Protein 6KV2 (pdb70)

Structure (mmCIF, N/CA/C/O backbone):
data_6KV2
#
_entry.id   6KV2
#
_cell.length_a   64.586
_cell.length_b   84.753
_cell.length_c   126.644
_cell.angle_alpha   90.000
_cell.angle_beta   90.000
_cell.angle_gamma   90.000
#
_symmetry.space_group_name_H-M   'P 21 21 21'
#
loop_
_entity.id
_entity.type
_entity.pdbx_description
1 polymer 'Trypsin inhibitor 1'
2 water water
#
loop_
_atom_site.group_PDB
_atom_site.id
_atom_site.type_symbol
_atom_site.label_atom_id
_atom_site.label_alt_id
_atom_site.label_comp_id
_atom_site.label_asym_id
_atom_site.label_entity_id
_atom_site.label_seq_id
_atom_site.pdbx_PDB_ins_code
_atom_site.Cartn_x
_atom_site.Cartn_y
_atom_site.Cartn_z
_atom_site.occupancy
_atom_site.B_iso_or_equiv
_atom_site.auth_seq_id
_atom_site.auth_comp_id
_atom_site.auth_asym_id
_atom_site.auth_atom_id
_atom_site.pdbx_PDB_model_num
ATOM 1 N N . GLY A 1 4 ? 65.951 49.353 43.574 1.00 65.00 22 GLY A N 1
ATOM 2 C CA . GLY A 1 4 ? 65.838 48.070 42.901 1.00 76.86 22 GLY A CA 1
ATOM 3 C C . GLY A 1 4 ? 65.696 46.916 43.874 1.00 66.88 22 GLY A C 1
ATOM 4 O O . GLY A 1 4 ? 66.611 46.631 44.647 1.00 67.44 22 GLY A O 1
ATOM 5 N N . SER A 1 5 ? 64.546 46.248 43.830 1.00 57.89 23 SER A N 1
ATOM 6 C CA . SER A 1 5 ? 64.248 45.150 44.747 1.00 51.85 23 SER A CA 1
ATOM 7 C C . SER A 1 5 ? 65.181 43.954 44.559 1.00 48.99 23 SER A C 1
ATOM 8 O O . SER A 1 5 ? 65.140 43.275 43.531 1.00 45.41 23 SER A O 1
ATOM 22 N N . ILE A 1 7 ? 67.153 40.685 47.193 1.00 28.46 25 ILE A N 1
ATOM 23 C CA . ILE A 1 7 ? 67.159 40.056 48.503 1.00 31.05 25 ILE A CA 1
ATOM 24 C C . ILE A 1 7 ? 68.446 40.398 49.240 1.00 30.90 25 ILE A C 1
ATOM 25 O O . ILE A 1 7 ? 69.526 40.470 48.646 1.00 31.01 25 ILE A O 1
ATOM 41 N N . VAL A 1 8 ? 68.311 40.625 50.540 1.00 25.77 26 VAL A N 1
ATOM 42 C CA . VAL A 1 8 ? 69.443 40.959 51.388 1.00 25.89 26 VAL A CA 1
ATOM 43 C C . VAL A 1 8 ? 70.188 39.686 51.783 1.00 28.84 26 VAL A C 1
ATOM 44 O O . VAL A 1 8 ? 69.570 38.651 52.048 1.00 28.65 26 VAL A O 1
ATOM 57 N N . PHE A 1 9 ? 71.516 39.770 51.809 1.00 23.78 27 PHE A N 1
ATOM 58 C CA . PHE A 1 9 ? 72.356 38.659 52.246 1.00 28.75 27 PHE A CA 1
ATOM 59 C C . PHE A 1 9 ? 72.937 38.931 53.622 1.00 28.14 27 PHE A C 1
ATOM 60 O O . PHE A 1 9 ? 73.253 40.074 53.951 1.00 32.57 27 PHE A O 1
ATOM 77 N N . ASP A 1 10 ? 73.080 37.880 54.423 1.00 28.11 28 ASP A N 1
ATOM 78 C CA . ASP A 1 10 ? 73.843 37.977 55.658 1.00 28.01 28 ASP A CA 1
ATOM 79 C C . ASP A 1 10 ? 75.320 37.841 55.291 1.00 31.16 28 ASP A C 1
ATOM 80 O O . ASP A 1 10 ? 75.655 37.674 54.113 1.00 28.98 28 ASP A O 1
ATOM 89 N N . SER A 1 11 ? 76.201 37.917 56.282 1.00 29.90 29 SER A N 1
ATOM 90 C CA . SER A 1 11 ? 77.639 37.915 56.021 1.00 31.82 29 SER A CA 1
ATOM 91 C C . SER A 1 11 ? 78.137 36.601 55.412 1.00 33.00 29 SER A C 1
ATOM 92 O O . SER A 1 11 ? 79.217 36.557 54.825 1.00 36.20 29 SER A O 1
ATOM 100 N N . ASP A 1 12 ? 77.354 35.535 55.548 1.00 34.86 30 ASP A N 1
ATOM 101 C CA . ASP A 1 12 ? 77.741 34.227 55.022 1.00 32.14 30 ASP A CA 1
ATOM 102 C C . ASP A 1 12 ? 77.306 34.033 53.568 1.00 37.09 30 ASP A C 1
ATOM 103 O O . ASP A 1 12 ? 77.678 33.050 52.928 1.00 35.21 30 ASP A O 1
ATOM 112 N N . GLY A 1 13 ? 76.512 34.966 53.055 1.00 33.76 31 GLY A N 1
ATOM 113 C CA . GLY A 1 13 ? 75.992 34.865 51.703 1.00 33.34 31 GLY A CA 1
ATOM 114 C C . GLY A 1 13 ? 74.668 34.126 51.629 1.00 33.64 31 GLY A C 1
ATOM 115 O O . GLY A 1 13 ? 74.236 33.733 50.548 1.00 37.32 31 GLY A O 1
ATOM 119 N N . ASP A 1 14 ? 74.029 33.930 52.779 1.00 30.33 32 ASP A N 1
ATOM 120 C CA . ASP A 1 14 ? 72.688 33.351 52.830 1.00 30.86 32 ASP A CA 1
ATOM 121 C C . ASP A 1 14 ? 71.634 34.457 52.808 1.00 31.59 32 ASP A C 1
ATOM 122 O O . ASP A 1 14 ? 71.874 35.554 53.310 1.00 30.06 32 ASP A O 1
ATOM 131 N N . PHE A 1 15 ? 70.475 34.165 52.228 1.00 30.87 33 PHE A N 1
ATOM 132 C CA . PHE A 1 15 ? 69.355 35.103 52.233 1.00 29.01 33 PHE A CA 1
ATOM 133 C C . PHE A 1 15 ? 69.006 35.534 53.656 1.00 27.28 33 PHE A C 1
ATOM 134 O O . PHE A 1 15 ? 68.936 34.706 54.561 1.00 29.45 33 PHE A O 1
ATOM 151 N N . LEU A 1 16 ? 68.787 36.831 53.849 1.00 26.35 34 LEU A N 1
ATOM 152 C CA . LEU A 1 16 ? 68.358 37.344 55.148 1.00 27.79 34 LEU A CA 1
ATOM 153 C C . LEU A 1 16 ? 66.928 36.891 55.419 1.00 29.54 34 LEU A C 1
ATOM 154 O O . LEU A 1 16 ? 66.051 37.041 54.571 1.00 27.49 34 LEU A O 1
ATOM 170 N N . ARG A 1 17 ? 66.705 36.333 56.605 1.00 28.41 35 ARG A N 1
ATOM 171 C CA . ARG A 1 17 ? 65.415 35.744 56.946 1.00 29.92 35 ARG A CA 1
ATOM 172 C C . ARG A 1 17 ? 64.476 36.731 57.631 1.00 29.97 35 ARG A C 1
ATOM 173 O O . ARG A 1 17 ? 64.865 37.455 58.548 1.00 27.25 35 ARG A O 1
ATOM 194 N N . ASN A 1 18 ? 63.230 36.737 57.170 1.00 31.97 36 ASN A N 1
ATOM 195 C CA . ASN A 1 18 ? 62.172 37.533 57.772 1.00 29.47 36 ASN A CA 1
ATOM 196 C C . ASN A 1 18 ? 61.882 37.060 59.190 1.00 30.39 36 ASN A C 1
ATOM 197 O O . ASN A 1 18 ? 61.613 35.879 59.411 1.00 27.63 36 ASN A O 1
ATOM 208 N N . GLY A 1 19 ? 61.942 37.981 60.148 1.00 30.76 37 GLY A N 1
ATOM 209 C CA . GLY A 1 19 ? 61.733 37.645 61.546 1.00 28.03 37 GLY A CA 1
ATOM 210 C C . GLY A 1 19 ? 62.990 37.089 62.194 1.00 30.89 37 GLY A C 1
ATOM 211 O O . GLY A 1 19 ? 62.977 36.682 63.356 1.00 32.55 37 GLY A O 1
ATOM 215 N N . GLY A 1 20 ? 64.083 37.078 61.439 1.00 27.83 38 GLY A N 1
ATOM 216 C CA . GLY A 1 20 ? 65.346 36.565 61.933 1.00 28.84 38 GLY A CA 1
ATOM 217 C C . GLY A 1 20 ? 66.042 37.572 62.824 1.00 29.23 38 GLY A C 1
ATOM 218 O O . GLY A 1 20 ? 65.686 38.753 62.837 1.00 29.47 38 GLY A O 1
ATOM 222 N N . THR A 1 21 ? 67.035 37.101 63.569 1.00 27.07 39 THR A N 1
ATOM 223 C CA . THR A 1 21 ? 67.803 37.956 64.463 1.00 26.47 39 THR A CA 1
ATOM 224 C C . THR A 1 21 ? 69.267 37.939 64.049 1.00 26.22 39 THR A C 1
ATOM 225 O O . THR A 1 21 ? 69.855 36.871 63.870 1.00 29.26 39 THR A O 1
ATOM 236 N N . TYR A 1 22 ? 69.842 39.131 63.903 1.00 27.20 40 TYR A N 1
ATOM 237 C CA . TYR A 1 22 ? 71.206 39.290 63.408 1.00 27.32 40 TYR A CA 1
ATOM 238 C C . TYR A 1 22 ? 72.001 40.311 64.202 1.00 25.67 40 TYR A C 1
ATOM 239 O O . TYR A 1 22 ? 71.464 41.320 64.661 1.00 23.69 40 TYR A O 1
ATOM 274 N N . LEU A 1 24 ? 74.401 43.295 64.090 1.00 27.40 42 LEU A N 1
ATOM 275 C CA . LEU A 1 24 ? 74.831 44.326 63.155 1.00 29.91 42 LEU A CA 1
ATOM 276 C C . LEU A 1 24 ? 76.341 44.467 63.251 1.00 28.62 42 LEU A C 1
ATOM 277 O O . LEU A 1 24 ? 76.882 44.718 64.329 1.00 29.70 42 LEU A O 1
ATOM 293 N N . SER A 1 25 ? 77.013 44.290 62.120 1.00 29.79 43 SER A N 1
ATOM 294 C CA . SER A 1 25 ? 78.471 44.227 62.085 1.00 31.98 43 SER A CA 1
ATOM 295 C C . SER A 1 25 ? 79.039 45.234 61.088 1.00 29.57 43 SER A C 1
ATOM 296 O O . SER A 1 25 ? 79.182 44.929 59.904 1.00 30.60 43 SER A O 1
ATOM 304 N N . PRO A 1 26 ? 79.353 46.449 61.564 1.00 29.30 44 PRO A N 1
ATOM 305 C CA . PRO A 1 26 ? 79.928 47.486 60.700 1.00 29.45 44 PRO A CA 1
ATOM 306 C C . PRO A 1 26 ? 81.289 47.076 60.121 1.00 32.68 44 PRO A C 1
ATOM 307 O O . PRO A 1 26 ? 82.231 46.882 60.889 1.00 31.34 44 PRO A O 1
ATOM 318 N N . PRO A 1 27 ? 81.393 46.942 58.784 1.00 31.47 45 PRO A N 1
ATOM 319 C CA . PRO A 1 27 ? 82.667 46.504 58.202 1.00 32.49 45 PRO A CA 1
ATOM 320 C C . PRO A 1 27 ? 83.798 47.511 58.390 1.00 34.58 45 PRO A C 1
ATOM 321 O O . PRO A 1 27 ? 84.963 47.133 58.305 1.00 36.59 45 PRO A O 1
ATOM 332 N N . ASN A 1 28 ? 83.456 48.771 58.639 1.00 30.81 46 ASN A N 1
ATOM 333 C CA . ASN A 1 28 ? 84.452 49.834 58.687 1.00 32.47 46 ASN A CA 1
ATOM 334 C C . ASN A 1 28 ? 84.730 50.317 60.104 1.00 32.88 46 ASN A C 1
ATOM 335 O O . ASN A 1 28 ? 85.087 51.476 60.313 1.00 35.65 46 ASN A O 1
ATOM 346 N N . GLY A 1 29 ? 84.562 49.420 61.072 1.00 33.08 47 GLY A N 1
ATOM 347 C CA . GLY A 1 29 ? 84.948 49.684 62.446 1.00 33.58 47 GLY A CA 1
ATOM 348 C C . GLY A 1 29 ? 83.974 50.554 63.214 1.00 34.07 47 GLY A C 1
ATOM 349 O O . GLY A 1 29 ? 82.925 50.947 62.695 1.00 35.49 47 GLY A O 1
ATOM 353 N N . GLY A 1 30 ? 84.329 50.850 64.462 1.00 32.71 48 GLY A N 1
ATOM 354 C CA . GLY A 1 30 ? 83.532 51.717 65.312 1.00 36.75 48 GLY A CA 1
ATOM 355 C C . GLY A 1 30 ? 82.902 50.978 66.478 1.00 36.54 48 GLY A C 1
ATOM 356 O O . GLY A 1 30 ? 82.503 51.593 67.465 1.00 35.23 48 GLY A O 1
ATOM 360 N N . GLY A 1 31 ? 82.810 49.657 66.362 1.00 29.53 49 GLY A N 1
ATOM 361 C CA . GLY A 1 31 ? 82.257 48.831 67.418 1.00 31.68 49 GLY A CA 1
ATOM 362 C C . GLY A 1 31 ? 80.822 48.413 67.158 1.00 31.72 49 GLY A C 1
ATOM 363 O O . GLY A 1 31 ? 80.255 48.727 66.110 1.00 26.95 49 GLY A O 1
ATOM 367 N N . GLY A 1 32 ? 80.234 47.712 68.125 1.00 31.22 50 GLY A N 1
ATOM 368 C CA . GLY A 1 32 ? 78.905 47.147 67.972 1.00 32.91 50 GLY A CA 1
ATOM 369 C C . GLY A 1 32 ? 77.782 48.126 68.263 1.00 31.66 50 GLY A C 1
ATOM 370 O O . GLY A 1 32 ? 78.020 49.273 68.641 1.00 31.55 50 GLY A O 1
ATOM 374 N N . ILE A 1 33 ? 76.551 47.655 68.091 1.00 30.07 51 ILE A N 1
ATOM 375 C CA . ILE A 1 33 ? 75.364 48.484 68.259 1.00 29.56 51 ILE A CA 1
ATOM 376 C C . ILE A 1 33 ? 74.584 48.067 69.501 1.00 25.92 51 ILE A C 1
ATOM 377 O O . ILE A 1 33 ? 74.262 46.892 69.677 1.00 28.70 51 ILE A O 1
ATOM 393 N N . LEU A 1 34 ? 74.277 49.039 70.352 1.00 27.39 52 LEU A N 1
ATOM 394 C CA . LEU A 1 34 ? 73.503 48.789 71.562 1.00 30.08 52 LEU A CA 1
ATOM 395 C C . LEU A 1 34 ? 72.839 50.091 72.007 1.00 28.56 52 LEU A C 1
ATOM 396 O O . LEU A 1 34 ? 72.513 50.928 71.164 1.00 29.32 52 LEU A O 1
ATOM 412 N N . ALA A 1 35 ? 72.629 50.269 73.309 1.00 27.25 53 ALA A N 1
ATOM 413 C CA . ALA A 1 35 ? 71.927 51.456 73.794 1.00 30.79 53 ALA A CA 1
ATOM 414 C C . ALA A 1 35 ? 72.531 52.035 75.071 1.00 33.31 53 ALA A C 1
ATOM 415 O O . ALA A 1 35 ? 73.271 51.365 75.799 1.00 32.10 53 ALA A O 1
ATOM 422 N N . ALA A 1 36 ? 72.208 53.302 75.313 1.00 27.96 54 ALA A N 1
ATOM 423 C CA . ALA A 1 36 ? 72.594 54.004 76.529 1.00 33.82 54 ALA A CA 1
ATOM 424 C C . ALA A 1 36 ? 71.422 54.853 77.004 1.00 34.46 54 ALA A C 1
ATOM 425 O O . ALA A 1 36 ? 70.592 55.277 76.200 1.00 33.38 54 ALA A O 1
ATOM 432 N N . ALA A 1 37 ? 71.353 55.100 78.307 1.00 34.24 55 ALA A N 1
ATOM 433 C CA . ALA A 1 37 ? 70.262 55.879 78.876 1.00 36.10 55 ALA A CA 1
ATOM 434 C C . ALA A 1 37 ? 70.400 57.365 78.545 1.00 44.29 55 ALA A C 1
ATOM 435 O O . ALA A 1 37 ? 71.468 57.948 78.723 1.00 41.99 55 ALA A O 1
ATOM 442 N N . ILE A 1 38 ? 69.315 57.955 78.048 1.00 39.62 56 ILE A N 1
ATOM 443 C CA . ILE A 1 38 ? 69.211 59.402 77.842 1.00 43.53 56 ILE A CA 1
ATOM 444 C C . ILE A 1 38 ? 68.183 59.948 78.831 1.00 45.56 56 ILE A C 1
ATOM 445 O O . ILE A 1 38 ? 66.984 59.709 78.691 1.00 45.00 56 ILE A O 1
ATOM 461 N N . LYS A 1 39 ? 68.663 60.681 79.830 1.00 52.71 57 LYS A N 1
ATOM 462 C CA . LYS A 1 39 ? 67.819 61.145 80.927 1.00 55.01 57 LYS A CA 1
ATOM 463 C C . LYS A 1 39 ? 66.952 62.336 80.527 1.00 49.95 57 LYS A C 1
ATOM 464 O O . LYS A 1 39 ? 67.310 63.109 79.641 1.00 51.94 57 LYS A O 1
ATOM 483 N N . ASP A 1 45 ? 61.163 60.513 82.726 1.00 66.01 63 ASP A N 1
ATOM 484 C CA . ASP A 1 45 ? 62.217 59.896 83.523 1.00 67.75 63 ASP A CA 1
ATOM 485 C C . ASP A 1 45 ? 63.482 59.698 82.686 1.00 67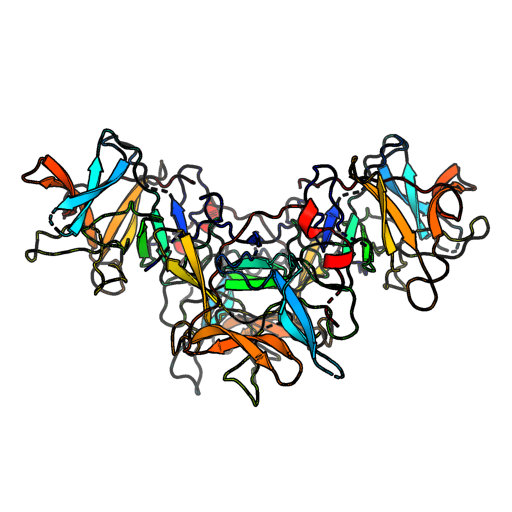.36 63 ASP A C 1
ATOM 486 O O . ASP A 1 45 ? 64.393 60.527 82.732 1.00 66.98 63 ASP A O 1
ATOM 494 N N . CYS A 1 46 ? 63.540 58.605 81.926 1.00 49.24 64 CYS A N 1
ATOM 495 C CA . CYS A 1 46 ? 64.651 58.379 81.005 1.00 45.76 64 CYS A CA 1
ATOM 496 C C . CYS A 1 46 ? 64.223 57.527 79.814 1.00 36.75 64 CYS A C 1
ATOM 497 O O . CYS A 1 46 ? 63.237 56.792 79.877 1.00 36.15 64 CYS A O 1
ATOM 504 N N . SER A 1 47 ? 64.971 57.646 78.724 1.00 38.18 65 SER A N 1
ATOM 505 C CA . SER A 1 47 ? 64.727 56.857 77.523 1.00 36.22 65 SER A CA 1
ATOM 506 C C . SER A 1 47 ? 66.049 56.331 76.984 1.00 33.84 65 SER A C 1
ATOM 507 O O . SER A 1 47 ? 67.106 56.881 77.281 1.00 35.34 65 SER A O 1
ATOM 515 N N . LEU A 1 48 ? 65.985 55.261 76.198 1.00 28.89 66 LEU A N 1
ATOM 516 C CA . LEU A 1 48 ? 67.183 54.623 75.672 1.00 28.23 66 LEU A CA 1
ATOM 517 C C . LEU A 1 48 ? 67.429 55.038 74.227 1.00 30.17 66 LEU A C 1
ATOM 518 O O . LEU A 1 48 ? 66.535 54.952 73.384 1.00 28.91 66 LEU A O 1
ATOM 534 N N . GLY A 1 49 ? 68.646 55.506 73.959 1.00 26.72 67 GLY A N 1
ATOM 535 C CA . GLY A 1 49 ? 69.055 55.883 72.621 1.00 28.47 67 GLY A CA 1
ATOM 536 C C . GLY A 1 49 ? 70.003 54.846 72.058 1.00 28.03 67 GLY A C 1
ATOM 537 O O . GLY A 1 49 ? 70.854 54.317 72.773 1.00 29.85 67 GLY A O 1
ATOM 541 N N . VAL A 1 50 ? 69.850 54.547 70.774 1.00 25.67 68 VAL A N 1
ATOM 542 C CA . VAL A 1 50 ? 70.688 53.555 70.115 1.00 26.32 68 VAL A CA 1
ATOM 543 C C . VAL A 1 50 ? 72.031 54.176 69.755 1.00 26.61 68 VAL A C 1
ATOM 544 O O . VAL A 1 50 ? 72.089 55.268 69.189 1.00 23.67 68 VAL A O 1
ATOM 557 N N . ILE A 1 51 ? 73.106 53.476 70.103 1.00 27.64 69 ILE A N 1
ATOM 558 C CA . ILE A 1 51 ? 74.456 53.990 69.908 1.00 27.32 69 ILE A CA 1
ATOM 559 C C . ILE A 1 51 ? 75.383 52.934 69.319 1.00 28.11 69 ILE A C 1
ATOM 560 O O . ILE A 1 51 ? 75.090 51.737 69.369 1.00 27.70 69 ILE A O 1
ATOM 576 N N . GLN A 1 52 ? 76.493 53.400 68.753 1.00 27.56 70 GLN A N 1
ATOM 577 C CA . GLN A 1 52 ? 77.622 52.542 68.417 1.00 26.67 70 GLN A CA 1
ATOM 578 C C . GLN A 1 52 ? 78.713 52.771 69.458 1.00 29.70 70 GLN A C 1
ATOM 579 O O . GLN A 1 52 ? 78.881 53.888 69.940 1.00 28.19 70 GLN A O 1
ATOM 593 N N . HIS A 1 53 ? 79.453 51.724 69.807 1.00 32.31 71 HIS A N 1
ATOM 594 C CA . HIS A 1 53 ? 80.489 51.852 70.825 1.00 34.03 71 HIS A CA 1
ATOM 595 C C . HIS A 1 53 ? 81.599 50.819 70.658 1.00 35.22 71 HIS A C 1
ATOM 596 O O . HIS A 1 53 ? 81.335 49.621 70.539 1.00 31.27 71 HIS A O 1
ATOM 609 N N . GLU A 1 54 ? 82.840 51.297 70.659 1.00 37.93 72 GLU A N 1
ATOM 610 C CA . GLU A 1 54 ? 84.014 50.428 70.599 1.00 40.53 72 GLU A CA 1
ATOM 611 C C . GLU A 1 54 ? 84.035 49.451 71.766 1.00 36.18 72 GLU A C 1
ATOM 612 O O . GLU A 1 54 ? 83.468 49.725 72.821 1.00 41.20 72 GLU A O 1
ATOM 624 N N . SER A 1 55 ? 84.699 48.316 71.569 1.00 45.36 73 SER A N 1
ATOM 625 C CA . SER A 1 55 ? 84.877 47.308 72.617 1.00 50.97 73 SER A CA 1
ATOM 626 C C . SER A 1 55 ? 83.547 46.732 73.103 1.00 44.94 73 SER A C 1
ATOM 627 O O . SER A 1 55 ? 83.459 46.202 74.209 1.00 47.87 73 SER A O 1
ATOM 635 N N . TYR A 1 56 ? 82.517 46.848 72.270 1.00 39.37 74 TYR A N 1
ATOM 636 C CA . TYR A 1 56 ? 81.244 46.174 72.505 1.00 37.27 74 TYR A CA 1
ATOM 637 C C . TYR A 1 56 ? 80.864 45.383 71.268 1.00 32.97 74 TYR A C 1
ATOM 638 O O . TYR A 1 56 ? 80.871 45.917 70.162 1.00 36.98 74 TYR A O 1
ATOM 656 N N . THR A 1 57 ? 80.546 44.108 71.453 1.00 35.90 75 THR A N 1
ATOM 657 C CA . THR A 1 57 ? 80.034 43.291 70.365 1.00 37.51 75 THR A CA 1
ATOM 658 C C . THR A 1 57 ? 78.672 43.824 69.925 1.00 37.23 75 THR A C 1
ATOM 659 O O . THR A 1 57 ? 78.352 43.839 68.736 1.00 33.96 75 THR A O 1
ATOM 670 N N . GLY A 1 58 ? 77.876 44.258 70.897 1.00 34.64 76 GLY A N 1
ATOM 671 C CA . GLY A 1 58 ? 76.561 44.811 70.622 1.00 35.06 76 GLY A CA 1
ATOM 672 C C . GLY A 1 58 ? 75.456 43.798 70.857 1.00 33.15 76 GLY A C 1
ATOM 673 O O . GLY A 1 58 ? 75.723 42.641 71.187 1.00 30.80 76 GLY A O 1
ATOM 677 N N . TRP A 1 59 ? 74.213 44.242 70.690 1.00 28.17 77 TRP A N 1
ATOM 678 C CA . TRP A 1 59 ? 73.046 43.393 70.911 1.00 29.71 77 TRP A CA 1
ATOM 679 C C . TRP A 1 59 ? 72.381 43.061 69.574 1.00 29.31 77 TRP A C 1
ATOM 680 O O . TRP A 1 59 ? 72.190 43.956 68.750 1.00 29.22 77 TRP A O 1
ATOM 701 N N . PRO A 1 60 ? 72.021 41.778 69.356 1.00 27.06 78 PRO A N 1
ATOM 702 C CA . PRO A 1 60 ? 71.393 41.385 68.087 1.00 29.93 78 PRO A CA 1
ATOM 703 C C . PRO A 1 60 ? 70.082 42.119 67.820 1.00 28.82 78 PRO A C 1
ATOM 704 O O . PRO A 1 60 ? 69.427 42.561 68.764 1.00 25.97 78 PRO A O 1
ATOM 715 N N . VAL A 1 61 ? 69.715 42.235 66.546 1.00 26.31 79 VAL A N 1
ATOM 716 C CA . VAL A 1 61 ? 68.495 42.928 66.139 1.00 26.66 79 VAL A CA 1
ATOM 717 C C . VAL A 1 61 ? 67.556 41.985 65.392 1.00 26.60 79 VAL A C 1
ATOM 718 O O . VAL A 1 61 ? 67.963 41.316 64.444 1.00 27.32 79 VAL A O 1
ATOM 731 N N . THR A 1 62 ? 66.298 41.953 65.819 1.00 28.00 80 THR A N 1
ATOM 732 C CA . THR A 1 62 ? 65.265 41.172 65.149 1.00 25.58 80 THR A CA 1
ATOM 733 C C . THR A 1 62 ? 64.613 42.025 64.059 1.00 26.97 80 THR A C 1
ATOM 734 O O . THR A 1 62 ? 64.203 43.157 64.304 1.00 26.38 80 THR A O 1
ATOM 745 N N . ILE A 1 63 ? 64.526 41.466 62.857 1.00 28.65 81 ILE A N 1
ATOM 746 C CA . ILE A 1 63 ? 64.124 42.209 61.670 1.00 27.47 81 ILE A CA 1
ATOM 747 C C . ILE A 1 63 ? 62.883 41.579 61.055 1.00 27.52 81 ILE A C 1
ATOM 748 O O . ILE A 1 63 ? 62.905 40.405 60.680 1.00 30.36 81 ILE A O 1
ATOM 764 N N . SER A 1 64 ? 61.807 42.358 60.949 1.00 26.57 82 SER A N 1
ATOM 765 C CA . SER A 1 64 ? 60.525 41.841 60.463 1.00 27.46 82 SER A CA 1
ATOM 766 C C . SER A 1 64 ? 59.862 42.749 59.434 1.00 28.15 82 SER A C 1
ATOM 767 O O . SER A 1 64 ? 59.746 43.962 59.630 1.00 28.74 82 SER A O 1
ATOM 775 N N . ALA A 1 65 ? 59.408 42.141 58.344 1.00 26.20 83 ALA A N 1
ATOM 776 C CA . ALA A 1 65 ? 58.703 42.864 57.294 1.00 26.15 83 ALA A CA 1
ATOM 777 C C . ALA A 1 65 ? 57.215 42.921 57.615 1.00 28.68 83 ALA A C 1
ATOM 778 O O . ALA A 1 65 ? 56.744 42.232 58.519 1.00 28.11 83 ALA A O 1
ATOM 785 N N . LEU A 1 66 ? 56.478 43.745 56.878 1.00 27.66 84 LEU A N 1
ATOM 786 C CA . LEU A 1 66 ? 55.038 43.863 57.081 1.00 31.09 84 LEU A CA 1
ATOM 787 C C . LEU A 1 66 ? 54.288 42.781 56.305 1.00 30.67 84 LEU A C 1
ATOM 788 O O . LEU A 1 66 ? 53.097 42.573 56.520 1.00 32.20 84 LEU A O 1
ATOM 804 N N . VAL A 1 67 ? 54.992 42.108 55.398 1.00 31.48 85 VAL A N 1
ATOM 805 C CA . VAL A 1 67 ? 54.475 40.910 54.738 1.00 28.87 85 VAL A CA 1
ATOM 806 C C . VAL A 1 67 ? 55.225 39.701 55.291 1.00 30.14 85 VAL A C 1
ATOM 807 O O . VAL A 1 67 ? 56.179 39.863 56.055 1.00 29.93 85 VAL A O 1
ATOM 820 N N . ARG A 1 68 ? 54.803 38.499 54.905 1.00 29.50 86 ARG A N 1
ATOM 821 C CA . ARG A 1 68 ? 55.304 37.276 55.535 1.00 31.26 86 ARG A CA 1
ATOM 822 C C . ARG A 1 68 ? 56.074 36.325 54.611 1.00 31.95 86 ARG A C 1
ATOM 823 O O . ARG A 1 68 ? 55.958 35.107 54.750 1.00 34.09 86 ARG A O 1
ATOM 844 N N . PRO A 1 69 ? 56.881 36.863 53.681 1.00 29.58 87 PRO A N 1
ATOM 845 C CA . PRO A 1 69 ? 57.736 35.931 52.943 1.00 32.98 87 PRO A CA 1
ATOM 846 C C . PRO A 1 69 ? 58.875 35.455 53.830 1.00 30.87 87 PRO A C 1
ATOM 847 O O . PRO A 1 69 ? 59.107 36.044 54.885 1.00 30.89 87 PRO A O 1
ATOM 858 N N . THR A 1 70 ? 59.575 34.409 53.415 1.00 30.99 88 THR A N 1
ATOM 859 C CA . THR A 1 70 ? 60.648 33.853 54.223 1.00 32.62 88 THR A CA 1
ATOM 860 C C . THR A 1 70 ? 61.873 34.769 54.256 1.00 28.74 88 THR A C 1
ATOM 861 O O . THR A 1 70 ? 62.604 34.784 55.245 1.00 28.73 88 THR A O 1
ATOM 872 N N . PHE A 1 71 ? 62.082 35.538 53.188 1.00 26.57 89 PHE A N 1
ATOM 873 C CA . PHE A 1 71 ? 63.315 36.310 53.025 1.00 29.93 89 PHE A CA 1
ATOM 874 C C . PHE A 1 71 ? 63.073 37.804 52.811 1.00 30.76 89 PHE A C 1
ATOM 875 O O . PHE A 1 71 ? 62.056 38.210 52.242 1.00 33.34 89 PHE A O 1
ATOM 892 N N . ILE A 1 72 ? 64.027 38.614 53.269 1.00 28.62 90 ILE A N 1
ATOM 893 C CA . ILE A 1 72 ? 63.899 40.071 53.241 1.00 29.90 90 ILE A CA 1
ATOM 894 C C . ILE A 1 72 ? 64.450 40.685 51.959 1.00 29.49 90 ILE A C 1
ATOM 895 O O . ILE A 1 72 ? 65.557 40.371 51.515 1.00 26.72 90 ILE A O 1
ATOM 911 N N . SER A 1 73 ? 63.655 41.581 51.389 1.00 26.65 91 SER A N 1
ATOM 912 C CA . SER A 1 73 ? 64.033 42.344 50.210 1.00 28.94 91 SER A CA 1
ATOM 913 C C . SER A 1 73 ? 64.348 43.791 50.589 1.00 27.78 91 SER A C 1
ATOM 914 O O . SER A 1 73 ? 63.812 44.317 51.562 1.00 31.07 91 SER A O 1
ATOM 922 N N . THR A 1 74 ? 65.214 44.433 49.813 1.00 30.99 92 THR A N 1
ATOM 923 C CA . THR A 1 74 ? 65.563 45.826 50.055 1.00 27.38 92 THR A CA 1
ATOM 924 C C . THR A 1 74 ? 64.365 46.754 49.855 1.00 31.33 92 THR A C 1
ATOM 925 O O . THR A 1 74 ? 64.383 47.898 50.303 1.00 29.32 92 THR A O 1
ATOM 936 N N . SER A 1 75 ? 63.326 46.259 49.187 1.00 29.56 93 SER A N 1
ATOM 937 C CA . SER A 1 75 ? 62.136 47.062 48.921 1.00 30.39 93 SER A CA 1
ATOM 938 C C . SER A 1 75 ? 61.106 46.997 50.050 1.00 29.98 93 SER A C 1
ATOM 939 O O . SER A 1 75 ? 60.098 47.697 50.006 1.00 32.24 93 SER A O 1
ATOM 947 N N . PHE A 1 76 ? 61.359 46.164 51.057 1.00 28.97 94 PHE A N 1
ATOM 948 C CA . PHE A 1 76 ? 60.402 45.962 52.145 1.00 29.47 94 PHE A CA 1
ATOM 949 C C . PHE A 1 76 ? 60.578 46.963 53.286 1.00 27.80 94 PHE A C 1
ATOM 950 O O . PHE A 1 76 ? 61.691 47.204 53.754 1.00 29.72 94 PHE A O 1
ATOM 967 N N . GLN A 1 77 ? 59.467 47.536 53.733 1.00 27.37 95 GLN A N 1
ATOM 968 C CA . GLN A 1 77 ? 59.436 48.293 54.977 1.00 24.47 95 GLN A CA 1
ATOM 969 C C . GLN A 1 77 ? 59.614 47.325 56.140 1.00 29.05 95 GLN A C 1
ATOM 970 O O . GLN A 1 77 ? 59.011 46.249 56.143 1.00 28.60 95 GLN A O 1
ATOM 984 N N . LEU A 1 78 ? 60.429 47.705 57.124 1.00 24.28 96 LEU A N 1
ATOM 985 C CA . LEU A 1 78 ? 60.818 46.795 58.203 1.00 23.51 96 LEU A CA 1
ATOM 986 C C . LEU A 1 78 ? 60.665 47.397 59.596 1.00 25.89 96 LEU A C 1
ATOM 987 O O . LEU A 1 78 ? 60.880 48.594 59.799 1.00 24.29 96 LEU A O 1
ATOM 1003 N N . LEU A 1 79 ? 60.306 46.543 60.549 1.00 27.38 97 LEU A N 1
ATOM 1004 C CA . LEU A 1 79 ? 60.331 46.883 61.968 1.00 22.76 97 LEU A CA 1
ATOM 1005 C C . LEU A 1 79 ? 61.572 46.265 62.602 1.00 26.68 97 LEU A C 1
ATOM 1006 O O . LEU A 1 79 ? 61.853 45.086 62.392 1.00 28.04 97 LEU A O 1
ATOM 1022 N N . LEU A 1 80 ? 62.314 47.065 63.361 1.00 25.54 98 LEU A N 1
ATOM 1023 C CA . LEU A 1 80 ? 63.542 46.606 63.999 1.00 24.66 98 LEU A CA 1
ATOM 1024 C C . LEU A 1 80 ? 63.417 46.679 65.512 1.00 24.93 98 LEU A C 1
ATOM 1025 O O . LEU A 1 80 ? 62.893 47.655 66.053 1.00 24.22 98 LEU A O 1
ATOM 1041 N N . SER A 1 81 ? 63.909 45.642 66.185 1.00 26.47 99 SER A N 1
ATOM 1042 C CA . SER A 1 81 ? 63.905 45.575 67.645 1.00 25.95 99 SER A CA 1
ATOM 1043 C C . SER A 1 81 ? 65.150 44.857 68.142 1.00 23.83 99 SER A C 1
ATOM 1044 O O . SER A 1 81 ? 65.602 43.893 67.523 1.00 26.76 99 SER A O 1
ATOM 1052 N N . PHE A 1 82 ? 65.702 45.316 69.260 1.00 25.35 100 PHE A N 1
ATOM 1053 C CA . PHE A 1 82 ? 66.800 44.600 69.899 1.00 23.62 100 PHE A CA 1
ATOM 1054 C C . PHE A 1 82 ? 66.293 43.253 70.406 1.00 28.71 100 PHE A C 1
ATOM 1055 O O . PHE A 1 82 ? 65.224 43.168 71.016 1.00 28.26 100 PHE A O 1
ATOM 1072 N N . ALA A 1 83 ? 67.058 42.200 70.133 1.00 27.41 101 ALA A N 1
ATOM 1073 C CA . ALA A 1 83 ? 66.733 40.864 70.617 1.00 25.36 101 ALA A CA 1
ATOM 1074 C C . ALA A 1 83 ? 67.064 40.745 72.098 1.00 27.19 101 ALA A C 1
ATOM 1075 O O . ALA A 1 83 ? 66.657 39.791 72.760 1.00 28.66 101 ALA A O 1
ATOM 1082 N N . TYR A 1 84 ? 67.813 41.720 72.603 1.00 27.24 102 TYR A N 1
ATOM 1083 C CA . TYR A 1 84 ? 68.133 41.804 74.017 1.00 30.08 102 TYR A CA 1
ATOM 1084 C C . TYR A 1 84 ? 68.293 43.254 74.454 1.00 28.27 102 TYR A C 1
ATOM 1085 O O . TYR A 1 84 ? 68.927 44.049 73.761 1.00 27.49 102 TYR A O 1
ATOM 1103 N N . ILE A 1 85 ? 67.716 43.583 75.605 1.00 28.27 103 ILE A N 1
ATOM 1104 C CA . ILE A 1 85 ? 68.058 44.803 76.331 1.00 28.71 103 ILE A CA 1
ATOM 1105 C C . ILE A 1 85 ? 68.209 44.427 77.800 1.00 27.38 103 ILE A C 1
ATOM 1106 O O . ILE A 1 85 ? 67.593 43.468 78.256 1.00 28.25 103 ILE A O 1
ATOM 1122 N N . PRO A 1 86 ? 69.034 45.170 78.548 1.00 30.00 104 PRO A N 1
ATOM 1123 C CA . PRO A 1 86 ? 69.174 44.838 79.969 1.00 28.72 104 PRO A CA 1
ATOM 1124 C C . PRO A 1 86 ? 67.990 45.337 80.780 1.00 29.25 104 PRO A C 1
ATOM 1125 O O . PRO A 1 86 ? 67.278 46.233 80.323 1.00 30.80 104 PRO A O 1
ATOM 1136 N N . PRO A 1 87 ? 67.767 44.756 81.969 1.00 35.63 105 PRO A N 1
ATOM 1137 C CA . PRO A 1 87 ? 66.761 45.353 82.852 1.00 32.11 105 PRO A CA 1
ATOM 1138 C C . PRO A 1 87 ? 67.119 46.809 83.121 1.00 32.53 105 PRO A C 1
ATOM 1139 O O . PRO A 1 87 ? 68.291 47.117 83.351 1.00 32.22 105 PRO A O 1
ATOM 1150 N N . ASN A 1 88 ? 66.134 47.696 83.067 1.00 33.89 106 ASN A N 1
ATOM 1151 C CA . ASN A 1 88 ? 66.396 49.119 83.234 1.00 33.54 106 ASN A CA 1
ATOM 1152 C C . ASN A 1 88 ? 65.139 49.858 83.663 1.00 32.64 106 ASN A C 1
ATOM 1153 O O . ASN A 1 88 ? 64.042 49.316 83.577 1.00 33.70 106 ASN A O 1
ATOM 1164 N N . VAL A 1 89 ? 65.304 51.094 84.123 1.00 33.37 107 VAL A N 1
ATOM 1165 C CA . VAL A 1 89 ? 64.174 51.886 84.606 1.00 40.40 107 VAL A CA 1
ATOM 1166 C C . VAL A 1 89 ? 63.617 52.822 83.534 1.00 43.13 107 VAL A C 1
ATOM 1167 O O . VAL A 1 89 ? 62.708 53.602 83.810 1.00 46.98 107 VAL A O 1
ATOM 1180 N N . CYS A 1 90 ? 64.152 52.743 82.317 1.00 39.86 108 CYS A N 1
ATOM 1181 C CA . CYS A 1 90 ? 63.717 53.627 81.237 1.00 37.17 108 CYS A CA 1
ATOM 1182 C C . CYS A 1 90 ? 62.543 53.049 80.446 1.00 37.51 108 CYS A C 1
ATOM 1183 O O . CYS A 1 90 ? 61.546 53.735 80.226 1.00 34.54 108 CYS A O 1
ATOM 1190 N N . THR A 1 91 ? 62.659 51.798 80.008 1.00 34.55 109 THR A N 1
ATOM 1191 C CA . THR A 1 91 ? 61.618 51.206 79.176 1.00 35.13 109 THR A CA 1
ATOM 1192 C C . THR A 1 91 ? 61.648 49.683 79.185 1.00 29.88 109 THR A C 1
ATOM 1193 O O . THR A 1 91 ? 62.681 49.067 79.439 1.00 29.86 109 THR A O 1
ATOM 1204 N N . LYS A 1 92 ? 60.492 49.095 78.901 1.00 26.44 110 LYS A N 1
ATOM 1205 C CA . LYS A 1 92 ? 60.344 47.651 78.794 1.00 32.93 110 LYS A CA 1
ATOM 1206 C C . LYS A 1 92 ? 60.529 47.197 77.349 1.00 29.15 110 LYS A C 1
ATOM 1207 O O . LYS A 1 92 ? 60.792 46.028 77.087 1.00 31.95 110 LYS A O 1
ATOM 1226 N N . ASN A 1 93 ? 60.378 48.137 76.419 1.00 30.15 111 ASN A N 1
ATOM 1227 C CA . ASN A 1 93 ? 60.350 47.832 74.995 1.00 29.40 111 ASN A CA 1
ATOM 1228 C C . ASN A 1 93 ? 61.709 48.006 74.325 1.00 30.31 111 ASN A C 1
ATOM 1229 O O . ASN A 1 93 ? 62.575 48.716 74.833 1.00 28.86 111 ASN A O 1
ATOM 1240 N N . SER A 1 94 ? 61.879 47.356 73.177 1.00 25.86 112 SER A N 1
ATOM 1241 C CA . SER A 1 94 ? 63.158 47.338 72.479 1.00 26.73 112 SER A CA 1
ATOM 1242 C C . SER A 1 94 ? 63.021 47.708 71.005 1.00 27.97 112 SER A C 1
ATOM 1243 O O . SER A 1 94 ? 63.969 47.554 70.235 1.00 23.91 112 SER A O 1
ATOM 1251 N N . ASP A 1 95 ? 61.847 48.202 70.621 1.00 24.21 113 ASP A N 1
ATOM 1252 C CA . ASP A 1 95 ? 61.590 48.585 69.238 1.00 26.08 113 ASP A CA 1
ATOM 1253 C C . ASP A 1 95 ? 62.326 49.866 68.875 1.00 25.45 113 ASP A C 1
ATOM 1254 O O . ASP A 1 95 ? 62.312 50.835 69.631 1.00 23.76 113 ASP A O 1
ATOM 1263 N N . TRP A 1 96 ? 62.975 49.865 67.715 1.00 25.75 114 TRP A N 1
ATOM 1264 C CA . TRP A 1 96 ? 63.654 51.058 67.227 1.00 25.75 114 TRP A CA 1
ATOM 1265 C C . TRP A 1 96 ? 62.639 52.060 66.711 1.00 24.45 114 TRP A C 1
ATOM 1266 O O . TRP A 1 96 ? 61.764 51.717 65.913 1.00 25.61 114 TRP A O 1
ATOM 1287 N N . ILE A 1 97 ? 62.765 53.299 67.171 1.00 24.72 115 ILE A N 1
ATOM 1288 C CA . ILE A 1 97 ? 61.863 54.366 66.766 1.00 27.08 115 ILE A CA 1
ATOM 1289 C C . ILE A 1 97 ? 62.657 55.655 66.567 1.00 29.19 115 ILE A C 1
ATOM 1290 O O . ILE A 1 97 ? 63.677 55.879 67.224 1.00 29.97 115 ILE A O 1
ATOM 1306 N N . ILE A 1 98 ? 62.182 56.488 65.645 1.00 25.64 116 ILE A N 1
ATOM 1307 C CA . ILE A 1 98 ? 62.812 57.765 65.338 1.00 25.66 116 ILE A CA 1
ATOM 1308 C C . ILE A 1 98 ? 62.145 58.866 66.152 1.00 30.78 116 ILE A C 1
ATOM 1309 O O . ILE A 1 98 ? 60.917 58.938 66.217 1.00 31.15 116 ILE A O 1
ATOM 1325 N N . LYS A 1 99 ? 62.955 59.714 66.774 1.00 28.83 117 LYS A N 1
ATOM 1326 C CA . LYS A 1 99 ? 62.445 60.867 67.505 1.00 30.05 117 LYS A CA 1
ATOM 1327 C C . LYS A 1 99 ? 63.252 62.108 67.152 1.00 32.36 117 LYS A C 1
ATOM 1328 O O . LYS A 1 99 ? 64.416 62.011 66.750 1.00 28.43 117 LYS A O 1
ATOM 1347 N N . SER A 1 100 ? 62.625 63.271 67.301 1.00 31.91 118 SER A N 1
ATOM 1348 C CA . SER A 1 100 ? 63.248 64.544 66.960 1.00 37.95 118 SER A CA 1
ATOM 1349 C C . SER A 1 100 ? 64.386 64.890 67.913 1.00 36.30 118 SER A C 1
ATOM 1350 O O . SER A 1 100 ? 64.510 64.300 68.988 1.00 32.11 118 SER A O 1
ATOM 1358 N N . SER A 1 101 ? 65.204 65.858 67.510 1.00 33.77 119 SER A N 1
ATOM 1359 C CA . SER A 1 101 ? 66.354 66.287 68.297 1.00 36.75 119 SER A CA 1
ATOM 1360 C C . SER A 1 101 ? 66.691 67.748 68.023 1.00 41.48 119 SER A C 1
ATOM 1361 O O . SER A 1 101 ? 66.438 68.260 66.930 1.00 36.00 119 SER A O 1
ATOM 1369 N N . ASN A 1 102 ? 67.266 68.416 69.017 1.00 38.84 120 ASN A N 1
ATOM 1370 C CA . ASN A 1 102 ? 67.714 69.792 68.845 1.00 42.97 120 ASN A CA 1
ATOM 1371 C C . ASN A 1 102 ? 69.092 69.848 68.190 1.00 44.03 120 ASN A C 1
ATOM 1372 O O . ASN A 1 102 ? 69.617 70.932 67.935 1.00 45.79 120 ASN A O 1
ATOM 1383 N N . ASP A 1 103 ? 69.664 68.676 67.912 1.00 41.40 121 ASP A N 1
ATOM 1384 C CA . ASP A 1 103 ? 71.029 68.578 67.398 1.00 43.55 121 ASP A CA 1
ATOM 1385 C C . ASP A 1 103 ? 71.084 67.889 66.032 1.00 43.66 121 ASP A C 1
ATOM 1386 O O . ASP A 1 103 ? 72.025 68.091 65.266 1.00 39.55 121 ASP A O 1
ATOM 1395 N N . PHE A 1 104 ? 70.076 67.073 65.734 1.00 41.34 122 PHE A N 1
ATOM 1396 C CA . PHE A 1 104 ? 70.018 66.347 64.465 1.00 40.04 122 PHE A CA 1
ATOM 1397 C C . PHE A 1 104 ? 68.602 66.368 63.904 1.00 36.83 122 PHE A C 1
ATOM 1398 O O . PHE A 1 104 ? 67.663 66.785 64.582 1.00 32.55 122 PHE A O 1
ATOM 1415 N N . GLU A 1 105 ? 68.450 65.912 62.666 1.00 32.98 123 GLU A N 1
ATOM 1416 C CA . GLU A 1 105 ? 67.127 65.749 62.083 1.00 36.99 123 GLU A CA 1
ATOM 1417 C C . GLU A 1 105 ? 66.328 64.739 62.907 1.00 34.51 123 GLU A C 1
ATOM 1418 O O . GLU A 1 105 ? 65.111 64.849 63.035 1.00 35.73 123 GLU A O 1
ATOM 1430 N N . GLY A 1 106 ? 67.033 63.765 63.475 1.00 30.44 124 GLY A N 1
ATOM 1431 C CA . GLY A 1 106 ? 66.418 62.752 64.315 1.00 32.54 124 GLY A CA 1
ATOM 1432 C C . GLY A 1 106 ? 67.459 61.781 64.837 1.00 28.86 124 GLY A C 1
ATOM 1433 O O . GLY A 1 106 ? 68.587 61.760 64.351 1.00 30.06 124 GLY A O 1
ATOM 1437 N N . THR A 1 107 ? 67.090 60.990 65.840 1.00 28.04 125 THR A N 1
ATOM 1438 C CA . THR A 1 107 ? 67.963 59.932 66.343 1.00 28.43 125 THR A CA 1
ATOM 1439 C C . THR A 1 107 ? 67.161 58.657 66.548 1.00 28.61 125 THR A C 1
ATOM 1440 O O . THR A 1 107 ? 65.939 58.701 66.691 1.00 28.93 125 THR A O 1
ATOM 1451 N N . VAL A 1 108 ? 67.854 57.522 66.560 1.00 28.65 126 VAL A N 1
ATOM 1452 C CA . VAL A 1 108 ? 67.209 56.244 66.794 1.00 28.76 126 VAL A CA 1
ATOM 1453 C C . VAL A 1 108 ? 67.125 56.000 68.294 1.00 33.16 126 VAL A C 1
ATOM 1454 O O . VAL A 1 108 ? 68.148 55.932 68.988 1.00 27.07 126 VAL A O 1
ATOM 1484 N N . LEU A 1 110 ? 64.695 53.851 71.544 1.00 23.54 128 LEU A N 1
ATOM 1485 C CA . LEU A 1 110 ? 63.837 52.709 71.810 1.00 26.89 128 LEU A CA 1
ATOM 1486 C C . LEU A 1 110 ? 62.492 53.224 72.309 1.00 26.34 128 LEU A C 1
ATOM 1487 O O . LEU A 1 110 ? 62.432 54.221 73.028 1.00 27.59 128 LEU A O 1
ATOM 1503 N N . GLY A 1 111 ? 61.415 52.557 71.910 1.00 28.37 129 GLY A N 1
ATOM 1504 C CA . GLY A 1 111 ? 60.082 52.976 72.303 1.00 33.64 129 GLY A CA 1
ATOM 1505 C C . GLY A 1 111 ? 59.904 52.939 73.810 1.00 33.72 129 GLY A C 1
ATOM 1506 O O . GLY A 1 111 ? 60.453 52.066 74.485 1.00 31.34 129 GLY A O 1
ATOM 1510 N N . ASP A 1 112 ? 59.146 53.894 74.342 1.00 39.19 130 ASP A N 1
ATOM 1511 C CA . ASP A 1 112 ? 58.846 53.915 75.769 1.00 38.77 130 ASP A CA 1
ATOM 1512 C C . ASP A 1 112 ? 57.759 52.886 76.066 1.00 38.26 130 ASP A C 1
ATOM 1513 O O . ASP A 1 112 ? 57.340 52.146 75.171 1.00 35.74 130 ASP A O 1
ATOM 1522 N N . ASP A 1 113 ? 57.298 52.850 77.313 1.00 42.10 131 ASP A N 1
ATOM 1523 C CA . ASP A 1 113 ? 56.364 51.820 77.766 1.00 53.59 131 ASP A CA 1
ATOM 1524 C C . ASP A 1 113 ? 55.022 51.823 77.032 1.00 48.04 131 ASP A C 1
ATOM 1525 O O . ASP A 1 113 ? 54.243 50.878 77.168 1.00 51.74 131 ASP A O 1
ATOM 1534 N N . LYS A 1 114 ? 54.756 52.870 76.257 1.00 38.80 132 LYS A N 1
ATOM 1535 C CA . LYS A 1 114 ? 53.463 53.032 75.595 1.00 42.11 132 LYS A CA 1
ATOM 1536 C C . LYS A 1 114 ? 53.559 52.982 74.069 1.00 41.97 132 LYS A C 1
ATOM 1537 O O . LYS A 1 114 ? 52.540 53.064 73.381 1.00 40.77 132 LYS A O 1
ATOM 1556 N N . ASN A 1 115 ? 54.777 52.839 73.547 1.00 38.76 133 ASN A N 1
ATOM 1557 C CA . ASN A 1 115 ? 55.002 52.800 72.101 1.00 35.76 133 ASN A CA 1
ATOM 1558 C C . ASN A 1 115 ? 55.849 51.597 71.687 1.00 35.17 133 ASN A C 1
ATOM 1559 O O . ASN A 1 115 ? 57.006 51.752 71.290 1.00 31.20 133 ASN A O 1
ATOM 1570 N N . PRO A 1 116 ? 55.265 50.390 71.775 1.00 31.18 134 PRO A N 1
ATOM 1571 C CA . PRO A 1 116 ? 55.957 49.126 71.501 1.00 30.98 134 PRO A CA 1
ATOM 1572 C C . PRO A 1 116 ? 56.156 48.833 70.017 1.00 27.72 134 PRO A C 1
ATOM 1573 O O . PRO A 1 116 ? 56.927 47.937 69.684 1.00 29.55 134 PRO A O 1
ATOM 1584 N N . VAL A 1 117 ? 55.464 49.565 69.149 1.00 27.09 135 VAL A N 1
ATOM 1585 C CA . VAL A 1 117 ? 55.639 49.423 67.708 1.00 31.09 135 VAL A CA 1
ATOM 1586 C C . VAL A 1 117 ? 56.497 50.572 67.192 1.00 33.47 135 VAL A C 1
ATOM 1587 O O . VAL A 1 117 ? 56.163 51.745 67.375 1.00 34.72 135 VAL A O 1
ATOM 1600 N N . GLY A 1 118 ? 57.604 50.224 66.546 1.00 33.04 136 GLY A N 1
ATOM 1601 C CA . GLY A 1 118 ? 58.603 51.200 66.166 1.00 29.74 136 GLY A CA 1
ATOM 1602 C C . GLY A 1 118 ? 58.387 51.806 64.797 1.00 30.40 136 GLY A C 1
ATOM 1603 O O . GLY A 1 118 ? 57.334 51.636 64.181 1.00 29.29 136 GLY A O 1
ATOM 1607 N N . SER A 1 119 ? 59.400 52.528 64.333 1.00 29.59 137 SER A N 1
ATOM 1608 C CA . SER A 1 119 ? 59.376 53.164 63.024 1.00 26.38 137 SER A CA 1
ATOM 1609 C C . SER A 1 119 ? 59.716 52.162 61.935 1.00 28.20 137 SER A C 1
ATOM 1610 O O . SER A 1 119 ? 60.282 51.104 62.211 1.00 27.10 137 SER A O 1
ATOM 1618 N N . LEU A 1 120 ? 59.383 52.515 60.699 1.00 27.81 138 LEU A N 1
ATOM 1619 C CA . LEU A 1 120 ? 59.671 51.674 59.549 1.00 26.40 138 LEU A CA 1
ATOM 1620 C C . LEU A 1 120 ? 61.024 52.030 58.942 1.00 25.90 138 LEU A C 1
ATOM 1621 O O . LEU A 1 120 ? 61.315 53.201 58.687 1.00 27.39 138 LEU A O 1
ATOM 1637 N N . PHE A 1 121 ? 61.842 51.006 58.721 1.00 26.23 139 PHE A N 1
ATOM 1638 C CA . PHE A 1 121 ? 63.159 51.160 58.110 1.00 27.05 139 PHE A CA 1
ATOM 1639 C C . PHE A 1 121 ? 63.206 50.397 56.791 1.00 26.66 139 PHE A C 1
ATOM 1640 O O . PHE A 1 121 ? 62.390 49.509 56.559 1.00 26.88 139 PHE A O 1
ATOM 1657 N N . PHE A 1 122 ? 64.156 50.754 55.930 1.00 26.81 140 PHE A N 1
ATOM 1658 C CA . PHE A 1 122 ? 64.520 49.929 54.783 1.00 24.96 140 PHE A CA 1
ATOM 1659 C C . PHE A 1 122 ? 65.975 49.526 54.937 1.00 28.58 140 PHE A C 1
ATOM 1660 O O . PHE A 1 122 ? 66.783 50.307 55.446 1.00 24.54 140 PHE A O 1
ATOM 1677 N N . ILE A 1 123 ? 66.304 48.317 54.492 1.00 24.34 141 ILE A N 1
ATOM 1678 C CA . ILE A 1 123 ? 67.690 47.932 54.269 1.00 20.79 141 ILE A CA 1
ATOM 1679 C C . ILE A 1 123 ? 68.012 48.161 52.799 1.00 26.31 141 ILE A C 1
ATOM 1680 O O . ILE A 1 123 ? 67.393 47.556 51.931 1.00 27.85 141 ILE A O 1
ATOM 1696 N N . LYS A 1 124 ? 68.971 49.038 52.521 1.00 24.73 142 LYS A N 1
ATOM 1697 C CA . LYS A 1 124 ? 69.348 49.347 51.145 1.00 25.72 142 LYS A CA 1
ATOM 1698 C C . LYS A 1 124 ? 70.788 48.929 50.880 1.00 30.45 142 LYS A C 1
ATOM 1699 O O . LYS A 1 124 ? 71.618 48.895 51.789 1.00 26.05 142 LYS A O 1
ATOM 1718 N N . SER A 1 125 ? 71.078 48.598 49.629 1.00 31.27 143 SER A N 1
ATOM 1719 C CA . SER A 1 125 ? 72.429 48.221 49.246 1.00 31.35 143 SER A CA 1
ATOM 1720 C C . SER A 1 125 ? 73.368 49.417 49.360 1.00 31.62 143 SER A C 1
ATOM 1721 O O . SER A 1 125 ? 73.006 50.537 49.003 1.00 32.04 143 SER A O 1
ATOM 1729 N N . TYR A 1 126 ? 74.571 49.174 49.872 1.00 30.61 144 TYR A N 1
ATOM 1730 C CA . TYR A 1 126 ? 75.620 50.186 49.892 1.00 34.68 144 TYR A CA 1
ATOM 1731 C C . TYR A 1 126 ? 76.732 49.776 48.931 1.00 33.96 144 TYR A C 1
ATOM 1732 O O . TYR A 1 126 ? 77.196 50.578 48.124 1.00 39.02 144 TYR A O 1
ATOM 1750 N N . ASP A 1 127 ? 77.151 48.518 49.032 1.00 37.39 145 ASP A N 1
ATOM 1751 C CA . ASP A 1 127 ? 78.154 47.951 48.138 1.00 37.77 145 ASP A CA 1
ATOM 1752 C C . ASP A 1 127 ? 77.728 46.551 47.719 1.00 35.59 145 ASP A C 1
ATOM 1753 O O . ASP A 1 127 ? 77.853 45.598 48.487 1.00 40.33 145 ASP A O 1
ATOM 1762 N N . SER A 1 128 ? 77.222 46.437 46.497 1.00 41.44 146 SER A N 1
ATOM 1763 C CA . SER A 1 128 ? 76.731 45.163 45.979 1.00 42.56 146 SER A CA 1
ATOM 1764 C C . SER A 1 128 ? 77.842 44.120 45.894 1.00 45.81 146 SER A C 1
ATOM 1765 O O . SER A 1 128 ? 77.600 42.923 46.064 1.00 45.90 146 SER A O 1
ATOM 1773 N N . SER A 1 129 ? 79.060 44.579 45.626 1.00 45.05 147 SER A N 1
ATOM 1774 C CA . SER A 1 129 ? 80.194 43.679 45.450 1.00 49.40 147 SER A CA 1
ATOM 1775 C C . SER A 1 129 ? 80.550 42.963 46.748 1.00 50.61 147 SER A C 1
ATOM 1776 O O . SER A 1 129 ? 80.860 41.772 46.739 1.00 50.31 147 SER A O 1
ATOM 1784 N N . LYS A 1 130 ? 80.496 43.695 47.859 1.00 46.06 148 LYS A N 1
ATOM 1785 C CA . LYS A 1 130 ? 80.884 43.153 49.159 1.00 42.63 148 LYS A CA 1
ATOM 1786 C C . LYS A 1 130 ? 79.679 42.838 50.041 1.00 41.42 148 LYS A C 1
ATOM 1787 O O . LYS A 1 130 ? 79.843 42.488 51.208 1.00 37.48 148 LYS A O 1
ATOM 1806 N N . ASN A 1 131 ? 78.477 42.961 49.483 1.00 42.76 149 ASN A N 1
ATOM 1807 C CA . ASN A 1 131 ? 77.245 42.796 50.251 1.00 40.45 149 ASN A CA 1
ATOM 1808 C C . ASN A 1 131 ? 77.251 43.667 51.506 1.00 36.20 149 ASN A C 1
ATOM 1809 O O . ASN A 1 131 ? 77.012 43.183 52.614 1.00 33.31 149 ASN A O 1
ATOM 1820 N N . TYR A 1 132 ? 77.554 44.947 51.321 1.00 33.88 150 TYR A N 1
ATOM 1821 C CA . TYR A 1 132 ? 77.426 45.933 52.388 1.00 31.52 150 TYR A CA 1
ATOM 1822 C C . TYR A 1 132 ? 76.085 46.640 52.240 1.00 34.70 150 TYR A C 1
ATOM 1823 O O . TYR A 1 132 ? 75.627 46.891 51.124 1.00 31.06 150 TYR A O 1
ATOM 1841 N N . TYR A 1 133 ? 75.458 46.951 53.369 1.00 28.56 151 TYR A N 1
ATOM 1842 C CA . TYR A 1 133 ? 74.149 47.582 53.369 1.00 26.37 151 TYR A CA 1
ATOM 1843 C C . TYR A 1 133 ? 74.128 48.817 54.253 1.00 26.95 151 TYR A C 1
ATOM 1844 O O . TYR A 1 133 ? 75.084 49.100 54.977 1.00 26.81 151 TYR A O 1
ATOM 1862 N N . LYS A 1 134 ? 73.034 49.562 54.158 1.00 24.99 152 LYS A N 1
ATOM 1863 C CA . LYS A 1 134 ? 72.776 50.688 55.033 1.00 25.97 152 LYS A CA 1
ATOM 1864 C C . LYS A 1 134 ? 71.302 50.684 55.396 1.00 27.83 152 LYS A C 1
ATOM 1865 O O . LYS A 1 134 ? 70.491 50.037 54.725 1.00 28.21 152 LYS A O 1
ATOM 1884 N N . LEU A 1 135 ? 70.963 51.395 56.465 1.00 28.19 153 LEU A N 1
ATOM 1885 C CA . LEU A 1 135 ? 69.573 51.594 56.848 1.00 28.15 153 LEU A CA 1
ATOM 1886 C C . LEU A 1 135 ? 69.112 52.967 56.390 1.00 28.77 153 LEU A C 1
ATOM 1887 O O . LEU A 1 135 ? 69.869 53.937 56.475 1.00 29.31 153 LEU A O 1
ATOM 1903 N N . VAL A 1 136 ? 67.881 53.045 55.891 1.00 24.48 154 VAL A N 1
ATOM 1904 C CA . VAL A 1 136 ? 67.280 54.329 55.568 1.00 27.19 154 VAL A CA 1
ATOM 1905 C C . VAL A 1 136 ? 65.864 54.413 56.124 1.00 26.63 154 VAL A C 1
ATOM 1906 O O . VAL A 1 136 ? 65.181 53.403 56.284 1.00 27.31 154 VAL A O 1
ATOM 1919 N N . VAL A 1 137 ? 65.436 55.632 56.427 1.00 28.12 155 VAL A N 1
ATOM 1920 C CA . VAL A 1 137 ? 64.069 55.878 56.854 1.00 29.62 155 VAL A CA 1
ATOM 1921 C C . VAL A 1 137 ? 63.434 56.875 55.909 1.00 33.27 155 VAL A C 1
ATOM 1922 O O . VAL A 1 137 ? 64.085 57.825 55.465 1.00 31.29 155 VAL A O 1
ATOM 1935 N N . CYS A 1 138 ? 62.164 56.636 55.597 1.00 32.79 156 CYS A N 1
ATOM 1936 C CA . CYS A 1 138 ? 61.407 57.493 54.698 1.00 37.98 156 CYS A CA 1
ATOM 1937 C C . CYS A 1 138 ? 60.114 57.920 55.375 1.00 41.00 156 CYS A C 1
ATOM 1938 O O . CYS A 1 138 ? 59.743 57.377 56.418 1.00 38.22 156 CYS A O 1
ATOM 1945 N N . GLY A 1 139 ? 59.432 58.893 54.778 1.00 45.56 157 GLY A N 1
ATOM 1946 C CA . GLY A 1 139 ? 58.192 59.407 55.329 1.00 54.85 157 GLY A CA 1
ATOM 1947 C C . GLY A 1 139 ? 57.127 59.543 54.263 1.00 58.97 157 GLY A C 1
ATOM 1948 O O . GLY A 1 139 ? 57.226 58.941 53.190 1.00 54.57 157 GLY A O 1
ATOM 1952 N N . GLY A 1 140 ? 56.105 60.338 54.561 1.00 71.45 158 GLY A N 1
ATOM 1953 C CA . GLY A 1 140 ? 55.011 60.559 53.635 1.00 61.77 158 GLY A CA 1
ATOM 1954 C C . GLY A 1 140 ? 54.243 59.287 53.338 1.00 65.27 158 GLY A C 1
ATOM 1955 O O . GLY A 1 140 ? 53.610 58.711 54.224 1.00 86.05 158 GLY A O 1
ATOM 1959 N N . ARG A 1 141 ? 54.310 58.845 52.086 1.00 63.79 159 ARG A N 1
ATOM 1960 C CA . ARG A 1 141 ? 53.566 57.672 51.642 1.00 62.17 159 ARG A CA 1
ATOM 1961 C C . ARG A 1 141 ? 54.324 56.372 51.897 1.00 56.85 159 ARG A C 1
ATOM 1962 O O . ARG A 1 141 ? 53.751 55.289 51.782 1.00 55.23 159 ARG A O 1
ATOM 1983 N N . GLY A 1 142 ? 55.606 56.482 52.241 1.00 60.26 160 GLY A N 1
ATOM 1984 C CA . GLY A 1 142 ? 56.407 55.318 52.584 1.00 50.86 160 GLY A CA 1
ATOM 1985 C C . GLY A 1 142 ? 57.817 55.331 52.021 1.00 47.11 160 GLY A C 1
ATOM 1986 O O . GLY A 1 142 ? 58.706 54.701 52.584 1.00 44.31 160 GLY A O 1
ATOM 1990 N N . ASP A 1 143 ? 58.018 56.035 50.910 1.00 51.39 161 ASP A N 1
ATOM 1991 C CA . ASP A 1 143 ? 59.325 56.086 50.254 1.00 58.03 161 ASP A CA 1
ATOM 1992 C C . ASP A 1 143 ? 59.683 57.506 49.822 1.00 50.39 161 ASP A C 1
ATOM 1993 O O . ASP A 1 143 ? 60.356 57.702 48.811 1.00 49.16 161 ASP A O 1
ATOM 2002 N N . GLU A 1 144 ? 59.234 58.486 50.601 1.00 51.52 162 GLU A N 1
ATOM 2003 C CA . GLU A 1 144 ? 59.484 59.892 50.304 1.00 58.81 162 GLU A CA 1
ATOM 2004 C C . GLU A 1 144 ? 60.433 60.523 51.319 1.00 58.50 162 GLU A C 1
ATOM 2005 O O . GLU A 1 144 ? 60.460 60.130 52.488 1.00 48.52 162 GLU A O 1
ATOM 2017 N N . HIS A 1 145 ? 61.202 61.507 50.856 1.00 56.87 163 HIS A N 1
ATOM 2018 C CA . HIS A 1 145 ? 62.158 62.226 51.694 1.00 60.61 163 HIS A CA 1
ATOM 2019 C C . HIS A 1 145 ? 63.016 61.265 52.512 1.00 49.31 163 HIS A C 1
ATOM 2020 O O . HIS A 1 145 ? 63.115 61.375 53.735 1.00 43.16 163 HIS A O 1
ATOM 2033 N N . CYS A 1 146 ? 63.633 60.317 51.818 1.00 41.61 164 CYS A N 1
ATOM 2034 C CA . CYS A 1 146 ? 64.406 59.277 52.471 1.00 40.82 164 CYS A CA 1
ATOM 2035 C C . CYS A 1 146 ? 65.705 59.828 53.045 1.00 38.21 164 CYS A C 1
ATOM 2036 O O . CYS A 1 146 ? 66.324 60.726 52.478 1.00 36.58 164 CYS A O 1
ATOM 2043 N N . ARG A 1 147 ? 66.097 59.276 54.185 1.00 33.91 165 ARG A N 1
ATOM 2044 C CA . ARG A 1 147 ? 67.299 59.696 54.886 1.00 31.13 165 ARG A CA 1
ATOM 2045 C C . ARG A 1 147 ? 68.109 58.472 55.287 1.00 31.03 165 ARG A C 1
ATOM 2046 O O . ARG A 1 147 ? 67.550 57.403 55.543 1.00 27.54 165 ARG A O 1
ATOM 2067 N N . ASN A 1 148 ? 69.426 58.632 55.339 1.00 27.86 166 ASN A N 1
ATOM 2068 C CA . ASN A 1 148 ? 70.301 57.589 55.846 1.00 25.45 166 ASN A CA 1
ATOM 2069 C C . ASN A 1 148 ? 70.289 57.541 57.362 1.00 25.63 166 ASN A C 1
ATOM 2070 O O . ASN A 1 148 ? 70.040 58.548 58.020 1.00 25.20 166 ASN A O 1
ATOM 2081 N N . ILE A 1 149 ? 70.569 56.365 57.910 1.00 26.14 167 ILE A N 1
ATOM 2082 C CA . ILE A 1 149 ? 70.952 56.259 59.306 1.00 24.35 167 ILE A CA 1
ATOM 2083 C C . ILE A 1 149 ? 72.474 56.300 59.371 1.00 26.77 167 ILE A C 1
ATOM 2084 O O . ILE A 1 149 ? 73.151 55.439 58.811 1.00 28.20 167 ILE A O 1
ATOM 2100 N N . GLY A 1 150 ? 73.000 57.319 60.037 1.00 28.51 168 GLY A N 1
ATOM 2101 C CA . GLY A 1 150 ? 74.433 57.468 60.208 1.00 25.51 168 GLY A CA 1
ATOM 2102 C C . GLY A 1 150 ? 74.773 57.451 61.678 1.00 33.24 168 GLY A C 1
ATOM 2103 O O . GLY A 1 150 ? 73.917 57.148 62.513 1.00 28.49 168 GLY A O 1
ATOM 2107 N N . VAL A 1 151 ? 76.025 57.773 61.991 1.00 30.06 169 VAL A N 1
ATOM 2108 C CA . VAL A 1 151 ? 76.484 57.841 63.368 1.00 29.41 169 VAL A CA 1
ATOM 2109 C C . VAL A 1 151 ? 77.113 59.205 63.611 1.00 35.60 169 VAL A C 1
ATOM 2110 O O . VAL A 1 151 ? 77.868 59.701 62.774 1.00 31.05 169 VAL A O 1
ATOM 2123 N N . ASP A 1 152 ? 76.797 59.809 64.753 1.00 35.26 170 ASP A N 1
ATOM 2124 C CA . ASP A 1 152 ? 77.343 61.116 65.099 1.00 35.04 170 ASP A CA 1
ATOM 2125 C C . ASP A 1 152 ? 77.345 61.320 66.612 1.00 36.50 170 ASP A C 1
ATOM 2126 O O . ASP A 1 152 ? 76.495 60.787 67.322 1.00 33.85 170 ASP A O 1
ATOM 2135 N N . LYS A 1 153 ? 78.308 62.099 67.094 1.00 36.90 171 LYS A N 1
ATOM 2136 C CA . LYS A 1 153 ? 78.506 62.295 68.528 1.00 42.59 171 LYS A CA 1
ATOM 2137 C C . LYS A 1 153 ? 77.596 63.380 69.092 1.00 40.95 171 LYS A C 1
ATOM 2138 O O . LYS A 1 153 ? 77.492 64.462 68.513 1.00 43.66 171 LYS A O 1
ATOM 2157 N N . ASP A 1 154 ? 76.944 63.093 70.220 1.00 40.75 172 ASP A N 1
ATOM 2158 C CA . ASP A 1 154 ? 76.161 64.111 70.919 1.00 38.54 172 ASP A CA 1
ATOM 2159 C C . ASP A 1 154 ? 77.049 64.817 71.944 1.00 42.70 172 ASP A C 1
ATOM 2160 O O . ASP A 1 154 ? 78.234 64.513 72.052 1.00 42.77 172 ASP A O 1
ATOM 2169 N N . GLU A 1 155 ? 76.468 65.743 72.700 1.00 46.26 173 GLU A N 1
ATOM 2170 C CA . GLU A 1 155 ? 77.233 66.573 73.631 1.00 51.79 173 GLU A CA 1
ATOM 2171 C C . GLU A 1 155 ? 77.930 65.749 74.714 1.00 50.40 173 GLU A C 1
ATOM 2172 O O . GLU A 1 155 ? 78.913 66.197 75.305 1.00 46.20 173 GLU A O 1
ATOM 2184 N N . ASN A 1 156 ? 77.419 64.546 74.967 1.00 46.19 174 ASN A N 1
ATOM 2185 C CA . ASN A 1 156 ? 77.905 63.712 76.063 1.00 44.28 174 ASN A CA 1
ATOM 2186 C C . ASN A 1 156 ? 78.827 62.577 75.613 1.00 40.54 174 ASN A C 1
ATOM 2187 O O . ASN A 1 156 ? 79.162 61.697 76.403 1.00 43.47 174 ASN A O 1
ATOM 2198 N N . GLY A 1 157 ? 79.231 62.597 74.348 1.00 39.30 175 GLY A N 1
ATOM 2199 C CA . GLY A 1 157 ? 80.228 61.662 73.852 1.00 39.51 175 GLY A CA 1
ATOM 2200 C C . GLY A 1 157 ? 79.697 60.366 73.260 1.00 40.20 175 GLY A C 1
ATOM 2201 O O . GLY A 1 157 ? 80.469 59.577 72.715 1.00 39.90 175 GLY A O 1
ATOM 2205 N N . TYR A 1 158 ? 78.391 60.135 73.358 1.00 35.39 176 TYR A N 1
ATOM 2206 C CA . TYR A 1 158 ? 77.792 58.931 72.784 1.00 34.43 176 TYR A CA 1
ATOM 2207 C C . TYR A 1 158 ? 77.743 59.015 71.261 1.00 34.03 176 TYR A C 1
ATOM 2208 O O . TYR A 1 158 ? 77.351 60.039 70.707 1.00 33.97 176 TYR A O 1
ATOM 2226 N N . LYS A 1 159 ? 78.142 57.939 70.589 1.00 28.60 177 LYS A N 1
ATOM 2227 C CA . LYS A 1 159 ? 78.048 57.879 69.136 1.00 27.33 177 LYS A CA 1
ATOM 2228 C C . LYS A 1 159 ? 76.636 57.426 68.753 1.00 32.56 177 LYS A C 1
ATOM 2229 O O . LYS A 1 159 ? 76.351 56.231 68.619 1.00 28.90 177 LYS A O 1
ATOM 2248 N N . ARG A 1 160 ? 75.754 58.406 68.590 1.00 28.82 178 ARG A N 1
ATOM 2249 C CA . ARG A 1 160 ? 74.333 58.158 68.375 1.00 29.78 178 ARG A CA 1
ATOM 2250 C C . ARG A 1 160 ? 74.036 57.748 66.934 1.00 31.22 178 ARG A C 1
ATOM 2251 O O . ARG A 1 160 ? 74.652 58.268 66.005 1.00 31.89 178 ARG A O 1
ATOM 2272 N N . LEU A 1 161 ? 73.100 56.819 66.747 1.00 27.55 179 LEU A N 1
ATOM 2273 C CA . LEU A 1 161 ? 72.576 56.544 65.409 1.00 26.48 179 LEU A CA 1
ATOM 2274 C C . LEU A 1 161 ? 71.572 57.632 65.058 1.00 28.86 179 LEU A C 1
ATOM 2275 O O . LEU A 1 161 ? 70.577 57.824 65.762 1.00 30.99 179 LEU A O 1
ATOM 2291 N N . VAL A 1 162 ? 71.843 58.348 63.972 1.00 27.52 180 VAL A N 1
ATOM 2292 C CA . VAL A 1 162 ? 71.093 59.553 63.640 1.00 29.99 180 VAL A CA 1
ATOM 2293 C C . VAL A 1 162 ? 70.492 59.496 62.246 1.00 27.22 180 VAL A C 1
ATOM 2294 O O . VAL A 1 162 ? 70.975 58.775 61.376 1.00 28.87 180 VAL A O 1
ATOM 2307 N N . VAL A 1 163 ? 69.429 60.267 62.051 1.00 28.33 181 VAL A N 1
ATOM 2308 C CA . VAL A 1 163 ? 68.854 60.478 60.731 1.00 29.47 181 VAL A CA 1
ATOM 2309 C C . VAL A 1 163 ? 69.656 61.573 60.038 1.00 28.47 181 VAL A C 1
ATOM 2310 O O . VAL A 1 163 ? 69.868 62.643 60.609 1.00 32.08 181 VAL A O 1
ATOM 2323 N N . THR A 1 164 ? 70.113 61.311 58.818 1.00 29.68 182 THR A N 1
ATOM 2324 C CA . THR A 1 164 ? 70.987 62.257 58.139 1.00 29.58 182 THR A CA 1
ATOM 2325 C C . THR A 1 164 ? 71.028 62.063 56.627 1.00 34.46 182 THR A C 1
ATOM 2326 O O . THR A 1 164 ? 70.737 60.984 56.111 1.00 31.72 182 THR A O 1
ATOM 2337 N N . GLU A 1 165 ? 71.392 63.129 55.923 1.00 37.38 183 GLU A N 1
ATOM 2338 C CA . GLU A 1 165 ? 71.648 63.052 54.493 1.00 38.80 183 GLU A CA 1
ATOM 2339 C C . GLU A 1 165 ? 73.124 62.755 54.244 1.00 38.61 183 GLU A C 1
ATOM 2340 O O . GLU A 1 165 ? 73.528 62.474 53.117 1.00 38.68 183 GLU A O 1
ATOM 2352 N N . GLY A 1 166 ? 73.922 62.811 55.309 1.00 36.17 184 GLY A N 1
ATOM 2353 C CA . GLY A 1 166 ? 75.343 62.523 55.229 1.00 37.50 184 GLY A CA 1
ATOM 2354 C C . GLY A 1 166 ? 75.633 61.044 55.062 1.00 36.52 184 GLY A C 1
ATOM 2355 O O . GLY A 1 166 ? 74.735 60.252 54.780 1.00 30.41 184 GLY A O 1
ATOM 2359 N N . GLU A 1 167 ? 76.895 60.668 55.242 1.00 39.66 185 GLU A N 1
ATOM 2360 C CA . GLU A 1 167 ? 77.321 59.297 54.989 1.00 40.90 185 GLU A CA 1
ATOM 2361 C C . GLU A 1 167 ? 76.678 58.322 55.970 1.00 36.55 185 GLU A C 1
ATOM 2362 O O . GLU A 1 167 ? 76.566 58.613 57.163 1.00 33.09 185 GLU A O 1
ATOM 2374 N N . PRO A 1 168 ? 76.251 57.153 55.467 1.00 31.92 186 PRO A N 1
ATOM 2375 C CA . PRO A 1 168 ? 75.511 56.228 56.325 1.00 29.05 186 PRO A CA 1
ATOM 2376 C C . PRO A 1 168 ? 76.413 55.370 57.194 1.00 33.57 186 PRO A C 1
ATOM 2377 O O . PRO A 1 168 ? 77.624 55.307 56.969 1.00 29.84 186 PRO A O 1
ATOM 2388 N N . LEU A 1 169 ? 75.812 54.727 58.188 1.00 32.51 187 LEU A N 1
ATOM 2389 C CA . LEU A 1 169 ? 76.455 53.643 58.912 1.00 30.30 187 LEU A CA 1
ATOM 2390 C C . LEU A 1 169 ? 76.438 52.404 58.023 1.00 31.31 187 LEU A C 1
ATOM 2391 O O . LEU A 1 169 ? 75.369 51.866 57.732 1.00 30.20 187 LEU A O 1
ATOM 2407 N N . VAL A 1 170 ? 77.613 51.962 57.580 1.00 28.52 188 VAL A N 1
ATOM 2408 C CA . VAL A 1 170 ? 77.699 50.793 56.712 1.00 27.75 188 VAL A CA 1
ATOM 2409 C C . VAL A 1 170 ? 77.605 49.534 57.560 1.00 27.98 188 VAL A C 1
ATOM 2410 O O . VAL A 1 170 ? 78.202 49.461 58.634 1.00 34.65 188 VAL A O 1
ATOM 2423 N N . LEU A 1 171 ? 76.862 48.547 57.067 1.00 24.98 189 LEU A N 1
ATOM 2424 C CA . LEU A 1 171 ? 76.543 47.356 57.850 1.00 24.34 189 LEU A CA 1
ATOM 2425 C C . LEU A 1 171 ? 76.627 46.046 57.070 1.00 30.04 189 LEU A C 1
ATOM 2426 O O . LEU A 1 171 ? 76.399 45.994 55.856 1.00 28.72 189 LEU A O 1
ATOM 2442 N N . GLN A 1 172 ? 76.970 44.993 57.801 1.00 29.99 190 GLN A N 1
ATOM 2443 C CA . GLN A 1 172 ? 76.701 43.623 57.395 1.00 27.57 190 GLN A CA 1
ATOM 2444 C C . GLN A 1 172 ? 75.843 43.008 58.486 1.00 28.33 190 GLN A C 1
ATOM 2445 O O . GLN A 1 172 ? 75.824 43.508 59.613 1.00 27.99 190 GLN A O 1
ATOM 2459 N N . PHE A 1 173 ? 75.138 41.934 58.154 1.00 26.98 191 PHE A N 1
ATOM 2460 C CA . PHE A 1 173 ? 74.293 41.240 59.117 1.00 28.88 191 PHE A CA 1
ATOM 2461 C C . PHE A 1 173 ? 74.867 39.855 59.392 1.00 32.92 191 PHE A C 1
ATOM 2462 O O . PHE A 1 173 ? 74.865 38.991 58.519 1.00 32.63 191 PHE A O 1
ATOM 2479 N N . ASP A 1 174 ? 75.375 39.662 60.607 1.00 31.64 192 ASP A N 1
ATOM 2480 C CA . ASP A 1 174 ? 75.990 38.397 61.002 1.00 28.80 192 ASP A CA 1
ATOM 2481 C C . ASP A 1 174 ? 75.001 37.498 61.726 1.00 29.86 192 ASP A C 1
ATOM 2482 O O . ASP A 1 174 ? 74.254 37.961 62.589 1.00 29.82 192 ASP A O 1
ATOM 2491 N N . LYS A 1 175 ? 75.000 36.216 61.377 1.00 30.79 193 LYS A N 1
ATOM 2492 C CA . LYS A 1 175 ? 74.329 35.213 62.190 1.00 30.85 193 LYS A CA 1
ATOM 2493 C C . LYS A 1 175 ? 74.858 35.335 63.610 1.00 33.25 193 LYS A C 1
ATOM 2494 O O . LYS A 1 175 ? 76.032 35.643 63.815 1.00 33.89 193 LYS A O 1
ATOM 2513 N N . VAL A 1 176 ? 73.997 35.095 64.589 1.00 37.98 194 VAL A N 1
ATOM 2514 C CA . VAL A 1 176 ? 74.354 35.355 65.976 1.00 49.68 194 VAL A CA 1
ATOM 2515 C C . VAL A 1 176 ? 75.392 34.357 66.476 1.00 49.75 194 VAL A C 1
ATOM 2516 O O . VAL A 1 176 ? 75.163 33.146 66.462 1.00 46.97 194 VAL A O 1
ATOM 2529 N N . ASN A 1 177 ? 76.539 34.881 66.901 1.00 54.36 195 ASN A N 1
ATOM 2530 C CA . ASN A 1 177 ? 77.525 34.093 67.626 1.00 59.87 195 ASN A CA 1
ATOM 2531 C C . ASN A 1 177 ? 77.145 34.091 69.099 1.00 51.23 195 ASN A C 1
ATOM 2532 O O . ASN A 1 177 ? 77.143 35.130 69.756 1.00 57.93 195 ASN A O 1
ATOM 2543 N N . LYS A 1 178 ? 76.824 32.912 69.609 1.00 52.96 196 LYS A N 1
ATOM 2544 C CA . LYS A 1 178 ? 76.233 32.786 70.933 1.00 63.25 196 LYS A CA 1
ATOM 2545 C C . LYS A 1 178 ? 77.267 33.017 72.034 1.00 75.73 196 LYS A C 1
ATOM 2546 O O . LYS A 1 178 ? 76.913 33.276 73.186 1.00 72.03 196 LYS A O 1
ATOM 2565 N N . GLY A 1 179 ? 78.543 32.945 71.668 1.00 67.25 197 GLY A N 1
ATOM 2566 C CA . GLY A 1 179 ? 79.621 33.266 72.584 1.00 60.64 197 GLY A CA 1
ATOM 2567 C C . GLY A 1 179 ? 79.804 34.766 72.738 1.00 68.28 197 GLY A C 1
ATOM 2568 O O . GLY A 1 179 ? 79.564 35.317 73.812 1.00 65.29 197 GLY A O 1
ATOM 2572 N N . ASN A 1 180 ? 80.227 35.422 71.659 1.00 73.41 198 ASN A N 1
ATOM 2573 C CA . ASN A 1 180 ? 80.474 36.866 71.659 1.00 83.17 198 ASN A CA 1
ATOM 2574 C C . ASN A 1 180 ? 79.315 37.677 72.233 1.00 76.17 198 ASN A C 1
ATOM 2575 O O . ASN A 1 180 ? 79.518 38.728 72.842 1.00 73.83 198 ASN A O 1
ATOM 2586 N N . PHE A 1 181 ? 78.101 37.180 72.030 1.00 68.47 199 PHE A N 1
ATOM 2587 C CA . PHE A 1 181 ? 76.904 37.866 72.492 1.00 66.94 199 PHE A CA 1
ATOM 2588 C C . PHE A 1 181 ? 76.739 37.751 74.009 1.00 67.64 199 PHE A C 1
ATOM 2589 O O . PHE A 1 181 ? 76.679 38.759 74.715 1.00 63.05 199 PHE A O 1
ATOM 2606 N N . ALA A 1 182 ? 76.685 36.518 74.501 1.00 66.45 200 ALA A N 1
ATOM 2607 C CA . ALA A 1 182 ? 76.295 36.251 75.883 1.00 66.80 200 ALA A CA 1
ATOM 2608 C C . ALA A 1 182 ? 77.318 36.701 76.933 1.00 70.36 200 ALA A C 1
ATOM 2609 O O . ALA A 1 182 ? 77.070 36.551 78.129 1.00 66.85 200 ALA A O 1
ATOM 2616 N N . PHE A 1 183 ? 78.457 37.240 76.503 1.00 77.57 201 PHE A N 1
ATOM 2617 C CA . PHE A 1 183 ? 79.465 37.719 77.450 1.00 78.47 201 PHE A CA 1
ATOM 2618 C C . PHE A 1 183 ? 78.862 38.785 78.365 1.00 76.91 201 PHE A C 1
ATOM 2619 O O . PHE A 1 183 ? 78.311 39.780 77.896 1.00 71.89 201 PHE A O 1
ATOM 2636 N N . GLU A 1 184 ? 78.978 38.563 79.672 1.00 75.08 202 GLU A N 1
ATOM 2637 C CA . GLU A 1 184 ? 78.261 39.355 80.672 1.00 72.17 202 GLU A CA 1
ATOM 2638 C C . GLU A 1 184 ? 78.541 40.854 80.587 1.00 71.58 202 GLU A C 1
ATOM 2639 O O . GLU A 1 184 ? 77.638 41.668 80.786 1.00 66.76 202 GLU A O 1
ATOM 2651 N N . SER A 1 185 ? 79.786 41.219 80.297 1.00 76.06 203 SER A N 1
ATOM 2652 C CA . SER A 1 185 ? 80.160 42.627 80.204 1.00 73.65 203 SER A CA 1
ATOM 2653 C C . SER A 1 185 ? 79.519 43.287 78.984 1.00 67.47 203 SER A C 1
ATOM 2654 O O . SER A 1 185 ? 79.260 44.491 78.980 1.00 56.12 203 SER A O 1
ATOM 2662 N N . ASN A 1 186 ? 79.259 42.495 77.950 1.00 61.52 204 ASN A N 1
ATOM 2663 C CA . ASN A 1 186 ? 78.602 43.005 76.755 1.00 64.02 204 ASN A CA 1
ATOM 2664 C C . ASN A 1 186 ? 77.118 43.267 76.999 1.00 55.68 204 ASN A C 1
ATOM 2665 O O 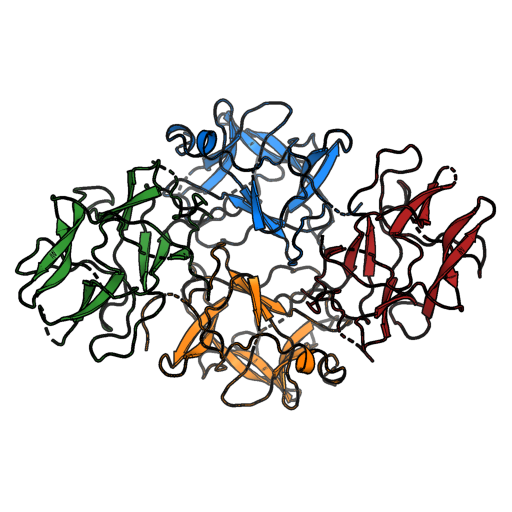. ASN A 1 186 ? 76.508 44.097 76.324 1.00 54.06 204 ASN A O 1
ATOM 2676 N N . LEU A 1 187 ? 76.545 42.564 77.974 1.00 52.42 205 LEU A N 1
ATOM 2677 C CA . LEU A 1 187 ? 75.103 42.610 78.211 1.00 48.55 205 LEU A CA 1
ATOM 2678 C C . LEU A 1 187 ? 74.677 43.729 79.163 1.00 46.09 205 LEU A C 1
ATOM 2679 O O . LEU A 1 187 ? 73.488 43.900 79.424 1.00 40.50 205 LEU A O 1
ATOM 2695 N N . SER A 1 188 ? 75.635 44.491 79.681 1.00 46.90 206 SER A N 1
ATOM 2696 C CA . SER A 1 188 ? 75.308 45.589 80.585 1.00 49.92 206 SER A CA 1
ATOM 2697 C C . SER A 1 188 ? 75.127 46.890 79.808 1.00 48.14 206 SER A C 1
ATOM 2698 O O . SER A 1 188 ? 75.737 47.090 78.757 1.00 44.33 206 SER A O 1
ATOM 2716 N N . VAL A 1 190 ? 75.446 50.668 78.587 1.00 51.65 208 VAL A N 1
ATOM 2717 C CA . VAL A 1 190 ? 76.569 51.590 78.471 1.00 59.04 208 VAL A CA 1
ATOM 2718 C C . VAL A 1 190 ? 76.316 52.815 79.343 1.00 66.04 208 VAL A C 1
ATOM 2719 O O . VAL A 1 190 ? 75.281 53.475 79.216 1.00 52.76 208 VAL A O 1
ATOM 2732 N N . VAL A 1 191 ? 77.269 53.106 80.224 1.00 65.32 209 VAL A N 1
ATOM 2733 C CA . VAL A 1 191 ? 77.169 54.238 81.139 1.00 60.60 209 VAL A CA 1
ATOM 2734 C C . VAL A 1 191 ? 78.323 55.209 80.923 1.00 64.07 209 VAL A C 1
ATOM 2735 O O . VAL A 1 191 ? 78.319 55.985 79.966 1.00 64.07 209 VAL A O 1
ATOM 2748 N N . GLY B 1 1 ? 35.549 33.358 84.781 1.00 63.26 19 GLY B N 1
ATOM 2749 C CA . GLY B 1 1 ? 36.320 33.121 83.575 1.00 64.52 19 GLY B CA 1
ATOM 2750 C C . GLY B 1 1 ? 37.778 32.832 83.875 1.00 60.05 19 GLY B C 1
ATOM 2751 O O . GLY B 1 1 ? 38.221 32.961 85.015 1.00 59.73 19 GLY B O 1
ATOM 2752 N N . ALA B 1 2 ? 38.523 32.438 82.847 1.00 62.12 20 ALA B N 1
ATOM 2753 C CA . ALA B 1 2 ? 39.946 32.146 82.992 1.00 57.00 20 ALA B CA 1
ATOM 2754 C C . ALA B 1 2 ? 40.745 33.432 83.190 1.00 57.93 20 ALA B C 1
ATOM 2755 O O . ALA B 1 2 ? 40.843 34.258 82.284 1.00 57.57 20 ALA B O 1
ATOM 2757 N N . SER B 1 3 ? 41.322 33.590 84.376 1.00 55.34 21 SER B N 1
ATOM 2758 C CA . SER B 1 3 ? 41.997 34.832 84.742 1.00 58.89 21 SER B CA 1
ATOM 2759 C C . SER B 1 3 ? 43.502 34.804 84.478 1.00 54.13 21 SER B C 1
ATOM 2760 O O . SER B 1 3 ? 44.208 35.769 84.775 1.00 57.37 21 SER B O 1
ATOM 2763 N N . GLY B 1 4 ? 43.996 33.702 83.927 1.00 48.93 22 GLY B N 1
ATOM 2764 C CA . GLY B 1 4 ? 45.420 33.565 83.682 1.00 46.53 22 GLY B CA 1
ATOM 2765 C C . GLY B 1 4 ? 45.806 33.729 82.225 1.00 44.61 22 GLY B C 1
ATOM 2766 O O . GLY B 1 4 ? 44.991 33.522 81.325 1.00 49.36 22 GLY B O 1
ATOM 2767 N N . SER B 1 5 ? 47.057 34.112 81.994 1.00 44.60 23 SER B N 1
ATOM 2768 C CA . SER B 1 5 ? 47.609 34.140 80.648 1.00 37.33 23 SER B CA 1
ATOM 2769 C C . SER B 1 5 ? 47.640 32.726 80.093 1.00 37.86 23 SER B C 1
ATOM 2770 O O . SER B 1 5 ? 48.146 31.811 80.746 1.00 34.82 23 SER B O 1
ATOM 2785 N N . ILE B 1 7 ? 47.607 30.153 76.214 1.00 30.05 25 ILE B N 1
ATOM 2786 C CA . ILE B 1 7 ? 47.816 30.045 74.782 1.00 29.33 25 ILE B CA 1
ATOM 2787 C C . ILE B 1 7 ? 46.477 29.823 74.104 1.00 32.43 25 ILE B C 1
ATOM 2788 O O . ILE B 1 7 ? 45.645 29.048 74.581 1.00 30.00 25 ILE B O 1
ATOM 2804 N N . VAL B 1 8 ? 46.271 30.528 72.998 1.00 30.56 26 VAL B N 1
ATOM 2805 C CA . VAL B 1 8 ? 45.036 30.423 72.239 1.00 29.95 26 VAL B CA 1
ATOM 2806 C C . VAL B 1 8 ? 45.032 29.127 71.440 1.00 32.32 26 VAL B C 1
ATOM 2807 O O . VAL B 1 8 ? 46.059 28.724 70.893 1.00 30.69 26 VAL B O 1
ATOM 2820 N N . PHE B 1 9 ? 43.873 28.480 71.381 1.00 26.65 27 PHE B N 1
ATOM 2821 C CA . PHE B 1 9 ? 43.701 27.274 70.584 1.00 30.81 27 PHE B CA 1
ATOM 2822 C C . PHE B 1 9 ? 42.949 27.593 69.305 1.00 29.04 27 PHE B C 1
ATOM 2823 O O . PHE B 1 9 ? 42.053 28.437 69.308 1.00 28.04 27 PHE B O 1
ATOM 2840 N N . ASP B 1 10 ? 43.307 26.920 68.215 1.00 32.10 28 ASP B N 1
ATOM 2841 C CA . ASP B 1 10 ? 42.476 26.956 67.019 1.00 30.33 28 ASP B CA 1
ATOM 2842 C C . ASP B 1 10 ? 41.368 25.921 67.196 1.00 30.80 28 ASP B C 1
ATOM 2843 O O . ASP B 1 10 ? 41.343 25.195 68.193 1.00 30.92 28 ASP B O 1
ATOM 2852 N N . SER B 1 11 ? 40.460 25.853 66.232 1.00 31.02 29 SER B N 1
ATOM 2853 C CA . SER B 1 11 ? 39.281 25.001 66.344 1.00 30.38 29 SER B CA 1
ATOM 2854 C C . SER B 1 11 ? 39.605 23.507 66.386 1.00 36.95 29 SER B C 1
ATOM 2855 O O . SER B 1 11 ? 38.745 22.702 66.734 1.00 38.06 29 SER B O 1
ATOM 2863 N N . ASP B 1 12 ? 40.836 23.139 66.031 1.00 33.14 30 ASP B N 1
ATOM 2864 C CA . ASP B 1 12 ? 41.265 21.739 66.065 1.00 37.89 30 ASP B CA 1
ATOM 2865 C C . ASP B 1 12 ? 41.904 21.368 67.401 1.00 36.01 30 ASP B C 1
ATOM 2866 O O . ASP B 1 12 ? 42.251 20.211 67.626 1.00 38.39 30 ASP B O 1
ATOM 2875 N N . GLY B 1 13 ? 42.070 22.350 68.279 1.00 35.95 31 GLY B N 1
ATOM 2876 C CA . GLY B 1 13 ? 42.709 22.120 69.561 1.00 34.07 31 GLY B CA 1
ATOM 2877 C C . GLY B 1 13 ? 44.218 22.253 69.497 1.00 33.95 31 GLY B C 1
ATOM 2878 O O . GLY B 1 13 ? 44.918 21.828 70.410 1.00 36.76 31 GLY B O 1
ATOM 2882 N N . ASP B 1 14 ? 44.725 22.838 68.414 1.00 36.12 32 ASP B N 1
ATOM 2883 C CA . ASP B 1 14 ? 46.155 23.113 68.290 1.00 36.59 32 ASP B CA 1
ATOM 2884 C C . ASP B 1 14 ? 46.457 24.546 68.705 1.00 34.54 32 ASP B C 1
ATOM 2885 O O . ASP B 1 14 ? 45.611 25.429 68.563 1.00 34.05 32 ASP B O 1
ATOM 2894 N N . PHE B 1 15 ? 47.666 24.770 69.211 1.00 32.13 33 PHE B N 1
ATOM 2895 C CA . PHE B 1 15 ? 48.104 26.105 69.599 1.00 32.85 33 PHE B CA 1
ATOM 2896 C C . PHE B 1 15 ? 48.081 27.053 68.404 1.00 30.28 33 PHE B C 1
ATOM 2897 O O . PHE B 1 15 ? 48.509 26.695 67.308 1.00 30.33 33 PHE B O 1
ATOM 2914 N N . LEU B 1 16 ? 47.575 28.262 68.622 1.00 27.63 34 LEU B N 1
ATOM 2915 C CA . LEU B 1 16 ? 47.543 29.284 67.584 1.00 25.47 34 LEU B CA 1
ATOM 2916 C C . LEU B 1 16 ? 48.961 29.772 67.299 1.00 27.69 34 LEU B C 1
ATOM 2917 O O . LEU B 1 16 ? 49.678 30.168 68.214 1.00 28.74 34 LEU B O 1
ATOM 2933 N N . ARG B 1 17 ? 49.370 29.739 66.033 1.00 28.20 35 ARG B N 1
ATOM 2934 C CA . ARG B 1 17 ? 50.750 30.056 65.678 1.00 29.62 35 ARG B CA 1
ATOM 2935 C C . ARG B 1 17 ? 50.957 31.549 65.434 1.00 29.54 35 ARG B C 1
ATOM 2936 O O . ARG B 1 17 ? 50.192 32.199 64.718 1.00 26.52 35 ARG B O 1
ATOM 2957 N N . ASN B 1 18 ? 52.006 32.079 66.054 1.00 32.68 36 ASN B N 1
ATOM 2958 C CA . ASN B 1 18 ? 52.422 33.459 65.864 1.00 27.15 36 ASN B CA 1
ATOM 2959 C C . ASN B 1 18 ? 52.834 33.695 64.415 1.00 31.94 36 ASN B C 1
ATOM 2960 O O . ASN B 1 18 ? 53.643 32.950 63.865 1.00 28.59 36 ASN B O 1
ATOM 2971 N N . GLY B 1 19 ? 52.266 34.725 63.795 1.00 29.62 37 GLY B N 1
ATOM 2972 C CA . GLY B 1 19 ? 52.524 35.005 62.395 1.00 27.93 37 GLY B CA 1
ATOM 2973 C C . GLY B 1 19 ? 51.742 34.097 61.463 1.00 30.69 37 GLY B C 1
ATOM 2974 O O . GLY B 1 19 ? 51.865 34.195 60.241 1.00 29.74 37 GLY B O 1
ATOM 2978 N N . GLY B 1 20 ? 50.937 33.206 62.036 1.00 27.50 38 GLY B N 1
ATOM 2979 C CA . GLY B 1 20 ? 50.109 32.314 61.244 1.00 27.85 38 GLY B CA 1
ATOM 2980 C C . GLY B 1 20 ? 48.854 33.015 60.763 1.00 29.91 38 GLY B C 1
ATOM 2981 O O . GLY B 1 20 ? 48.519 34.104 61.234 1.00 28.76 38 GLY B O 1
ATOM 2985 N N . THR B 1 21 ? 48.159 32.378 59.826 1.00 27.61 39 THR B N 1
ATOM 2986 C CA . THR B 1 21 ? 46.968 32.946 59.209 1.00 27.15 39 THR B CA 1
ATOM 2987 C C . THR B 1 21 ? 45.762 32.061 59.497 1.00 26.80 39 THR B C 1
ATOM 2988 O O . THR B 1 21 ? 45.812 30.856 59.267 1.00 29.18 39 THR B O 1
ATOM 2999 N N . TYR B 1 22 ? 44.683 32.663 60.000 1.00 26.74 40 TYR B N 1
ATOM 3000 C CA . TYR B 1 22 ? 43.506 31.907 60.423 1.00 27.54 40 TYR B CA 1
ATOM 3001 C C . TYR B 1 22 ? 42.200 32.536 59.978 1.00 26.45 40 TYR B C 1
ATOM 3002 O O . TYR B 1 22 ? 42.083 33.756 59.873 1.00 27.15 40 TYR B O 1
ATOM 3037 N N . LEU B 1 24 ? 38.614 33.631 60.792 1.00 30.28 42 LEU B N 1
ATOM 3038 C CA . LEU B 1 24 ? 37.719 33.978 61.891 1.00 32.13 42 LEU B CA 1
ATOM 3039 C C . LEU B 1 24 ? 36.366 33.308 61.679 1.00 34.02 42 LEU B C 1
ATOM 3040 O O . LEU B 1 24 ? 35.689 33.551 60.677 1.00 32.75 42 LEU B O 1
ATOM 3056 N N . SER B 1 25 ? 35.986 32.457 62.628 1.00 31.18 43 SER B N 1
ATOM 3057 C CA . SER B 1 25 ? 34.787 31.639 62.500 1.00 34.91 43 SER B CA 1
ATOM 3058 C C . SER B 1 25 ? 33.877 31.816 63.713 1.00 32.40 43 SER B C 1
ATOM 3059 O O . SER B 1 25 ? 34.052 31.137 64.724 1.00 33.45 43 SER B O 1
ATOM 3067 N N . PRO B 1 26 ? 32.907 32.739 63.620 1.00 31.88 44 PRO B N 1
ATOM 3068 C CA . PRO B 1 26 ? 31.971 32.952 64.733 1.00 32.42 44 PRO B CA 1
ATOM 3069 C C . PRO B 1 26 ? 31.075 31.734 64.974 1.00 36.90 44 PRO B C 1
ATOM 3070 O O . PRO B 1 26 ? 30.297 31.373 64.091 1.00 37.19 44 PRO B O 1
ATOM 3081 N N . PRO B 1 27 ? 31.178 31.103 66.156 1.00 37.44 45 PRO B N 1
ATOM 3082 C CA . PRO B 1 27 ? 30.369 29.900 66.396 1.00 38.24 45 PRO B CA 1
ATOM 3083 C C . PRO B 1 27 ? 28.868 30.178 66.440 1.00 42.53 45 PRO B C 1
ATOM 3084 O O . PRO B 1 27 ? 28.074 29.262 66.219 1.00 43.70 45 PRO B O 1
ATOM 3095 N N . ASN B 1 28 ? 28.490 31.423 66.717 1.00 41.52 46 ASN B N 1
ATOM 3096 C CA . ASN B 1 28 ? 27.080 31.793 66.808 1.00 45.65 46 ASN B CA 1
ATOM 3097 C C . ASN B 1 28 ? 26.514 32.246 65.463 1.00 45.46 46 ASN B C 1
ATOM 3098 O O . ASN B 1 28 ? 25.456 32.875 65.404 1.00 46.33 46 ASN B O 1
ATOM 3109 N N . GLY B 1 29 ? 27.220 31.921 64.385 1.00 42.97 47 GLY B N 1
ATOM 3110 C CA . GLY B 1 29 ? 26.764 32.249 63.047 1.00 41.91 47 GLY B CA 1
ATOM 3111 C C . GLY B 1 29 ? 26.872 33.730 62.736 1.00 42.82 47 GLY B C 1
ATOM 3112 O O . GLY B 1 29 ? 27.483 34.494 63.490 1.00 40.45 47 GLY B O 1
ATOM 3116 N N . GLY B 1 30 ? 26.271 34.132 61.620 1.00 43.00 48 GLY B N 1
ATOM 3117 C CA . GLY B 1 30 ? 26.322 35.511 61.163 1.00 38.66 48 GLY B CA 1
ATOM 3118 C C . GLY B 1 30 ? 27.154 35.659 59.903 1.00 35.99 48 GLY B C 1
ATOM 3119 O O . GLY B 1 30 ? 27.045 36.660 59.199 1.00 38.12 48 GLY B O 1
ATOM 3123 N N . GLY B 1 31 ? 27.989 34.661 59.625 1.00 35.09 49 GLY B N 1
ATOM 3124 C CA . GLY B 1 31 ? 28.792 34.640 58.415 1.00 37.20 49 GLY B CA 1
ATOM 3125 C C . GLY B 1 31 ? 30.261 34.924 58.666 1.00 32.82 49 GLY B C 1
ATOM 3126 O O . GLY B 1 31 ? 30.690 35.082 59.810 1.00 28.94 49 GLY B O 1
ATOM 3130 N N . GLY B 1 32 ? 31.035 34.989 57.587 1.00 34.65 50 GLY B N 1
ATOM 3131 C CA . GLY B 1 32 ? 32.465 35.216 57.680 1.00 29.02 50 GLY B CA 1
ATOM 3132 C C . GLY B 1 32 ? 32.834 36.685 57.771 1.00 31.70 50 GLY B C 1
ATOM 3133 O O . GLY B 1 32 ? 31.974 37.563 57.696 1.00 28.33 50 GLY B O 1
ATOM 3137 N N . ILE B 1 33 ? 34.130 36.943 57.926 1.00 29.32 51 ILE B N 1
ATOM 3138 C CA . ILE B 1 33 ? 34.645 38.295 58.096 1.00 25.76 51 ILE B CA 1
ATOM 3139 C C . ILE B 1 33 ? 35.378 38.756 56.840 1.00 27.86 51 ILE B C 1
ATOM 3140 O O . ILE B 1 33 ? 36.208 38.026 56.288 1.00 27.20 51 ILE B O 1
ATOM 3156 N N . LEU B 1 34 ? 35.059 39.967 56.394 1.00 27.65 52 LEU B N 1
ATOM 3157 C CA . LEU B 1 34 ? 35.701 40.568 55.230 1.00 30.15 52 LEU B CA 1
ATOM 3158 C C . LEU B 1 34 ? 35.587 42.089 55.348 1.00 27.11 52 LEU B C 1
ATOM 3159 O O . LEU B 1 34 ? 35.557 42.611 56.463 1.00 22.72 52 LEU B O 1
ATOM 3175 N N . ALA B 1 35 ? 35.535 42.798 54.222 1.00 26.28 53 ALA B N 1
ATOM 3176 C CA . ALA B 1 35 ? 35.444 44.255 54.250 1.00 29.63 53 ALA B CA 1
ATOM 3177 C C . ALA B 1 35 ? 34.541 44.807 53.149 1.00 31.10 53 ALA B C 1
ATOM 3178 O O . ALA B 1 35 ? 34.255 44.125 52.165 1.00 30.04 53 ALA B O 1
ATOM 3185 N N . ALA B 1 36 ? 34.103 46.051 53.337 1.00 28.93 54 ALA B N 1
ATOM 3186 C CA . ALA B 1 36 ? 33.288 46.764 52.354 1.00 29.53 54 ALA B CA 1
ATOM 3187 C C . ALA B 1 36 ? 33.696 48.235 52.290 1.00 27.93 54 ALA B C 1
ATOM 3188 O O . ALA B 1 36 ? 34.200 48.789 53.265 1.00 28.61 54 ALA B O 1
ATOM 3195 N N . ALA B 1 37 ? 33.474 48.859 51.138 1.00 30.44 55 ALA B N 1
ATOM 3196 C CA 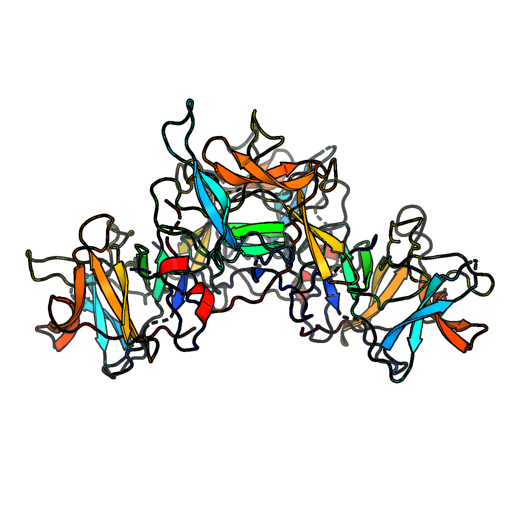. ALA B 1 37 ? 33.828 50.260 50.937 1.00 32.60 55 ALA B CA 1
ATOM 3197 C C . ALA B 1 37 ? 32.910 51.185 51.730 1.00 34.09 55 ALA B C 1
ATOM 3198 O O . ALA B 1 37 ? 31.688 51.121 51.603 1.00 31.83 55 ALA B O 1
ATOM 3205 N N . ILE B 1 38 ? 33.518 52.042 52.546 1.00 30.75 56 ILE B N 1
ATOM 3206 C CA . ILE B 1 38 ? 32.790 53.014 53.360 1.00 34.50 56 ILE B CA 1
ATOM 3207 C C . ILE B 1 38 ? 33.235 54.425 52.993 1.00 34.97 56 ILE B C 1
ATOM 3208 O O . ILE B 1 38 ? 34.431 54.696 52.908 1.00 32.20 56 ILE B O 1
ATOM 3224 N N . LYS B 1 39 ? 32.272 55.323 52.797 1.00 35.17 57 LYS B N 1
ATOM 3225 C CA . LYS B 1 39 ? 32.571 56.697 52.402 1.00 42.29 57 LYS B CA 1
ATOM 3226 C C . LYS B 1 39 ? 31.529 57.665 52.949 1.00 45.50 57 LYS B C 1
ATOM 3227 O O . LYS B 1 39 ? 30.330 57.458 52.773 1.00 42.69 57 LYS B O 1
ATOM 3246 N N . GLN B 1 40 ? 31.995 58.728 53.601 1.00 41.07 58 GLN B N 1
ATOM 3247 C CA . GLN B 1 40 ? 31.103 59.672 54.267 1.00 46.23 58 GLN B CA 1
ATOM 3248 C C . GLN B 1 40 ? 31.372 61.116 53.839 1.00 48.59 58 GLN B C 1
ATOM 3249 O O . GLN B 1 40 ? 32.232 61.376 52.992 1.00 41.57 58 GLN B O 1
ATOM 3263 N N . GLY B 1 41 ? 30.627 62.044 54.437 1.00 48.17 59 GLY B N 1
ATOM 3264 C CA . GLY B 1 41 ? 30.573 63.426 53.985 1.00 45.85 59 GLY B CA 1
ATOM 3265 C C . GLY B 1 41 ? 31.887 64.184 53.959 1.00 44.49 59 GLY B C 1
ATOM 3266 O O . GLY B 1 41 ? 32.066 65.079 53.135 1.00 37.65 59 GLY B O 1
ATOM 3270 N N . SER B 1 42 ? 32.804 63.841 54.857 1.00 43.52 60 SER B N 1
ATOM 3271 C CA . SER B 1 42 ? 34.084 64.541 54.943 1.00 44.79 60 SER B CA 1
ATOM 3272 C C . SER B 1 42 ? 35.142 63.949 54.013 1.00 46.28 60 SER B C 1
ATOM 3273 O O . SER B 1 42 ? 36.223 64.517 53.852 1.00 42.45 60 SER B O 1
ATOM 3277 N N . ASP B 1 43 ? 34.822 62.817 53.395 1.00 45.35 61 ASP B N 1
ATOM 3278 C CA . ASP B 1 43 ? 35.831 61.992 52.737 1.00 52.96 61 ASP B CA 1
ATOM 3279 C C . ASP B 1 43 ? 35.794 62.081 51.213 1.00 49.66 61 ASP B C 1
ATOM 3280 O O . ASP B 1 43 ? 34.747 61.885 50.594 1.00 50.92 61 ASP B O 1
ATOM 3289 N N . ARG B 1 44 ? 36.947 62.370 50.617 1.00 42.25 62 ARG B N 1
ATOM 3290 C CA . ARG B 1 44 ? 37.085 62.345 49.165 1.00 51.85 62 ARG B CA 1
ATOM 3291 C C . ARG B 1 44 ? 37.177 60.910 48.661 1.00 52.78 62 ARG B C 1
ATOM 3292 O O . ARG B 1 44 ? 36.664 60.590 47.588 1.00 51.48 62 ARG B O 1
ATOM 3313 N N . ASP B 1 45 ? 37.843 60.058 49.436 1.00 47.16 63 ASP B N 1
ATOM 3314 C CA . ASP B 1 45 ? 38.064 58.668 49.052 1.00 50.88 63 ASP B CA 1
ATOM 3315 C C . ASP B 1 45 ? 37.427 57.712 50.050 1.00 43.19 63 ASP B C 1
ATOM 3316 O O . ASP B 1 45 ? 37.309 58.019 51.235 1.00 41.27 63 ASP B O 1
ATOM 3325 N N . CYS B 1 46 ? 37.020 56.549 49.559 1.00 37.00 64 CYS B N 1
ATOM 3326 C CA . CYS B 1 46 ? 36.441 55.519 50.407 1.00 40.69 64 CYS B CA 1
ATOM 3327 C C . CYS B 1 46 ? 37.513 54.847 51.261 1.00 37.16 64 CYS B C 1
ATOM 3328 O O . CYS B 1 46 ? 38.697 54.858 50.916 1.00 32.44 64 CYS B O 1
ATOM 3335 N N . SER B 1 47 ? 37.086 54.283 52.385 1.00 31.47 65 SER B N 1
ATOM 3336 C CA . SER B 1 47 ? 37.928 53.407 53.188 1.00 28.84 65 SER B CA 1
ATOM 3337 C C . SER B 1 47 ? 37.250 52.052 53.278 1.00 29.77 65 SER B C 1
ATOM 3338 O O . SER B 1 47 ? 36.030 51.959 53.145 1.00 34.09 65 SER B O 1
ATOM 3346 N N . LEU B 1 48 ? 38.033 51.001 53.491 1.00 28.35 66 LEU B N 1
ATOM 3347 C CA . LEU B 1 48 ? 37.466 49.676 53.701 1.00 28.40 66 LEU B CA 1
ATOM 3348 C C . LEU B 1 48 ? 37.188 49.462 55.183 1.00 27.84 66 LEU B C 1
ATOM 3349 O O . LEU B 1 48 ? 38.086 49.581 56.017 1.00 28.63 66 LEU B O 1
ATOM 3365 N N . GLY B 1 49 ? 35.933 49.161 55.499 1.00 24.39 67 GLY B N 1
ATOM 3366 C CA . GLY B 1 49 ? 35.534 48.841 56.855 1.00 26.55 67 GLY B CA 1
ATOM 3367 C C . GLY B 1 49 ? 35.347 47.342 56.979 1.00 26.88 67 GLY B C 1
ATOM 3368 O O . GLY B 1 49 ? 34.810 46.705 56.079 1.00 25.84 67 GLY B O 1
ATOM 3372 N N . VAL B 1 50 ? 35.802 46.777 58.090 1.00 24.49 68 VAL B N 1
ATOM 3373 C CA . VAL B 1 50 ? 35.688 45.351 58.321 1.00 26.32 68 VAL B CA 1
ATOM 3374 C C . VAL B 1 50 ? 34.244 45.023 58.675 1.00 27.38 68 VAL B C 1
ATOM 3375 O O . VAL B 1 50 ? 33.620 45.728 59.466 1.00 25.15 68 VAL B O 1
ATOM 3388 N N . ILE B 1 51 ? 33.715 43.962 58.073 1.00 25.03 69 ILE B N 1
ATOM 3389 C CA . ILE B 1 51 ? 32.320 43.583 58.269 1.00 27.31 69 ILE B CA 1
ATOM 3390 C C . ILE B 1 51 ? 32.154 42.080 58.431 1.00 29.19 69 ILE B C 1
ATOM 3391 O O . ILE B 1 51 ? 33.052 41.303 58.092 1.00 29.99 69 ILE B O 1
ATOM 3407 N N . GLN B 1 52 ? 30.998 41.685 58.956 1.00 27.91 70 GLN B N 1
ATOM 3408 C CA . GLN B 1 52 ? 30.567 40.296 58.941 1.00 30.07 70 GLN B CA 1
ATOM 3409 C C . GLN B 1 52 ? 29.437 40.164 57.929 1.00 30.16 70 GLN B C 1
ATOM 3410 O O . GLN B 1 52 ? 28.582 41.041 57.842 1.00 31.28 70 GLN B O 1
ATOM 3424 N N . HIS B 1 53 ? 29.429 39.081 57.157 1.00 32.17 71 HIS B N 1
ATOM 3425 C CA . HIS B 1 53 ? 28.393 38.902 56.145 1.00 34.94 71 HIS B CA 1
ATOM 3426 C C . HIS B 1 53 ? 28.085 37.437 55.878 1.00 34.13 71 HIS B C 1
ATOM 3427 O O . HIS B 1 53 ? 28.990 36.611 55.738 1.00 33.41 71 HIS B O 1
ATOM 3440 N N . GLU B 1 54 ? 26.793 37.133 55.806 1.00 37.16 72 GLU B N 1
ATOM 3441 C CA . GLU B 1 54 ? 26.321 35.789 55.499 1.00 42.40 72 GLU B CA 1
ATOM 3442 C C . GLU B 1 54 ? 26.780 35.345 54.117 1.00 39.14 72 GLU B C 1
ATOM 3443 O O . GLU B 1 54 ? 27.052 36.176 53.250 1.00 41.60 72 GLU B O 1
ATOM 3455 N N . SER B 1 55 ? 26.860 34.030 53.929 1.00 45.12 73 SER B N 1
ATOM 3456 C CA . SER B 1 55 ? 27.204 33.424 52.641 1.00 62.93 73 SER B CA 1
ATOM 3457 C C . SER B 1 55 ? 28.630 33.771 52.212 1.00 46.95 73 SER B C 1
ATOM 3458 O O . SER B 1 55 ? 28.960 33.736 51.027 1.00 45.66 73 SER B O 1
ATOM 3466 N N . TYR B 1 56 ? 29.468 34.100 53.190 1.00 42.02 74 TYR B N 1
ATOM 3467 C CA . TYR B 1 56 ? 30.893 34.310 52.964 1.00 38.46 74 TYR B CA 1
ATOM 3468 C C . TYR B 1 56 ? 31.705 33.478 53.938 1.00 32.60 74 TYR B C 1
ATOM 3469 O O . TYR B 1 56 ? 31.525 33.586 55.150 1.00 32.12 74 TYR B O 1
ATOM 3487 N N . THR B 1 57 ? 32.598 32.646 53.416 1.00 32.99 75 THR B N 1
ATOM 3488 C CA . THR B 1 57 ? 33.575 31.976 54.263 1.00 32.99 75 THR B CA 1
ATOM 3489 C C . THR B 1 57 ? 34.437 33.051 54.922 1.00 34.78 75 THR B C 1
ATOM 3490 O O . THR B 1 57 ? 34.791 32.952 56.100 1.00 32.13 75 THR B O 1
ATOM 3501 N N . GLY B 1 58 ? 34.755 34.082 54.145 1.00 28.79 76 GLY B N 1
ATOM 3502 C CA . GLY B 1 58 ? 35.490 35.229 54.645 1.00 33.27 76 GLY B CA 1
ATOM 3503 C C . GLY B 1 58 ? 36.945 35.226 54.219 1.00 32.02 76 GLY B C 1
ATOM 3504 O O . GLY B 1 58 ? 37.412 34.310 53.536 1.00 31.68 76 GLY B O 1
ATOM 3508 N N . TRP B 1 59 ? 37.657 36.270 54.629 1.00 31.12 77 TRP B N 1
ATOM 3509 C CA . TRP B 1 59 ? 39.073 36.415 54.334 1.00 31.93 77 TRP B CA 1
ATOM 3510 C C . TRP B 1 59 ? 39.865 36.172 55.611 1.00 26.97 77 TRP B C 1
ATOM 3511 O O . TRP B 1 59 ? 39.601 36.802 56.634 1.00 25.48 77 TRP B O 1
ATOM 3532 N N . PRO B 1 60 ? 40.839 35.255 55.565 1.00 27.03 78 PRO B N 1
ATOM 3533 C CA . PRO B 1 60 ? 41.535 34.934 56.813 1.00 27.78 78 PRO B CA 1
ATOM 3534 C C . PRO B 1 60 ? 42.465 36.060 57.277 1.00 27.14 78 PRO B C 1
ATOM 3535 O O . PRO B 1 60 ? 42.801 36.953 56.497 1.00 22.47 78 PRO B O 1
ATOM 3546 N N . VAL B 1 61 ? 42.866 36.004 58.544 1.00 25.64 79 VAL B N 1
ATOM 3547 C CA . VAL B 1 61 ? 43.645 37.071 59.165 1.00 27.49 79 VAL B CA 1
ATOM 3548 C C . VAL B 1 61 ? 45.009 36.565 59.609 1.00 25.98 79 VAL B C 1
ATOM 3549 O O . VAL B 1 61 ? 45.114 35.536 60.278 1.00 25.94 79 VAL B O 1
ATOM 3562 N N . THR B 1 62 ? 46.049 37.300 59.233 1.00 25.67 80 THR B N 1
ATOM 3563 C CA . THR B 1 62 ? 47.400 37.006 59.680 1.00 24.76 80 THR B CA 1
ATOM 3564 C C . THR B 1 62 ? 47.620 37.676 61.035 1.00 26.08 80 THR B C 1
ATOM 3565 O O . THR B 1 62 ? 47.428 38.885 61.183 1.00 25.71 80 THR B O 1
ATOM 3576 N N . ILE B 1 63 ? 48.018 36.879 62.021 1.00 25.96 81 ILE B N 1
ATOM 3577 C CA . ILE B 1 63 ? 48.083 37.334 63.408 1.00 26.03 81 ILE B CA 1
ATOM 3578 C C . ILE B 1 63 ? 49.518 37.310 63.914 1.00 27.03 81 ILE B C 1
ATOM 3579 O O . ILE B 1 63 ? 50.141 36.247 63.979 1.00 27.13 81 ILE B O 1
ATOM 3595 N N . SER B 1 64 ? 50.033 38.484 64.280 1.00 25.01 82 SER B N 1
ATOM 3596 C CA . SER B 1 64 ? 51.428 38.615 64.706 1.00 27.18 82 SER B CA 1
ATOM 3597 C C . SER B 1 64 ? 51.555 39.358 66.029 1.00 28.28 82 SER B C 1
ATOM 3598 O O . SER B 1 64 ? 50.992 40.439 66.206 1.00 29.06 82 SER B O 1
ATOM 3606 N N . ALA B 1 65 ? 52.304 38.761 66.950 1.00 27.15 83 ALA B N 1
ATOM 3607 C CA . ALA B 1 65 ? 52.623 39.392 68.222 1.00 29.58 83 ALA B CA 1
ATOM 3608 C C . ALA B 1 65 ? 53.841 40.290 68.043 1.00 29.05 83 ALA B C 1
ATOM 3609 O O . ALA B 1 65 ? 54.480 40.267 66.992 1.00 28.10 83 ALA B O 1
ATOM 3616 N N . LEU B 1 66 ? 54.156 41.082 69.062 1.00 29.44 84 LEU B N 1
ATOM 3617 C CA . LEU B 1 66 ? 55.311 41.973 69.008 1.00 28.86 84 LEU B CA 1
ATOM 3618 C C . LEU B 1 66 ? 56.557 41.271 69.551 1.00 30.80 84 LEU B C 1
ATOM 3619 O O . LEU B 1 66 ? 57.670 41.772 69.409 1.00 37.24 84 LEU B O 1
ATOM 3635 N N . VAL B 1 67 ? 56.354 40.120 70.186 1.00 31.16 85 VAL B N 1
ATOM 3636 C CA . VAL B 1 67 ? 57.444 39.203 70.502 1.00 31.79 85 VAL B CA 1
ATOM 3637 C C . VAL B 1 67 ? 57.379 38.066 69.494 1.00 31.04 85 VAL B C 1
ATOM 3638 O O . VAL B 1 67 ? 56.400 37.952 68.751 1.00 29.36 85 VAL B O 1
ATOM 3651 N N . ARG B 1 68 ? 58.412 37.229 69.465 1.00 31.23 86 ARG B N 1
ATOM 3652 C CA . ARG B 1 68 ? 58.550 36.230 68.409 1.00 32.56 86 ARG B CA 1
ATOM 3653 C C . ARG B 1 68 ? 58.505 34.774 68.881 1.00 28.89 86 ARG B C 1
ATOM 3654 O O . ARG B 1 68 ? 59.193 33.934 68.315 1.00 30.50 86 ARG B O 1
ATOM 3675 N N . PRO B 1 69 ? 57.685 34.455 69.896 1.00 27.39 87 PRO B N 1
ATOM 3676 C CA . PRO B 1 69 ? 57.563 33.028 70.196 1.00 30.89 87 PRO B CA 1
ATOM 3677 C C . PRO B 1 69 ? 56.722 32.332 69.133 1.00 29.82 87 PRO B C 1
ATOM 3678 O O . PRO B 1 69 ? 56.104 33.009 68.312 1.00 27.71 87 PRO B O 1
ATOM 3689 N N . THR B 1 70 ? 56.681 31.007 69.163 1.00 30.02 88 THR B N 1
ATOM 3690 C CA . THR B 1 70 ? 55.956 30.238 68.163 1.00 31.34 88 THR B CA 1
ATOM 3691 C C . THR B 1 70 ? 54.436 30.361 68.303 1.00 30.98 88 THR B C 1
ATOM 3692 O O . THR B 1 70 ? 53.721 30.338 67.293 1.00 27.74 88 THR B O 1
ATOM 3703 N N . PHE B 1 71 ? 53.944 30.494 69.536 1.00 29.46 89 PHE B N 1
ATOM 3704 C CA . PHE B 1 71 ? 52.500 30.465 69.787 1.00 25.11 89 PHE B CA 1
ATOM 3705 C C . PHE B 1 71 ? 51.964 31.741 70.432 1.00 26.72 89 PHE B C 1
ATOM 3706 O O . PHE B 1 71 ? 52.680 32.447 71.145 1.00 26.93 89 PHE B O 1
ATOM 3723 N N . ILE B 1 72 ? 50.688 32.017 70.176 1.00 24.72 90 ILE B N 1
ATOM 3724 C CA . ILE B 1 72 ? 50.041 33.243 70.633 1.00 26.78 90 ILE B CA 1
ATOM 3725 C C . ILE B 1 72 ? 49.378 33.080 71.999 1.00 29.75 90 ILE B C 1
ATOM 3726 O O . ILE B 1 72 ? 48.544 32.190 72.202 1.00 25.50 90 ILE B O 1
ATOM 3742 N N . SER B 1 73 ? 49.751 33.966 72.918 1.00 25.86 91 SER B N 1
ATOM 3743 C CA . SER B 1 73 ? 49.145 34.033 74.243 1.00 27.68 91 SER B CA 1
ATOM 3744 C C . SER B 1 73 ? 48.090 35.137 74.306 1.00 29.56 91 SER B C 1
ATOM 3745 O O . SER B 1 73 ? 48.141 36.106 73.545 1.00 30.19 91 SER B O 1
ATOM 3753 N N . THR B 1 74 ? 47.142 34.990 75.226 1.00 28.32 92 THR B N 1
ATOM 3754 C CA . THR B 1 74 ? 46.122 36.007 75.450 1.00 28.68 92 THR B CA 1
ATOM 3755 C C . THR B 1 74 ? 46.711 37.294 76.026 1.00 28.23 92 THR B C 1
ATOM 3756 O O . THR B 1 74 ? 46.044 38.326 76.058 1.00 29.85 92 THR B O 1
ATOM 3767 N N . SER B 1 75 ? 47.957 37.226 76.485 1.00 26.80 93 SER B N 1
ATOM 3768 C CA . SER B 1 75 ? 48.613 38.371 77.102 1.00 31.66 93 SER B CA 1
ATOM 3769 C C . SER B 1 75 ? 49.368 39.232 76.094 1.00 31.82 93 SER B C 1
ATOM 3770 O O . SER B 1 75 ? 49.886 40.289 76.453 1.00 28.59 93 SER B O 1
ATOM 3778 N N . PHE B 1 76 ? 49.433 38.777 74.842 1.00 30.06 94 PHE B N 1
ATOM 3779 C CA . PHE B 1 76 ? 50.229 39.444 73.812 1.00 26.87 94 PHE B CA 1
ATOM 3780 C C . PHE B 1 76 ? 49.450 40.515 73.066 1.00 28.51 94 PHE B C 1
ATOM 3781 O O . PHE B 1 76 ? 48.306 40.300 72.662 1.00 29.80 94 PHE B O 1
ATOM 3798 N N . GLN B 1 77 ? 50.088 41.661 72.866 1.00 28.23 95 GLN B N 1
ATOM 3799 C CA . GLN B 1 77 ? 49.581 42.664 71.941 1.00 27.65 95 GLN B CA 1
ATOM 3800 C C . GLN B 1 77 ? 49.763 42.135 70.525 1.00 25.89 95 GLN B C 1
ATOM 3801 O O . GLN B 1 77 ? 50.827 41.604 70.194 1.00 28.54 95 GLN B O 1
ATOM 3815 N N . LEU B 1 78 ? 48.732 42.279 69.697 1.00 23.65 96 LEU B N 1
ATOM 3816 C CA . LEU B 1 78 ? 48.727 41.676 68.363 1.00 24.75 96 LEU B CA 1
ATOM 3817 C C . LEU B 1 78 ? 48.446 42.675 67.254 1.00 26.44 96 LEU B C 1
ATOM 3818 O O . LEU B 1 78 ? 47.620 43.583 67.405 1.00 25.05 96 LEU B O 1
ATOM 3834 N N . LEU B 1 79 ? 49.146 42.492 66.137 1.00 24.46 97 LEU B N 1
ATOM 3835 C CA . LEU B 1 79 ? 48.838 43.183 64.893 1.00 27.36 97 LEU B CA 1
ATOM 3836 C C . LEU B 1 79 ? 48.061 42.239 63.987 1.00 28.17 97 LEU B C 1
ATOM 3837 O O . LEU B 1 79 ? 48.471 41.093 63.788 1.00 29.77 97 LEU B O 1
ATOM 3853 N N . LEU B 1 80 ? 46.940 42.720 63.450 1.00 27.60 98 LEU B N 1
ATOM 3854 C CA . LEU B 1 80 ? 46.068 41.912 62.600 1.00 26.64 98 LEU B CA 1
ATOM 3855 C C . LEU B 1 80 ? 45.950 42.513 61.202 1.00 26.49 98 LEU B C 1
ATOM 3856 O O . LEU B 1 80 ? 45.788 43.723 61.049 1.00 27.75 98 LEU B O 1
ATOM 3872 N N . SER B 1 81 ? 46.017 41.659 60.187 1.00 26.63 99 SER B N 1
ATOM 3873 C CA . SER B 1 81 ? 45.843 42.094 58.811 1.00 24.84 99 SER B CA 1
ATOM 3874 C C . SER B 1 81 ? 45.241 40.968 57.972 1.00 27.08 99 SER B C 1
ATOM 3875 O O . SER B 1 81 ? 45.554 39.800 58.181 1.00 28.95 99 SER B O 1
ATOM 3883 N N . PHE B 1 82 ? 44.355 41.320 57.043 1.00 24.29 100 PHE B N 1
ATOM 3884 C CA . PHE B 1 82 ? 43.774 40.337 56.135 1.00 26.75 100 PHE B CA 1
ATOM 3885 C C . PHE B 1 82 ? 44.869 39.714 55.272 1.00 28.43 100 PHE B C 1
ATOM 3886 O O . PHE B 1 82 ? 45.752 40.417 54.772 1.00 24.13 100 PHE B O 1
ATOM 3903 N N . ALA B 1 83 ? 44.811 38.396 55.103 1.00 27.74 101 ALA B N 1
ATOM 3904 C CA . ALA B 1 83 ? 45.743 37.693 54.233 1.00 23.35 101 ALA B CA 1
ATOM 3905 C C . ALA B 1 83 ? 45.346 37.873 52.771 1.00 27.48 101 ALA B C 1
ATOM 3906 O O . ALA B 1 83 ? 46.130 37.596 51.863 1.00 28.97 101 ALA B O 1
ATOM 3913 N N . TYR B 1 84 ? 44.118 38.329 52.555 1.00 25.42 102 TYR B N 1
ATOM 3914 C CA . TYR B 1 84 ? 43.635 38.656 51.224 1.00 26.69 102 TYR B CA 1
ATOM 3915 C C . TYR B 1 84 ? 42.686 39.847 51.257 1.00 27.24 102 TYR B C 1
ATOM 3916 O O . TYR B 1 84 ? 41.821 39.943 52.128 1.00 24.92 102 TYR B O 1
ATOM 3934 N N . ILE B 1 85 ? 42.868 40.751 50.301 1.00 25.65 103 ILE B N 1
ATOM 3935 C CA . ILE B 1 85 ? 41.856 41.739 49.950 1.00 26.40 103 ILE B CA 1
ATOM 3936 C C . ILE B 1 85 ? 41.797 41.804 48.428 1.00 27.52 103 ILE B C 1
ATOM 3937 O O . ILE B 1 85 ? 42.790 41.533 47.760 1.00 27.51 103 ILE B O 1
ATOM 3953 N N . PRO B 1 86 ? 40.635 42.149 47.868 1.00 26.75 104 PRO B N 1
ATOM 3954 C CA . PRO B 1 86 ? 40.578 42.312 46.415 1.00 31.43 104 PRO B CA 1
ATOM 3955 C C . PRO B 1 86 ? 41.180 43.643 45.980 1.00 29.23 104 PRO B C 1
ATOM 3956 O O . PRO B 1 86 ? 41.269 44.556 46.800 1.00 28.02 104 PRO B O 1
ATOM 3967 N N . PRO B 1 87 ? 41.597 43.756 44.711 1.00 32.94 105 PRO B N 1
ATOM 3968 C CA . PRO B 1 87 ? 42.038 45.076 44.251 1.00 32.37 105 PRO B CA 1
ATOM 3969 C C . PRO B 1 87 ? 40.884 46.061 44.365 1.00 29.45 105 PRO B C 1
ATOM 3970 O O . PRO B 1 87 ? 39.743 45.673 44.118 1.00 30.72 105 PRO B O 1
ATOM 3981 N N . ASN B 1 88 ? 41.164 47.297 44.756 1.00 29.30 106 ASN B N 1
ATOM 3982 C CA . ASN B 1 88 ? 40.104 48.258 45.017 1.00 32.72 106 ASN B CA 1
ATOM 3983 C C . ASN B 1 88 ? 40.624 49.687 44.991 1.00 36.18 106 ASN B C 1
ATOM 3984 O O . ASN B 1 88 ? 41.832 49.918 44.961 1.00 34.55 106 ASN B O 1
ATOM 3995 N N . VAL B 1 89 ? 39.704 50.644 45.010 1.00 38.56 107 VAL B N 1
ATOM 3996 C CA . VAL B 1 89 ? 40.063 52.051 44.897 1.00 35.31 107 VAL B CA 1
ATOM 3997 C C . VAL B 1 89 ? 40.220 52.728 46.258 1.00 37.65 107 VAL B C 1
ATOM 3998 O O . VAL B 1 89 ? 40.540 53.914 46.329 1.00 36.97 107 VAL B O 1
ATOM 4002 N N . CYS B 1 90 ? 40.005 51.975 47.334 1.00 32.29 108 CYS B N 1
ATOM 4003 C CA . CYS B 1 90 ? 40.080 52.540 48.681 1.00 31.50 108 CYS B CA 1
ATOM 4004 C C . CYS B 1 90 ? 41.495 52.480 49.254 1.00 31.70 108 CYS B C 1
ATOM 4005 O O . CYS B 1 90 ? 42.013 53.485 49.740 1.00 31.48 108 CYS B O 1
ATOM 4011 N N . THR B 1 91 ? 42.111 51.300 49.208 1.00 33.13 109 THR B N 1
ATOM 4012 C CA . THR B 1 91 ? 43.418 51.105 49.834 1.00 31.17 109 THR B CA 1
ATOM 4013 C C . THR B 1 91 ? 44.171 49.899 49.284 1.00 29.76 109 THR B C 1
ATOM 4014 O O . THR B 1 91 ? 43.568 48.959 48.771 1.00 27.47 109 THR B O 1
ATOM 4025 N N . LYS B 1 92 ? 45.493 49.938 49.415 1.00 28.54 110 LYS B N 1
ATOM 4026 C CA . LYS B 1 92 ? 46.353 48.825 49.034 1.00 29.64 110 LYS B CA 1
ATOM 4027 C C . LYS B 1 92 ? 46.772 48.016 50.266 1.00 31.53 110 LYS B C 1
ATOM 4028 O O . LYS B 1 92 ? 47.361 46.942 50.139 1.00 27.64 110 LYS B O 1
ATOM 4047 N N . ASN B 1 93 ? 46.466 48.536 51.452 1.00 27.68 111 ASN B N 1
ATOM 4048 C CA . ASN B 1 93 ? 46.866 47.893 52.703 1.00 25.24 111 ASN B CA 1
ATOM 4049 C C . ASN B 1 93 ? 45.732 47.076 53.314 1.00 29.75 111 ASN B C 1
ATOM 4050 O O . ASN B 1 93 ? 44.561 47.326 53.031 1.00 29.75 111 ASN B O 1
ATOM 4061 N N . SER B 1 94 ? 46.086 46.107 54.157 1.00 24.34 112 SER B N 1
ATOM 4062 C CA . SER B 1 94 ? 45.102 45.200 54.748 1.00 27.14 112 SER B CA 1
ATOM 4063 C C . SER B 1 94 ? 45.181 45.139 56.273 1.00 26.93 112 SER B C 1
ATOM 4064 O O . SER B 1 94 ? 44.523 44.307 56.895 1.00 26.69 112 SER B O 1
ATOM 4072 N N . ASP B 1 95 ? 45.983 46.015 56.874 1.00 24.67 113 ASP B N 1
ATOM 4073 C CA . ASP B 1 95 ? 46.118 46.052 58.326 1.00 22.04 113 ASP B CA 1
ATOM 4074 C C . ASP B 1 95 ? 44.857 46.587 58.996 1.00 25.66 113 ASP B C 1
ATOM 4075 O O . ASP B 1 95 ? 44.334 47.638 58.617 1.00 23.16 113 ASP B O 1
ATOM 4084 N N . TRP B 1 96 ? 44.380 45.855 59.996 1.00 23.97 114 TRP B N 1
ATOM 4085 C CA . TRP B 1 96 ? 43.254 46.295 60.810 1.00 24.94 114 TRP B CA 1
ATOM 4086 C C . TRP B 1 96 ? 43.642 47.490 61.674 1.00 28.79 114 TRP B C 1
ATOM 4087 O O . TRP B 1 96 ? 44.656 47.459 62.378 1.00 27.64 114 TRP B O 1
ATOM 4108 N N . ILE B 1 97 ? 42.824 48.534 61.631 1.00 23.97 115 ILE B N 1
ATOM 4109 C CA . ILE B 1 97 ? 43.090 49.734 62.410 1.00 26.87 115 ILE B CA 1
ATOM 4110 C C . ILE B 1 97 ? 41.793 50.299 62.992 1.00 26.67 115 ILE B C 1
ATOM 4111 O O . ILE B 1 97 ? 40.725 50.211 62.376 1.00 29.57 115 ILE B O 1
ATOM 4127 N N . ILE B 1 98 ? 41.898 50.857 64.194 1.00 27.02 116 ILE B N 1
ATOM 4128 C CA . ILE B 1 98 ? 40.753 51.462 64.866 1.00 26.24 116 ILE B CA 1
ATOM 4129 C C . ILE B 1 98 ? 40.698 52.951 64.560 1.00 25.58 116 ILE B C 1
ATOM 4130 O O . ILE B 1 98 ? 41.703 53.651 64.688 1.00 28.60 116 ILE B O 1
ATOM 4146 N N . LYS B 1 99 ? 39.527 53.429 64.150 1.00 25.75 117 LYS B N 1
ATOM 4147 C CA . LYS B 1 99 ? 39.318 54.852 63.905 1.00 28.96 117 LYS B CA 1
ATOM 4148 C C . LYS B 1 99 ? 38.202 55.376 64.800 1.00 30.04 117 LYS B C 1
ATOM 4149 O O . LYS B 1 99 ? 37.287 54.635 65.169 1.00 31.44 117 LYS B O 1
ATOM 4168 N N . SER B 1 100 ? 38.287 56.654 65.151 1.00 32.36 118 SER B N 1
ATOM 4169 C CA . SER B 1 100 ? 37.253 57.301 65.951 1.00 33.29 118 SER B CA 1
ATOM 4170 C C . SER B 1 100 ? 36.003 57.517 65.112 1.00 34.81 118 SER B C 1
ATOM 4171 O O . SER B 1 100 ? 36.085 57.687 63.894 1.00 31.86 118 SER B O 1
ATOM 4179 N N . SER B 1 101 ? 34.849 57.507 65.771 1.00 36.80 119 SER B N 1
ATOM 4180 C CA . SER B 1 101 ? 33.567 57.629 65.090 1.00 39.33 119 SER B CA 1
ATOM 4181 C C . SER B 1 101 ? 32.566 58.400 65.936 1.00 42.49 119 SER B C 1
ATOM 4182 O O . SER B 1 101 ? 32.719 58.503 67.152 1.00 39.65 119 SER B O 1
ATOM 4190 N N . ASN B 1 102 ? 31.538 58.930 65.280 1.00 45.58 120 ASN B N 1
ATOM 4191 C CA . ASN B 1 102 ? 30.454 59.627 65.966 1.00 62.18 120 ASN B CA 1
ATOM 4192 C C . ASN B 1 102 ? 29.241 58.722 66.178 1.00 54.17 120 ASN B C 1
ATOM 4193 O O . ASN B 1 102 ? 28.374 59.023 66.997 1.00 52.07 120 ASN B O 1
ATOM 4204 N N . ASP B 1 103 ? 29.189 57.618 65.435 1.00 45.37 121 ASP B N 1
ATOM 4205 C CA . ASP B 1 103 ? 28.081 56.668 65.526 1.00 44.66 121 ASP B CA 1
ATOM 4206 C C . ASP B 1 103 ? 28.439 55.449 66.370 1.00 46.29 121 ASP B C 1
ATOM 4207 O O . ASP B 1 103 ? 27.559 54.698 66.788 1.00 46.75 121 ASP B O 1
ATOM 4216 N N . PHE B 1 104 ? 29.733 55.253 66.609 1.00 40.44 122 PHE B N 1
ATOM 4217 C CA . PHE B 1 104 ? 30.208 54.134 67.413 1.00 41.17 122 PHE B CA 1
ATOM 4218 C C . PHE B 1 104 ? 31.331 54.597 68.326 1.00 36.56 122 PHE B C 1
ATOM 4219 O O . PHE B 1 104 ? 31.906 55.662 68.117 1.00 39.42 122 PHE B O 1
ATOM 4236 N N . GLU B 1 105 ? 31.638 53.795 69.338 1.00 34.22 123 GLU B N 1
ATOM 4237 C CA . GLU B 1 105 ? 32.774 54.068 70.209 1.00 36.36 123 GLU B CA 1
ATOM 4238 C C . GLU B 1 105 ? 34.060 54.058 69.382 1.00 37.56 123 GLU B C 1
ATOM 4239 O O . GLU B 1 105 ? 35.025 54.760 69.687 1.00 36.82 123 GLU B O 1
ATOM 4251 N N . GLY B 1 106 ? 34.055 53.244 68.333 1.00 35.17 124 GLY B N 1
ATOM 4252 C CA . GLY B 1 106 ? 35.162 53.159 67.400 1.00 30.83 124 GLY B CA 1
ATOM 4253 C C . GLY B 1 106 ? 34.820 52.161 66.313 1.00 29.41 124 GLY B C 1
ATOM 4254 O O . GLY B 1 106 ? 33.944 51.318 66.498 1.00 30.66 124 GLY B O 1
ATOM 4258 N N . THR B 1 107 ? 35.505 52.253 65.178 1.00 25.28 125 THR B N 1
ATOM 4259 C CA . THR B 1 107 ? 35.256 51.340 64.066 1.00 28.14 125 THR B CA 1
ATOM 4260 C C . THR B 1 107 ? 36.525 50.595 63.694 1.00 28.70 125 THR B C 1
ATOM 4261 O O . THR B 1 107 ? 37.625 51.124 63.831 1.00 24.87 125 THR B O 1
ATOM 4271 N N . VAL B 1 108 ? 36.362 49.362 63.228 1.00 25.86 126 VAL B N 1
ATOM 4272 C CA . VAL B 1 108 ? 37.473 48.586 62.704 1.00 26.06 126 VAL B CA 1
ATOM 4273 C C . VAL B 1 108 ? 37.550 48.797 61.196 1.00 26.68 126 VAL B C 1
ATOM 4274 O O . VAL B 1 108 ? 36.651 48.397 60.448 1.00 27.29 126 VAL B O 1
ATO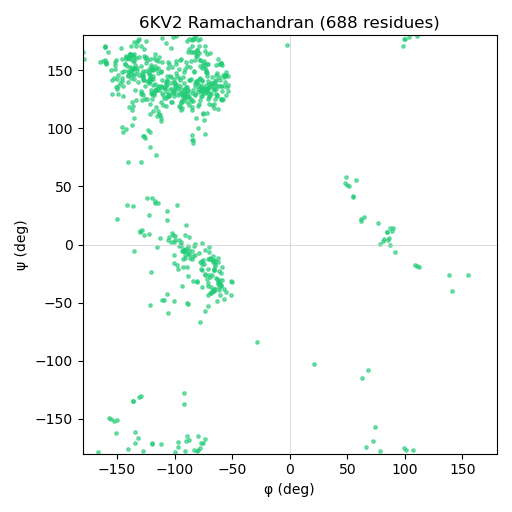M 4304 N N . LEU B 1 110 ? 40.424 49.216 57.599 1.00 24.52 128 LEU B N 1
ATOM 4305 C CA . LEU B 1 110 ? 41.724 48.822 57.076 1.00 26.31 128 LEU B CA 1
ATOM 4306 C C . LEU B 1 110 ? 42.543 50.077 56.823 1.00 25.95 128 LEU B C 1
ATOM 4307 O O . LEU B 1 110 ? 42.006 51.098 56.383 1.00 28.87 128 LEU B O 1
ATOM 4323 N N . GLY B 1 111 ? 43.837 49.998 57.115 1.00 26.59 129 GLY B N 1
ATOM 4324 C CA . GLY B 1 111 ? 44.725 51.138 56.983 1.00 27.81 129 GLY B CA 1
ATOM 4325 C C . GLY B 1 111 ? 44.721 51.672 55.567 1.00 30.25 129 GLY B C 1
ATOM 4326 O O . GLY B 1 111 ? 44.577 50.910 54.613 1.00 30.22 129 GLY B O 1
ATOM 4330 N N . ASP B 1 112 ? 44.856 52.986 55.427 1.00 36.28 130 ASP B N 1
ATOM 4331 C CA . ASP B 1 112 ? 44.933 53.588 54.103 1.00 40.26 130 ASP B CA 1
ATOM 4332 C C . ASP B 1 112 ? 46.346 53.414 53.568 1.00 38.18 130 ASP B C 1
ATOM 4333 O O . ASP B 1 112 ? 47.187 52.789 54.218 1.00 37.20 130 ASP B O 1
ATOM 4342 N N . ASP B 1 113 ? 46.605 53.972 52.390 1.00 41.74 131 ASP B N 1
ATOM 4343 C CA . ASP B 1 113 ? 47.902 53.821 51.738 1.00 46.23 131 ASP B CA 1
ATOM 4344 C C . ASP B 1 113 ? 49.057 54.355 52.589 1.00 43.39 131 ASP B C 1
ATOM 4345 O O . ASP B 1 113 ? 50.212 53.991 52.367 1.00 45.56 131 ASP B O 1
ATOM 4354 N N . LYS B 1 114 ? 48.745 55.206 53.563 1.00 43.73 132 LYS B N 1
ATOM 4355 C CA . LYS B 1 114 ? 49.768 55.840 54.398 1.00 45.69 132 LYS B CA 1
ATOM 4356 C C . LYS B 1 114 ? 50.005 55.134 55.732 1.00 45.98 132 LYS B C 1
ATOM 4357 O O . LYS B 1 114 ? 51.052 55.327 56.346 1.00 48.34 132 LYS B O 1
ATOM 4376 N N . ASN B 1 115 ? 49.037 54.337 56.186 1.00 45.94 133 ASN B N 1
ATOM 4377 C CA . ASN B 1 115 ? 49.126 53.674 57.492 1.00 39.12 133 ASN B CA 1
ATOM 4378 C C . ASN B 1 115 ? 49.169 52.151 57.380 1.00 34.26 133 ASN B C 1
ATOM 4379 O O . ASN B 1 115 ? 48.168 51.484 57.642 1.00 28.73 133 ASN B O 1
ATOM 4390 N N . PRO B 1 116 ? 50.334 51.595 57.004 1.00 31.63 134 PRO B N 1
ATOM 4391 C CA . PRO B 1 116 ? 50.480 50.153 56.777 1.00 29.57 134 PRO B CA 1
ATOM 4392 C C . PRO B 1 116 ? 50.563 49.341 58.065 1.00 28.10 134 PRO B C 1
ATOM 4393 O O . PRO B 1 116 ? 50.396 48.124 58.027 1.00 28.11 134 PRO B O 1
ATOM 4404 N N . VAL B 1 117 ? 50.832 50.010 59.183 1.00 30.38 135 VAL B N 1
ATOM 4405 C CA . VAL B 1 117 ? 50.860 49.350 60.486 1.00 31.41 135 VAL B CA 1
ATOM 4406 C C . VAL B 1 117 ? 49.584 49.672 61.259 1.00 34.30 135 VAL B C 1
ATOM 4407 O O . VAL B 1 117 ? 49.261 50.840 61.503 1.00 28.02 135 VAL B O 1
ATOM 4420 N N . GLY B 1 118 ? 48.867 48.625 61.648 1.00 31.21 136 GLY B N 1
ATOM 4421 C CA . GLY B 1 118 ? 47.555 48.780 62.241 1.00 30.65 136 GLY B CA 1
ATOM 4422 C C . GLY B 1 118 ? 47.568 48.941 63.746 1.00 30.10 136 GLY B C 1
ATOM 4423 O O . GLY B 1 118 ? 48.603 49.209 64.354 1.00 28.31 136 GLY B O 1
ATOM 4427 N N . SER B 1 119 ? 46.393 48.773 64.344 1.00 30.21 137 SER B N 1
ATOM 4428 C CA . SER B 1 119 ? 46.223 48.907 65.782 1.00 26.44 137 SER B CA 1
ATOM 4429 C C . SER B 1 119 ? 46.579 47.620 66.504 1.00 27.46 137 SER B C 1
ATOM 4430 O O . SER B 1 119 ? 46.681 46.559 65.886 1.00 25.63 137 SER B O 1
ATOM 4438 N N . LEU B 1 120 ? 46.749 47.721 67.818 1.00 27.21 138 LEU B N 1
ATOM 4439 C CA . LEU B 1 120 ? 47.071 46.568 68.641 1.00 26.68 138 LEU B CA 1
ATOM 4440 C C . LEU B 1 120 ? 45.814 45.929 69.222 1.00 27.90 138 LEU B C 1
ATOM 4441 O O . LEU B 1 120 ? 44.976 46.607 69.813 1.00 25.74 138 LEU B O 1
ATOM 4457 N N . PHE B 1 121 ? 45.701 44.617 69.029 1.00 24.78 139 PHE B N 1
ATOM 4458 C CA . PHE B 1 121 ? 44.579 43.832 69.533 1.00 27.09 139 PHE B CA 1
ATOM 4459 C C . PHE B 1 121 ? 45.046 42.798 70.550 1.00 32.83 139 PHE B C 1
ATOM 4460 O O . PHE B 1 121 ? 46.226 42.429 70.581 1.00 28.53 139 PHE B O 1
ATOM 4477 N N . PHE B 1 122 ? 44.108 42.343 71.378 1.00 25.77 140 PHE B N 1
ATOM 4478 C CA . PHE B 1 122 ? 44.302 41.177 72.233 1.00 27.00 140 PHE B CA 1
ATOM 4479 C C . PHE B 1 122 ? 43.249 40.130 71.901 1.00 27.35 140 PHE B C 1
ATOM 4480 O O . PHE B 1 122 ? 42.101 40.469 71.615 1.00 26.49 140 PHE B O 1
ATOM 4497 N N . ILE B 1 123 ? 43.644 38.863 71.941 1.00 25.74 141 ILE B N 1
ATOM 4498 C CA . ILE B 1 123 ? 42.691 37.763 71.929 1.00 26.93 141 ILE B CA 1
ATOM 4499 C C . ILE B 1 123 ? 42.461 37.339 73.374 1.00 29.02 141 ILE B C 1
ATOM 4500 O O . ILE B 1 123 ? 43.394 36.935 74.062 1.00 28.45 141 ILE B O 1
ATOM 4516 N N . LYS B 1 124 ? 41.216 37.450 73.827 1.00 25.44 142 LYS B N 1
ATOM 4517 C CA . LYS B 1 124 ? 40.851 37.085 75.189 1.00 28.27 142 LYS B CA 1
ATOM 4518 C C . LYS B 1 124 ? 39.903 35.897 75.199 1.00 30.11 142 LYS B C 1
ATOM 4519 O O . LYS B 1 124 ? 39.093 35.724 74.284 1.00 28.71 142 LYS B O 1
ATOM 4538 N N . SER B 1 125 ? 40.024 35.078 76.238 1.00 32.13 143 SER B N 1
ATOM 4539 C CA . SER B 1 125 ? 39.113 33.965 76.464 1.00 35.04 143 SER B CA 1
ATOM 4540 C C . SER B 1 125 ? 37.705 34.477 76.732 1.00 32.77 143 SER B C 1
ATOM 4541 O O . SER B 1 125 ? 37.506 35.355 77.573 1.00 38.18 143 SER B O 1
ATOM 4549 N N . TYR B 1 126 ? 36.735 33.922 76.012 1.00 34.07 144 TYR B N 1
ATOM 4550 C CA . TYR B 1 126 ? 35.330 34.252 76.217 1.00 34.55 144 TYR B CA 1
ATOM 4551 C C . TYR B 1 126 ? 34.621 33.098 76.917 1.00 38.91 144 TYR B C 1
ATOM 4552 O O . TYR B 1 126 ? 33.819 33.309 77.828 1.00 36.34 144 TYR B O 1
ATOM 4570 N N . ASP B 1 127 ? 34.928 31.879 76.479 1.00 36.80 145 ASP B N 1
ATOM 4571 C CA . ASP B 1 127 ? 34.383 30.665 77.079 1.00 41.52 145 ASP B CA 1
ATOM 4572 C C . ASP B 1 127 ? 35.466 29.591 77.091 1.00 39.37 145 ASP B C 1
ATOM 4573 O O . ASP B 1 127 ? 35.713 28.929 76.083 1.00 38.49 145 ASP B O 1
ATOM 4582 N N . SER B 1 128 ? 36.106 29.424 78.243 1.00 43.23 146 SER B N 1
ATOM 4583 C CA . SER B 1 128 ? 37.260 28.538 78.369 1.00 45.12 146 SER B CA 1
ATOM 4584 C C . SER B 1 128 ? 36.911 27.066 78.163 1.00 44.10 146 SER B C 1
ATOM 4585 O O . SER B 1 128 ? 37.784 26.262 77.844 1.00 46.94 146 SER B O 1
ATOM 4593 N N . SER B 1 129 ? 35.642 26.714 78.350 1.00 46.17 147 SER B N 1
ATOM 4594 C CA . SER B 1 129 ? 35.216 25.323 78.213 1.00 56.28 147 SER B CA 1
ATOM 4595 C C . SER B 1 129 ? 35.018 24.952 76.745 1.00 52.20 147 SER B C 1
ATOM 4596 O O . SER B 1 129 ? 35.222 23.801 76.357 1.00 51.68 147 SER B O 1
ATOM 4604 N N . LYS B 1 130 ? 34.623 25.934 75.939 1.00 46.02 148 LYS B N 1
ATOM 4605 C CA . LYS B 1 130 ? 34.358 25.718 74.519 1.00 43.98 148 LYS B CA 1
ATOM 4606 C C . LYS B 1 130 ? 35.489 26.234 73.630 1.00 40.97 148 LYS B C 1
ATOM 4607 O O . LYS B 1 130 ? 35.402 26.153 72.405 1.00 43.74 148 LYS B O 1
ATOM 4626 N N . ASN B 1 131 ? 36.548 26.752 74.249 1.00 43.09 149 ASN B N 1
ATOM 4627 C CA . ASN B 1 131 ? 37.613 27.443 73.524 1.00 40.32 149 ASN B CA 1
ATOM 4628 C C . ASN B 1 131 ? 37.044 28.500 72.573 1.00 36.34 149 ASN B C 1
ATOM 4629 O O . ASN B 1 131 ? 37.364 28.528 71.383 1.00 34.69 149 ASN B O 1
ATOM 4640 N N . TYR B 1 132 ? 36.179 29.354 73.113 1.00 34.80 150 TYR B N 1
ATOM 4641 C CA . TYR B 1 132 ? 35.697 30.530 72.400 1.00 30.65 150 TYR B CA 1
ATOM 4642 C C . TYR B 1 132 ? 36.500 31.738 72.854 1.00 33.00 150 TYR B C 1
ATOM 4643 O O . TYR B 1 132 ? 36.922 31.814 74.011 1.00 28.76 150 TYR B O 1
ATOM 4661 N N . TYR B 1 133 ? 36.698 32.682 71.941 1.00 31.82 151 TYR B N 1
ATOM 4662 C CA . TYR B 1 133 ? 37.478 33.875 72.230 1.00 29.51 151 TYR B CA 1
ATOM 4663 C C . TYR B 1 133 ? 36.769 35.129 71.751 1.00 27.59 151 TYR B C 1
ATOM 4664 O O . TYR B 1 133 ? 35.741 35.055 71.080 1.00 26.39 151 TYR B O 1
ATOM 4682 N N . LYS B 1 134 ? 37.319 36.278 72.133 1.00 27.59 152 LYS B N 1
ATOM 4683 C CA . LYS B 1 134 ? 36.892 37.562 71.603 1.00 25.96 152 LYS B CA 1
ATOM 4684 C C . LYS B 1 134 ? 38.121 38.411 71.323 1.00 30.16 152 LYS B C 1
ATOM 4685 O O . LYS B 1 134 ? 39.220 38.112 71.810 1.00 27.85 152 LYS B O 1
ATOM 4704 N N . LEU B 1 135 ? 37.933 39.461 70.531 1.00 24.16 153 LEU B N 1
ATOM 4705 C CA . LEU B 1 135 ? 38.971 40.459 70.321 1.00 25.66 153 LEU B CA 1
ATOM 4706 C C . LEU B 1 135 ? 38.716 41.653 71.227 1.00 28.13 153 LEU B C 1
ATOM 4707 O O . LEU B 1 135 ? 37.570 42.022 71.489 1.00 28.34 153 LEU B O 1
ATOM 4723 N N . VAL B 1 136 ? 39.800 42.249 71.703 1.00 28.57 154 VAL B N 1
ATOM 4724 C CA . VAL B 1 136 ? 39.732 43.403 72.581 1.00 31.12 154 VAL B CA 1
ATOM 4725 C C . VAL B 1 136 ? 40.783 44.415 72.146 1.00 29.88 154 VAL B C 1
ATOM 4726 O O . VAL B 1 136 ? 41.813 44.042 71.588 1.00 28.15 154 VAL B O 1
ATOM 4739 N N . VAL B 1 137 ? 40.501 45.693 72.378 1.00 26.87 155 VAL B N 1
ATOM 4740 C CA . VAL B 1 137 ? 41.488 46.747 72.194 1.00 31.11 155 VAL B CA 1
ATOM 4741 C C . VAL B 1 137 ? 41.559 47.563 73.475 1.00 36.82 155 VAL B C 1
ATOM 4742 O O . VAL B 1 137 ? 40.539 47.811 74.122 1.00 33.69 155 VAL B O 1
ATOM 4755 N N . CYS B 1 138 ? 42.772 47.965 73.838 1.00 34.48 156 CYS B N 1
ATOM 4756 C CA . CYS B 1 138 ? 43.019 48.679 75.083 1.00 39.80 156 CYS B CA 1
ATOM 4757 C C . CYS B 1 138 ? 43.875 49.910 74.815 1.00 40.60 156 CYS B C 1
ATOM 4758 O O . CYS B 1 138 ? 44.330 50.124 73.689 1.00 36.75 156 CYS B O 1
ATOM 4765 N N . GLY B 1 139 ? 44.101 50.707 75.856 1.00 46.97 157 GLY B N 1
ATOM 4766 C CA . GLY B 1 139 ? 44.790 51.979 75.717 1.00 49.88 157 GLY B CA 1
ATOM 4767 C C . GLY B 1 139 ? 46.171 52.028 76.340 1.00 54.13 157 GLY B C 1
ATOM 4768 O O . GLY B 1 139 ? 46.626 51.057 76.947 1.00 56.48 157 GLY B O 1
ATOM 4772 N N . GLY B 1 140 ? 46.820 53.180 76.165 1.00 63.87 158 GLY B N 1
ATOM 4773 C CA . GLY B 1 140 ? 48.124 53.507 76.728 1.00 67.19 158 GLY B CA 1
ATOM 4774 C C . GLY B 1 140 ? 49.050 52.384 77.159 1.00 65.60 158 GLY B C 1
ATOM 4775 O O . GLY B 1 140 ? 49.698 51.745 76.328 1.00 70.24 158 GLY B O 1
ATOM 4779 N N . ARG B 1 141 ? 49.111 52.157 78.469 1.00 63.89 159 ARG B N 1
ATOM 4780 C CA . ARG B 1 141 ? 50.059 51.219 79.066 1.00 68.64 159 ARG B CA 1
ATOM 4781 C C . ARG B 1 141 ? 50.029 49.857 78.387 1.00 67.21 159 ARG B C 1
ATOM 4782 O O . ARG B 1 141 ? 51.047 49.165 78.321 1.00 68.89 159 ARG B O 1
ATOM 4803 N N . GLY B 1 142 ? 48.858 49.482 77.884 1.00 69.50 160 GLY B N 1
ATOM 4804 C CA . GLY B 1 142 ? 48.704 48.245 77.145 1.00 71.83 160 GLY B CA 1
ATOM 4805 C C . GLY B 1 142 ? 47.407 47.534 77.463 1.00 64.87 160 GLY B C 1
ATOM 4806 O O . GLY B 1 142 ? 46.773 46.979 76.570 1.00 71.42 160 GLY B O 1
ATOM 4810 N N . ASP B 1 143 ? 47.020 47.545 78.737 1.00 66.90 161 ASP B N 1
ATOM 4811 C CA . ASP B 1 143 ? 45.858 46.794 79.209 1.00 59.81 161 ASP B CA 1
ATOM 4812 C C . ASP B 1 143 ? 44.829 47.699 79.877 1.00 53.34 161 ASP B C 1
ATOM 4813 O O . ASP B 1 143 ? 44.048 47.247 80.712 1.00 50.92 161 ASP B O 1
ATOM 4822 N N . GLU B 1 144 ? 44.827 48.973 79.502 1.00 53.18 162 GLU B N 1
ATOM 4823 C CA . GLU B 1 144 ? 43.993 49.968 80.166 1.00 48.62 162 GLU B CA 1
ATOM 4824 C C . GLU B 1 144 ? 42.704 50.224 79.395 1.00 44.37 162 GLU B C 1
ATOM 4825 O O . GLU B 1 144 ? 42.718 50.334 78.170 1.00 42.44 162 GLU B O 1
ATOM 4837 N N . HIS B 1 145 ? 41.595 50.313 80.126 1.00 43.23 163 HIS B N 1
ATOM 4838 C CA . HIS B 1 145 ? 40.292 50.644 79.549 1.00 43.84 163 HIS B CA 1
ATOM 4839 C C . HIS B 1 145 ? 39.988 49.802 78.316 1.00 36.38 163 HIS B C 1
ATOM 4840 O O . HIS B 1 145 ? 39.755 50.322 77.225 1.00 37.47 163 HIS B O 1
ATOM 4853 N N . CYS B 1 146 ? 39.999 48.491 78.508 1.00 37.48 164 CYS B N 1
ATOM 4854 C CA . CYS B 1 146 ? 39.799 47.554 77.419 1.00 36.98 164 CYS B CA 1
ATOM 4855 C C . CYS B 1 146 ? 38.355 47.585 76.939 1.00 36.18 164 CYS B C 1
ATOM 4856 O O . CYS B 1 146 ? 37.426 47.701 77.738 1.00 34.00 164 CYS B O 1
ATOM 4863 N N . ARG B 1 147 ? 38.180 47.500 75.626 1.00 30.52 165 ARG B N 1
ATOM 4864 C CA . ARG B 1 147 ? 36.858 47.507 75.015 1.00 32.72 165 ARG B CA 1
ATOM 4865 C C . ARG B 1 147 ? 36.724 46.323 74.068 1.00 34.01 165 ARG B C 1
ATOM 4866 O O . ARG B 1 147 ? 37.703 45.897 73.449 1.00 28.59 165 ARG B O 1
ATOM 4887 N N . ASN B 1 148 ? 35.512 45.790 73.962 1.00 29.38 166 ASN B N 1
ATOM 4888 C CA . ASN B 1 148 ? 35.250 44.661 73.080 1.00 27.90 166 ASN B CA 1
ATOM 4889 C C . ASN B 1 148 ? 35.232 45.063 71.612 1.00 26.94 166 ASN B C 1
ATOM 4890 O O . ASN B 1 148 ? 34.924 46.206 71.276 1.00 27.78 166 ASN B O 1
ATOM 4901 N N . ILE B 1 149 ? 35.571 44.114 70.745 1.00 24.89 167 ILE B N 1
ATOM 4902 C CA . ILE B 1 149 ? 35.228 44.214 69.336 1.00 26.62 167 ILE B CA 1
ATOM 4903 C C . ILE B 1 149 ? 33.915 43.460 69.150 1.00 28.14 167 ILE B C 1
ATOM 4904 O O . ILE B 1 149 ? 33.809 42.277 69.490 1.00 25.28 167 ILE B O 1
ATOM 4920 N N . GLY B 1 150 ? 32.914 44.163 68.634 1.00 28.26 168 GLY B N 1
ATOM 4921 C CA . GLY B 1 150 ? 31.598 43.591 68.426 1.00 28.79 168 GLY B CA 1
ATOM 4922 C C . GLY B 1 150 ? 31.085 43.955 67.052 1.00 29.52 168 GLY B C 1
ATOM 4923 O O . GLY B 1 150 ? 31.827 44.509 66.236 1.00 27.65 168 GLY B O 1
ATOM 4927 N N . VAL B 1 151 ? 29.812 43.656 66.804 1.00 28.92 169 VAL B N 1
ATOM 4928 C CA . VAL B 1 151 ? 29.196 43.901 65.507 1.00 29.88 169 VAL B CA 1
ATOM 4929 C C . VAL B 1 151 ? 27.976 44.805 65.658 1.00 33.60 169 VAL B C 1
ATOM 4930 O O . VAL B 1 151 ? 27.195 44.651 66.590 1.00 35.41 169 VAL B O 1
ATOM 4943 N N . ASP B 1 152 ? 27.822 45.740 64.726 1.00 32.10 170 ASP B N 1
ATOM 4944 C CA . ASP B 1 152 ? 26.717 46.692 64.749 1.00 36.62 170 ASP B CA 1
ATOM 4945 C C . ASP B 1 152 ? 26.322 47.093 63.328 1.00 35.89 170 ASP B C 1
ATOM 4946 O O . ASP B 1 152 ? 27.175 47.183 62.446 1.00 32.61 170 ASP B O 1
ATOM 4955 N N . LYS B 1 153 ? 25.027 47.325 63.115 1.00 32.69 171 LYS B N 1
ATOM 4956 C CA . LYS B 1 153 ? 24.512 47.751 61.814 1.00 34.86 171 LYS B CA 1
ATOM 4957 C C . LYS B 1 153 ? 24.770 49.234 61.583 1.00 35.33 171 LYS B C 1
ATOM 4958 O O . LYS B 1 153 ? 24.510 50.047 62.471 1.00 38.89 171 LYS B O 1
ATOM 4977 N N . ASP B 1 154 ? 25.283 49.585 60.403 1.00 33.85 172 ASP B N 1
ATOM 4978 C CA . ASP B 1 154 ? 25.412 50.992 60.027 1.00 36.05 172 ASP B CA 1
ATOM 4979 C C . ASP B 1 154 ? 24.252 51.411 59.118 1.00 35.30 172 ASP B C 1
ATOM 4980 O O . ASP B 1 154 ? 23.389 50.597 58.783 1.00 33.79 172 ASP B O 1
ATOM 4989 N N . GLU B 1 155 ? 24.248 52.678 58.717 1.00 34.79 173 GLU B N 1
ATOM 4990 C CA . GLU B 1 155 ? 23.136 53.255 57.962 1.00 35.68 173 GLU B CA 1
ATOM 4991 C C . GLU B 1 155 ? 22.910 52.589 56.603 1.00 36.82 173 GLU B C 1
ATOM 4992 O O . GLU B 1 155 ? 21.865 52.777 55.984 1.00 36.12 173 GLU B O 1
ATOM 5004 N N . ASN B 1 156 ? 23.892 51.821 56.138 1.00 34.74 174 ASN B N 1
ATOM 5005 C CA . ASN B 1 156 ? 23.808 51.167 54.836 1.00 34.30 174 ASN B CA 1
ATOM 5006 C C . ASN B 1 156 ? 23.552 49.667 54.949 1.00 30.11 174 ASN B C 1
ATOM 5007 O O . ASN B 1 156 ? 23.532 48.955 53.950 1.00 30.17 174 ASN B O 1
ATOM 5018 N N . GLY B 1 157 ? 23.360 49.192 56.174 1.00 31.22 175 GLY B N 1
ATOM 5019 C CA . GLY B 1 157 ? 22.971 47.815 56.408 1.00 30.72 175 GLY B CA 1
ATOM 5020 C C . GLY B 1 157 ? 24.124 46.843 56.543 1.00 32.49 175 GLY B C 1
ATOM 5021 O O . GLY B 1 157 ? 23.917 45.629 56.526 1.00 32.24 175 GLY B O 1
ATOM 5025 N N . TYR B 1 158 ? 25.339 47.367 56.676 1.00 33.37 176 TYR B N 1
ATOM 5026 C CA . TYR B 1 158 ? 26.510 46.521 56.891 1.00 30.99 176 TYR B CA 1
ATOM 5027 C C . TYR B 1 158 ? 26.646 46.150 58.360 1.00 32.09 176 TYR B C 1
ATOM 5028 O O . TYR B 1 158 ? 26.436 46.985 59.237 1.00 33.07 176 TYR B O 1
ATOM 5046 N N . LYS B 1 159 ? 26.999 44.897 58.629 1.00 27.44 177 LYS B N 1
ATOM 5047 C CA . LYS B 1 159 ? 27.327 44.490 59.984 1.00 28.62 177 LYS B CA 1
ATOM 5048 C C . LYS B 1 159 ? 28.781 44.834 60.262 1.00 31.59 177 LYS B C 1
ATOM 5049 O O . LYS B 1 159 ? 29.684 44.014 60.063 1.00 27.21 177 LYS B O 1
ATOM 5068 N N . ARG B 1 160 ? 28.987 46.065 60.716 1.00 27.07 178 ARG B N 1
ATOM 5069 C CA . ARG B 1 160 ? 30.313 46.623 60.914 1.00 28.23 178 ARG B CA 1
ATOM 5070 C C . ARG B 1 160 ? 30.950 46.102 62.189 1.00 30.20 178 ARG B C 1
ATOM 5071 O O . ARG B 1 160 ? 30.297 46.045 63.229 1.00 29.43 178 ARG B O 1
ATOM 5092 N N . LEU B 1 161 ? 32.222 45.726 62.118 1.00 27.55 179 LEU B N 1
ATOM 5093 C CA . LEU B 1 161 ? 32.970 45.444 63.335 1.00 28.81 179 LEU B CA 1
ATOM 5094 C C . LEU B 1 161 ? 33.351 46.775 63.965 1.00 28.72 179 LEU B C 1
ATOM 5095 O O . LEU B 1 161 ? 33.906 47.652 63.303 1.00 24.18 179 LEU B O 1
ATOM 5111 N N . VAL B 1 162 ? 33.027 46.919 65.244 1.00 27.26 180 VAL B N 1
ATOM 5112 C CA . VAL B 1 162 ? 33.179 48.184 65.944 1.00 25.66 180 VAL B CA 1
ATOM 5113 C C . VAL B 1 162 ? 33.731 47.963 67.344 1.00 27.86 180 VAL B C 1
ATOM 5114 O O . VAL B 1 162 ? 33.730 46.841 67.850 1.00 27.69 180 VAL B O 1
ATOM 5127 N N . VAL B 1 163 ? 34.215 49.038 67.955 1.00 27.85 181 VAL B N 1
ATOM 5128 C CA . VAL B 1 163 ? 34.578 49.022 69.364 1.00 25.33 181 VAL B CA 1
ATOM 5129 C C . VAL B 1 163 ? 33.305 49.232 70.171 1.00 29.67 181 VAL B C 1
ATOM 5130 O O . VAL B 1 163 ? 32.484 50.082 69.827 1.00 32.26 181 VAL B O 1
ATOM 5143 N N . THR B 1 164 ? 33.133 48.457 71.236 1.00 29.72 182 THR B N 1
ATOM 5144 C CA . THR B 1 164 ? 31.907 48.529 72.019 1.00 31.19 182 THR B CA 1
ATOM 5145 C C . THR B 1 164 ? 32.088 47.957 73.419 1.00 34.48 182 THR B C 1
ATOM 5146 O O . THR B 1 164 ? 32.975 47.136 73.663 1.00 30.68 182 THR B O 1
ATOM 5157 N N . GLU B 1 165 ? 31.243 48.409 74.339 1.00 33.63 183 GLU B N 1
ATOM 5158 C CA . GLU B 1 165 ? 31.157 47.807 75.661 1.00 36.68 183 GLU B CA 1
ATOM 5159 C C . GLU B 1 165 ? 30.065 46.749 75.671 1.00 36.00 183 GLU B C 1
ATOM 5160 O O . GLU B 1 165 ? 29.892 46.034 76.657 1.00 43.58 183 GLU B O 1
ATOM 5172 N N . GLY B 1 166 ? 29.331 46.651 74.566 1.00 35.45 184 GLY B N 1
ATOM 5173 C CA . GLY B 1 166 ? 28.289 45.650 74.430 1.00 40.91 184 GLY B CA 1
ATOM 5174 C C . GLY B 1 166 ? 28.862 44.266 74.189 1.00 39.61 184 GLY B C 1
ATOM 5175 O O . GLY B 1 166 ? 30.073 44.055 74.296 1.00 35.90 184 GLY B O 1
ATOM 5179 N N . GLU B 1 167 ? 27.987 43.320 73.867 1.00 36.89 185 GLU B N 1
ATOM 5180 C CA . GLU B 1 167 ? 28.399 41.938 73.656 1.00 39.50 185 GLU B CA 1
ATOM 5181 C C . GLU B 1 167 ? 29.414 41.846 72.518 1.00 38.32 185 GLU B C 1
ATOM 5182 O O . GLU B 1 167 ? 29.249 42.485 71.477 1.00 33.09 185 GLU B O 1
ATOM 5194 N N . PRO B 1 168 ? 30.481 41.056 72.714 1.00 35.81 186 PRO B N 1
ATOM 5195 C CA . PRO B 1 168 ? 31.511 40.983 71.678 1.00 30.08 186 PRO B CA 1
ATOM 5196 C C . PRO B 1 168 ? 31.148 40.045 70.539 1.00 32.70 186 PRO B C 1
ATOM 5197 O O . PRO B 1 168 ? 30.197 39.264 70.646 1.00 30.60 186 PRO B O 1
ATOM 5208 N N . LEU B 1 169 ? 31.906 40.141 69.454 1.00 28.48 187 LEU B N 1
ATOM 5209 C CA . LEU B 1 169 ? 31.891 39.129 68.410 1.00 31.81 187 LEU B CA 1
ATOM 5210 C C . LEU B 1 169 ? 32.642 37.900 68.908 1.00 30.66 187 LEU B C 1
ATOM 5211 O O . LEU B 1 169 ? 33.868 37.922 69.015 1.00 29.00 187 LEU B O 1
ATOM 5227 N N . VAL B 1 170 ? 31.912 36.835 69.224 1.00 29.53 188 VAL B N 1
ATOM 5228 C CA . VAL B 1 170 ? 32.533 35.618 69.731 1.00 29.70 188 VAL B CA 1
ATOM 5229 C C . VAL B 1 170 ? 33.182 34.869 68.577 1.00 27.80 188 VAL B C 1
ATOM 5230 O O . VAL B 1 170 ? 32.590 34.741 67.508 1.00 26.51 188 VAL B O 1
ATOM 5243 N N . LEU B 1 171 ? 34.396 34.373 68.806 1.00 29.24 189 LEU B N 1
ATOM 5244 C CA . LEU B 1 171 ? 35.209 33.810 67.734 1.00 29.02 189 LEU B CA 1
ATOM 5245 C C . LEU B 1 171 ? 35.870 32.480 68.071 1.00 31.75 189 LEU B C 1
ATOM 5246 O O . LEU B 1 171 ? 36.242 32.214 69.215 1.00 29.32 189 LEU B O 1
ATOM 5262 N N . GLN B 1 172 ? 35.991 31.648 67.043 1.00 30.77 190 GLN B N 1
ATOM 5263 C CA . GLN B 1 172 ? 36.962 30.568 67.010 1.00 30.88 190 GLN B CA 1
ATOM 5264 C C . GLN B 1 172 ? 37.910 30.877 65.860 1.00 30.54 190 GLN B C 1
ATOM 5265 O O . GLN B 1 172 ? 37.594 31.706 65.001 1.00 31.05 190 GLN B O 1
ATOM 5279 N N . PHE B 1 173 ? 39.061 30.212 65.840 1.00 29.77 191 PHE B N 1
ATOM 5280 C CA . PHE B 1 173 ? 40.036 30.383 64.765 1.00 31.84 191 PHE B CA 1
ATOM 5281 C C . PHE B 1 173 ? 40.264 29.063 64.036 1.00 30.64 191 PHE B C 1
ATOM 5282 O O . PHE B 1 173 ? 40.760 28.109 64.623 1.00 33.61 191 PHE B O 1
ATOM 5299 N N . ASP B 1 174 ? 39.886 29.012 62.760 1.00 31.34 192 ASP B N 1
ATOM 5300 C CA . ASP B 1 174 ? 40.108 27.826 61.931 1.00 29.60 192 ASP B CA 1
ATOM 5301 C C . ASP B 1 174 ? 41.391 27.939 61.121 1.00 29.39 192 ASP B C 1
ATOM 5302 O O . ASP B 1 174 ? 41.725 29.015 60.618 1.00 29.14 192 ASP B O 1
ATOM 5311 N N . LYS B 1 175 ? 42.106 26.828 60.983 1.00 29.59 193 LYS B N 1
ATOM 5312 C CA . LYS B 1 175 ? 43.153 26.741 59.976 1.00 31.78 193 LYS B CA 1
ATOM 5313 C C . LYS B 1 175 ? 42.500 27.063 58.637 1.00 29.82 193 LYS B C 1
ATOM 5314 O O . LYS B 1 175 ? 41.335 26.721 58.419 1.00 28.55 193 LYS B O 1
ATOM 5333 N N . VAL B 1 176 ? 43.225 27.732 57.749 1.00 26.87 194 VAL B N 1
ATOM 5334 C CA . VAL B 1 176 ? 42.618 28.172 56.502 1.00 29.16 194 VAL B CA 1
ATOM 5335 C C . VAL B 1 176 ? 42.246 26.971 55.653 1.00 30.75 194 VAL B C 1
ATOM 5336 O O . VAL B 1 176 ? 43.098 26.158 55.294 1.00 31.07 194 VAL B O 1
ATOM 5349 N N . ASN B 1 177 ? 40.959 26.869 55.348 1.00 32.60 195 ASN B N 1
ATOM 5350 C CA . ASN B 1 177 ? 40.458 25.855 54.437 1.00 31.50 195 ASN B CA 1
ATOM 5351 C C . ASN B 1 177 ? 40.729 26.319 53.013 1.00 29.75 195 ASN B C 1
ATOM 5352 O O . ASN B 1 177 ? 40.000 27.149 52.478 1.00 27.95 195 ASN B O 1
ATOM 5363 N N . LYS B 1 178 ? 41.791 25.793 52.411 1.00 30.63 196 LYS B N 1
ATOM 5364 C CA . LYS B 1 178 ? 42.256 26.278 51.114 1.00 33.25 196 LYS B CA 1
ATOM 5365 C C . LYS B 1 178 ? 41.166 26.187 50.054 1.00 32.40 196 LYS B C 1
ATOM 5366 O O . LYS B 1 178 ? 40.937 27.141 49.310 1.00 30.89 196 LYS B O 1
ATOM 5385 N N . GLY B 1 179 ? 40.493 25.042 49.997 1.00 32.29 197 GLY B N 1
ATOM 5386 C CA . GLY B 1 179 ? 39.431 24.823 49.032 1.00 34.61 197 GLY B CA 1
ATOM 5387 C C . GLY B 1 179 ? 38.275 25.793 49.184 1.00 32.86 197 GLY B C 1
ATOM 5388 O O . GLY B 1 179 ? 37.770 26.315 48.193 1.00 32.01 197 GLY B O 1
ATOM 5392 N N . ASN B 1 180 ? 37.852 26.034 50.422 1.00 30.85 198 ASN B N 1
ATOM 5393 C CA . ASN B 1 180 ? 36.746 26.952 50.682 1.00 38.21 198 ASN B CA 1
ATOM 5394 C C . ASN B 1 180 ? 37.132 28.404 50.438 1.00 36.53 198 ASN B C 1
ATOM 5395 O O . ASN B 1 180 ? 36.371 29.170 49.848 1.00 32.09 198 ASN B O 1
ATOM 5406 N N . PHE B 1 181 ? 38.317 28.784 50.902 1.00 36.13 199 PHE B N 1
ATOM 5407 C CA . PHE B 1 181 ? 38.750 30.170 50.803 1.00 34.64 199 PHE B CA 1
ATOM 5408 C C . PHE B 1 181 ? 38.919 30.590 49.349 1.00 33.19 199 PHE B C 1
ATOM 5409 O O . PHE B 1 181 ? 38.577 31.714 48.979 1.00 33.45 199 PHE B O 1
ATOM 5426 N N . ALA B 1 182 ? 39.424 29.675 48.526 1.00 34.13 200 ALA B N 1
ATOM 5427 C CA . ALA B 1 182 ? 39.768 29.989 47.141 1.00 34.33 200 ALA B CA 1
ATOM 5428 C C . ALA B 1 182 ? 38.549 30.086 46.217 1.00 34.55 200 ALA B C 1
ATOM 5429 O O . ALA B 1 182 ? 38.702 30.315 45.019 1.00 36.43 200 ALA B O 1
ATOM 5436 N N . PHE B 1 183 ? 37.349 29.906 46.763 1.00 34.66 201 PHE B N 1
ATOM 5437 C CA . PHE B 1 183 ? 36.121 30.123 45.994 1.00 35.87 201 PHE B CA 1
ATOM 5438 C C . PHE B 1 183 ? 36.096 31.522 45.399 1.00 38.01 201 PHE B C 1
ATOM 5439 O O . PHE B 1 183 ? 36.287 32.505 46.114 1.00 35.65 201 PHE B O 1
ATOM 5456 N N . GLU B 1 184 ? 35.843 31.617 44.100 1.00 38.37 202 GLU B N 1
ATOM 5457 C CA . GLU B 1 184 ? 35.886 32.906 43.421 1.00 43.22 202 GLU B CA 1
ATOM 5458 C C . GLU B 1 184 ? 34.836 33.868 43.976 1.00 39.04 202 GLU B C 1
ATOM 5459 O O . GLU B 1 184 ? 35.072 35.074 44.055 1.00 41.76 202 GLU B O 1
ATOM 5471 N N . SER B 1 185 ? 33.685 33.340 44.377 1.00 36.08 203 SER B N 1
ATOM 5472 C CA . SER B 1 185 ? 32.624 34.181 44.922 1.00 35.55 203 SER B CA 1
ATOM 5473 C C . SER B 1 185 ? 33.014 34.731 46.294 1.00 32.65 203 SER B C 1
ATOM 5474 O O . SER B 1 185 ? 32.547 35.795 46.698 1.00 38.11 203 SER B O 1
ATOM 5482 N N . ASN B 1 186 ? 33.880 34.007 46.997 1.00 30.35 204 ASN B N 1
ATOM 5483 C CA . ASN B 1 186 ? 34.349 34.426 48.314 1.00 33.22 204 ASN B CA 1
ATOM 5484 C C . ASN B 1 186 ? 35.401 35.537 48.231 1.00 32.04 204 ASN B C 1
ATOM 5485 O O . ASN B 1 186 ? 35.614 36.270 49.194 1.00 34.72 204 ASN B O 1
ATOM 5496 N N . LEU B 1 187 ? 36.048 35.661 47.076 1.00 34.26 205 LEU B N 1
ATOM 5497 C CA . LEU B 1 187 ? 37.125 36.635 46.892 1.00 38.24 205 LEU B CA 1
ATOM 5498 C C . LEU B 1 187 ? 36.623 37.977 46.355 1.00 37.33 205 LEU B C 1
ATOM 5499 O O . LEU B 1 187 ? 37.389 38.934 46.245 1.00 34.03 205 LEU B O 1
ATOM 5515 N N . SER B 1 188 ? 35.339 38.041 46.020 1.00 40.69 206 SER B N 1
ATOM 5516 C CA . SER B 1 188 ? 34.737 39.266 45.508 1.00 38.20 206 SER B CA 1
ATOM 5517 C C . SER B 1 188 ? 34.143 40.082 46.649 1.00 45.78 206 SER B C 1
ATOM 5518 O O . SER B 1 188 ? 33.681 39.527 47.644 1.00 44.97 206 SER B O 1
ATOM 5542 N N . VAL B 1 190 ? 31.439 42.381 48.583 1.00 50.02 208 VAL B N 1
ATOM 5543 C CA . VAL B 1 190 ? 29.988 42.488 48.637 1.00 59.71 208 VAL B CA 1
ATOM 5544 C C . VAL B 1 190 ? 29.543 43.829 48.063 1.00 62.03 208 VAL B C 1
ATOM 5545 O O . VAL B 1 190 ? 30.148 44.866 48.344 1.00 63.01 208 VAL B O 1
ATOM 5558 N N . VAL B 1 191 ? 28.490 43.793 47.252 1.00 59.98 209 VAL B N 1
ATOM 5559 C CA . VAL B 1 191 ? 27.964 44.987 46.595 1.00 73.26 209 VAL B CA 1
ATOM 5560 C C . VAL B 1 191 ? 27.688 46.117 47.585 1.00 74.99 209 VAL B C 1
ATOM 5561 O O . VAL B 1 191 ? 28.176 47.236 47.418 1.00 67.73 209 VAL B O 1
ATOM 5565 N N . GLY C 1 4 ? 36.145 37.075 37.755 1.00 70.23 22 GLY D N 1
ATOM 5566 C CA . GLY C 1 4 ? 36.809 35.819 38.048 1.00 82.03 22 GLY D CA 1
ATOM 5567 C C . GLY C 1 4 ? 38.184 36.015 38.657 1.00 82.93 22 GLY D C 1
ATOM 5568 O O . GLY C 1 4 ? 39.094 36.527 38.006 1.00 99.71 22 GLY D O 1
ATOM 5569 N N . SER C 1 5 ? 38.327 35.605 39.913 1.00 63.72 23 SER D N 1
ATOM 5570 C CA . SER C 1 5 ? 39.588 35.717 40.637 1.00 51.44 23 SER D CA 1
ATOM 5571 C C . SER C 1 5 ? 39.923 34.387 41.303 1.00 52.55 23 SER D C 1
ATOM 5572 O O . SER C 1 5 ? 39.024 33.646 41.696 1.00 49.78 23 SER D O 1
ATOM 5586 N N . ILE C 1 7 ? 43.148 32.180 43.839 1.00 31.39 25 ILE D N 1
ATOM 5587 C CA . ILE C 1 7 ? 44.328 32.242 44.691 1.00 30.76 25 ILE D CA 1
ATOM 5588 C C . ILE C 1 7 ? 45.454 31.433 44.067 1.00 30.77 25 ILE D C 1
ATOM 5589 O O . ILE C 1 7 ? 45.218 30.377 43.481 1.00 32.06 25 ILE D O 1
ATOM 5605 N N . VAL C 1 8 ? 46.679 31.935 44.195 1.00 33.46 26 VAL D N 1
ATOM 5606 C CA . VAL C 1 8 ? 47.845 31.266 43.634 1.00 28.09 26 VAL D CA 1
ATOM 5607 C C . VAL C 1 8 ? 48.553 30.436 44.698 1.00 30.59 26 VAL D C 1
ATOM 5608 O O . VAL C 1 8 ? 48.775 30.899 45.820 1.00 30.07 26 VAL D O 1
ATOM 5621 N N . PHE C 1 9 ? 48.902 29.209 44.323 1.00 28.32 27 PHE D N 1
ATOM 5622 C CA . PHE C 1 9 ? 49.566 28.261 45.212 1.00 28.29 27 PHE D CA 1
ATOM 5623 C C . PHE C 1 9 ? 50.921 27.859 44.653 1.00 30.80 27 PHE D C 1
ATOM 5624 O O . PHE C 1 9 ? 51.113 27.856 43.436 1.00 30.81 27 PHE D O 1
ATOM 5641 N N . ASP C 1 10 ? 51.862 27.522 45.533 1.00 27.41 28 ASP D N 1
ATOM 5642 C CA . ASP C 1 10 ? 53.158 27.033 45.077 1.00 31.54 28 ASP D CA 1
ATOM 5643 C C . ASP C 1 10 ? 53.021 25.554 44.712 1.00 32.69 28 ASP D C 1
ATOM 5644 O O . ASP C 1 10 ? 51.928 24.993 44.781 1.00 31.42 28 ASP D O 1
ATOM 5653 N N . SER C 1 11 ? 54.120 24.925 44.313 1.00 29.27 29 SER D N 1
ATOM 5654 C CA . SER C 1 11 ? 54.059 23.556 43.810 1.00 30.93 29 SER D CA 1
ATOM 5655 C C . SER C 1 11 ? 53.757 22.537 44.910 1.00 34.74 29 SER D C 1
ATOM 5656 O O . SER C 1 11 ? 53.445 21.384 44.618 1.00 36.91 29 SER D O 1
ATOM 5664 N N . ASP C 1 12 ? 53.851 22.964 46.167 1.00 31.33 30 ASP D N 1
ATOM 5665 C CA . ASP C 1 12 ? 53.512 22.105 47.301 1.00 31.65 30 ASP D CA 1
ATOM 5666 C C . ASP C 1 12 ? 52.038 22.223 47.683 1.00 33.88 30 ASP D C 1
ATOM 5667 O O . ASP C 1 12 ? 51.569 21.519 48.577 1.00 34.01 30 ASP D O 1
ATOM 5676 N N . GLY C 1 13 ? 51.314 23.113 47.013 1.00 30.04 31 GLY D N 1
ATOM 5677 C CA . GLY C 1 13 ? 49.918 23.352 47.335 1.00 31.48 31 GLY D CA 1
ATOM 5678 C C . GLY C 1 13 ? 49.725 24.350 48.466 1.00 33.62 31 GLY D C 1
ATOM 5679 O O . GLY C 1 13 ? 48.619 24.503 48.978 1.00 35.11 31 GLY D O 1
ATOM 5683 N N . ASP C 1 14 ? 50.799 25.033 48.856 1.00 31.67 32 ASP D N 1
ATOM 5684 C CA . ASP C 1 14 ? 50.715 26.080 49.871 1.00 32.40 32 ASP D CA 1
ATOM 5685 C C . ASP C 1 14 ? 50.446 27.429 49.220 1.00 31.67 32 ASP D C 1
ATOM 5686 O O . ASP C 1 14 ? 50.736 27.625 48.040 1.00 28.44 32 ASP D O 1
ATOM 5695 N N . PHE C 1 15 ? 49.889 28.356 49.993 1.00 29.73 33 PHE D N 1
ATOM 5696 C CA . PHE C 1 15 ? 49.625 29.703 49.502 1.00 28.96 33 PHE D CA 1
ATOM 5697 C C . PHE C 1 15 ? 50.903 30.380 49.037 1.00 28.40 33 PHE D C 1
ATOM 5698 O O . PHE C 1 15 ? 51.914 30.355 49.738 1.00 28.89 33 PHE D O 1
ATOM 5715 N N . LEU C 1 16 ? 50.858 30.981 47.856 1.00 26.02 34 LEU D N 1
ATOM 5716 C CA . LEU C 1 16 ? 51.943 31.840 47.416 1.00 30.64 34 LEU D CA 1
ATOM 5717 C C . LEU C 1 16 ? 51.969 33.052 48.337 1.00 31.10 34 LEU D C 1
ATOM 5718 O O . LEU C 1 16 ? 50.925 33.640 48.613 1.00 27.11 34 LEU D O 1
ATOM 5734 N N . ARG C 1 17 ? 53.154 33.410 48.820 1.00 26.76 35 ARG D N 1
ATOM 5735 C CA . ARG C 1 17 ? 53.303 34.536 49.732 1.00 28.13 35 ARG D CA 1
ATOM 5736 C C . ARG C 1 17 ? 53.690 35.807 48.980 1.00 30.85 35 ARG D C 1
ATOM 5737 O O . ARG C 1 17 ? 54.623 35.810 48.169 1.00 27.51 35 ARG D O 1
ATOM 5758 N N . ASN C 1 18 ? 52.958 36.882 49.252 1.00 27.96 36 ASN D N 1
ATOM 5759 C CA . ASN C 1 18 ? 53.286 38.204 48.730 1.00 25.72 36 ASN D CA 1
ATOM 5760 C C . ASN C 1 18 ? 54.684 38.623 49.183 1.00 26.50 36 ASN D C 1
ATOM 5761 O O . ASN C 1 18 ? 54.983 38.624 50.377 1.00 26.14 36 ASN D O 1
ATOM 5772 N N . GLY C 1 19 ? 55.542 38.962 48.225 1.00 25.71 37 GLY D N 1
ATOM 5773 C CA . GLY C 1 19 ? 56.920 39.312 48.522 1.00 27.64 37 GLY D CA 1
ATOM 5774 C C . GLY C 1 19 ? 57.825 38.092 48.570 1.00 30.08 37 GLY D C 1
ATOM 5775 O O . GLY C 1 19 ? 59.034 38.208 48.795 1.00 29.16 37 GLY D O 1
ATOM 5779 N N . GLY C 1 20 ? 57.241 36.918 48.352 1.00 26.79 38 GLY D N 1
ATOM 5780 C CA . GLY C 1 20 ? 57.982 35.674 48.422 1.00 26.46 38 GLY D CA 1
ATOM 5781 C C . GLY C 1 20 ? 58.923 35.485 47.252 1.00 26.68 38 GLY D C 1
ATOM 5782 O O . GLY C 1 20 ? 58.714 36.039 46.174 1.00 29.77 38 GLY D O 1
ATOM 5786 N N . THR C 1 21 ? 59.965 34.695 47.475 1.00 26.54 39 THR D N 1
ATOM 5787 C CA . THR C 1 21 ? 60.957 34.406 46.451 1.00 31.64 39 THR D CA 1
ATOM 5788 C C . THR C 1 21 ? 60.856 32.942 46.039 1.00 28.38 39 THR D C 1
ATOM 5789 O O . THR C 1 21 ? 60.976 32.043 46.873 1.00 29.01 39 THR D O 1
ATOM 5800 N N . TYR C 1 22 ? 60.630 32.718 44.748 1.00 27.26 40 TYR D N 1
ATOM 5801 C CA . TYR C 1 22 ? 60.350 31.387 44.219 1.00 27.50 40 TYR D CA 1
ATOM 5802 C C . TYR C 1 22 ? 61.201 31.062 42.999 1.00 29.09 40 TYR D C 1
ATOM 5803 O O . TYR C 1 22 ? 61.606 31.953 42.255 1.00 25.40 40 TYR D O 1
ATOM 5838 N N . LEU C 1 24 ? 61.064 29.716 39.398 1.00 29.71 42 LEU D N 1
ATOM 5839 C CA . LEU C 1 24 ? 60.124 29.441 38.320 1.00 30.94 42 LEU D CA 1
ATOM 5840 C C . LEU C 1 24 ? 60.477 28.098 37.690 1.00 35.76 42 LEU D C 1
ATOM 5841 O O . LEU C 1 24 ? 61.559 27.935 37.121 1.00 36.98 42 LEU D O 1
ATOM 5857 N N . SER C 1 25 ? 59.560 27.141 37.806 1.00 31.67 43 SER D N 1
ATOM 5858 C CA . SER C 1 25 ? 59.811 25.764 37.387 1.00 35.44 43 SER D CA 1
ATOM 5859 C C . SER C 1 25 ? 58.806 25.319 36.325 1.00 35.11 43 SER D C 1
ATOM 5860 O O . SER C 1 25 ? 57.692 24.915 36.658 1.00 35.42 43 SER D O 1
ATOM 5868 N N . PRO C 1 26 ? 59.190 25.407 35.038 1.00 34.99 44 PRO D N 1
ATOM 5869 C CA . PRO C 1 26 ? 58.288 24.968 33.965 1.00 36.04 44 PRO D CA 1
ATOM 5870 C C . PRO C 1 26 ? 58.069 23.457 33.996 1.00 37.47 44 PRO D C 1
ATOM 5871 O O . PRO C 1 26 ? 59.041 22.716 33.865 1.00 44.42 44 PRO D O 1
ATOM 5882 N N . PRO C 1 27 ? 56.815 23.002 34.169 1.00 38.14 45 PRO D N 1
ATOM 5883 C CA . PRO C 1 27 ? 56.584 21.558 34.302 1.00 41.49 45 PRO D CA 1
ATOM 5884 C C . PRO C 1 27 ? 56.797 20.788 33.001 1.00 48.29 45 PRO D C 1
ATOM 5885 O O . PRO C 1 27 ? 57.037 19.580 33.037 1.00 50.79 45 PRO D O 1
ATOM 5896 N N . ASN C 1 28 ? 56.722 21.487 31.873 1.00 48.55 46 ASN D N 1
ATOM 5897 C CA . ASN C 1 28 ? 56.819 20.847 30.566 1.00 57.70 46 ASN D CA 1
ATOM 5898 C C . ASN C 1 28 ? 58.222 20.949 29.978 1.00 53.50 46 ASN D C 1
ATOM 5899 O O . ASN C 1 28 ? 58.392 21.058 28.766 1.00 60.53 46 ASN D O 1
ATOM 5910 N N . GLY C 1 29 ? 59.225 20.907 30.849 1.00 52.15 47 GLY D N 1
ATOM 5911 C CA . GLY C 1 29 ? 60.613 20.947 30.427 1.00 55.90 47 GLY D CA 1
ATOM 5912 C C . GLY C 1 29 ? 61.001 22.267 29.790 1.00 50.71 47 GLY D C 1
ATOM 5913 O O . GLY C 1 29 ? 60.213 23.212 29.764 1.00 55.24 47 GLY D O 1
ATOM 5917 N N . GLY C 1 30 ? 62.225 22.326 29.275 1.00 47.49 48 GLY D N 1
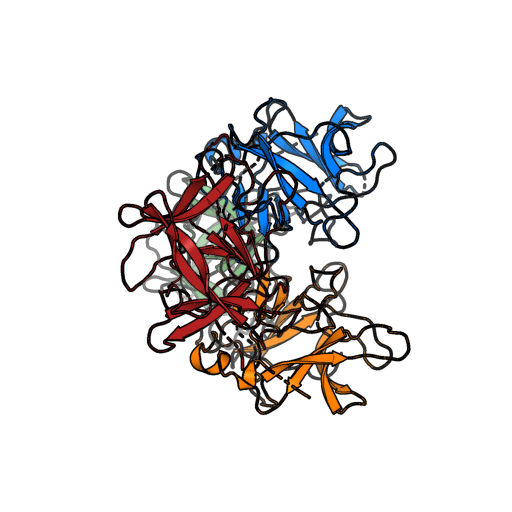ATOM 5918 C CA . GLY C 1 30 ? 62.732 23.517 28.618 1.00 46.43 48 GLY D CA 1
ATOM 5919 C C . GLY C 1 30 ? 63.790 24.216 29.448 1.00 43.46 48 GLY D C 1
ATOM 5920 O O . GLY C 1 30 ? 64.545 25.039 28.933 1.00 43.81 48 GLY D O 1
ATOM 5924 N N . GLY C 1 31 ? 63.839 23.889 30.736 1.00 41.86 49 GLY D N 1
ATOM 5925 C CA . GLY C 1 31 ? 64.862 24.415 31.623 1.00 44.02 49 GLY D CA 1
ATOM 5926 C C . GLY C 1 31 ? 64.404 25.583 32.474 1.00 39.40 49 GLY D C 1
ATOM 5927 O O . GLY C 1 31 ? 63.234 25.970 32.448 1.00 39.88 49 GLY D O 1
ATOM 5931 N N . GLY C 1 32 ? 65.344 26.151 33.222 1.00 33.60 50 GLY D N 1
ATOM 5932 C CA . GLY C 1 32 ? 65.042 27.196 34.178 1.00 29.87 50 GLY D CA 1
ATOM 5933 C C . GLY C 1 32 ? 65.003 28.580 33.567 1.00 34.01 50 GLY D C 1
ATOM 5934 O O . GLY C 1 32 ? 65.298 28.757 32.383 1.00 32.82 50 GLY D O 1
ATOM 5938 N N . ILE C 1 33 ? 64.641 29.559 34.393 1.00 29.86 51 ILE D N 1
ATOM 5939 C CA . ILE C 1 33 ? 64.497 30.945 33.969 1.00 29.62 51 ILE D CA 1
ATOM 5940 C C . ILE C 1 33 ? 65.611 31.794 34.558 1.00 31.60 51 ILE D C 1
ATOM 5941 O O . ILE C 1 33 ? 65.819 31.814 35.771 1.00 30.16 51 ILE D O 1
ATOM 5957 N N . LEU C 1 34 ? 66.320 32.497 33.687 1.00 29.19 52 LEU D N 1
ATOM 5958 C CA . LEU C 1 34 ? 67.414 33.358 34.098 1.00 31.84 52 LEU D CA 1
ATOM 5959 C C . LEU C 1 34 ? 67.555 34.466 33.065 1.00 33.14 52 LEU D C 1
ATOM 5960 O O . LEU C 1 34 ? 66.571 34.834 32.428 1.00 29.79 52 LEU D O 1
ATOM 5976 N N . ALA C 1 35 ? 68.760 35.004 32.902 1.00 37.97 53 ALA D N 1
ATOM 5977 C CA . ALA C 1 35 ? 68.990 36.075 31.940 1.00 34.72 53 ALA D CA 1
ATOM 5978 C C . ALA C 1 35 ? 70.347 35.927 31.258 1.00 41.07 53 ALA D C 1
ATOM 5979 O O . ALA C 1 35 ? 71.236 35.244 31.767 1.00 35.28 53 ALA D O 1
ATOM 5986 N N . ALA C 1 36 ? 70.489 36.570 30.101 1.00 42.80 54 ALA D N 1
ATOM 5987 C CA . ALA C 1 36 ? 71.747 36.584 29.361 1.00 41.19 54 ALA D CA 1
ATOM 5988 C C . ALA C 1 36 ? 71.955 37.945 28.709 1.00 39.62 54 ALA D C 1
ATOM 5989 O O . ALA C 1 36 ? 70.995 38.670 28.447 1.00 40.36 54 ALA D O 1
ATOM 5996 N N . ALA C 1 37 ? 73.212 38.289 28.453 1.00 39.73 55 ALA D N 1
ATOM 5997 C CA . ALA C 1 37 ? 73.545 39.571 27.845 1.00 40.06 55 ALA D CA 1
ATOM 5998 C C . ALA C 1 37 ? 73.106 39.606 26.384 1.00 43.62 55 ALA D C 1
ATOM 5999 O O . ALA C 1 37 ? 73.272 38.629 25.652 1.00 43.74 55 ALA D O 1
ATOM 6006 N N . ILE C 1 38 ? 72.545 40.739 25.976 1.00 42.82 56 ILE D N 1
ATOM 6007 C CA . ILE C 1 38 ? 72.061 40.933 24.613 1.00 42.44 56 ILE D CA 1
ATOM 6008 C C . ILE C 1 38 ? 72.503 42.298 24.099 1.00 44.19 56 ILE D C 1
ATOM 6009 O O . ILE C 1 38 ? 72.537 43.271 24.855 1.00 46.81 56 ILE D O 1
ATOM 6025 N N . CYS C 1 46 ? 75.382 46.889 26.991 1.00 61.79 64 CYS D N 1
ATOM 6026 C CA . CYS C 1 46 ? 74.442 45.804 26.730 1.00 63.60 64 CYS D CA 1
ATOM 6027 C C . CYS C 1 46 ? 73.310 45.803 27.752 1.00 56.90 64 CYS D C 1
ATOM 6028 O O . CYS C 1 46 ? 73.254 46.660 28.633 1.00 53.55 64 CYS D O 1
ATOM 6034 N N . SER C 1 47 ? 72.410 44.834 27.624 1.00 63.69 65 SER D N 1
ATOM 6035 C CA . SER C 1 47 ? 71.281 44.697 28.538 1.00 56.78 65 SER D CA 1
ATOM 6036 C C . SER C 1 47 ? 70.947 43.222 28.732 1.00 48.87 65 SER D C 1
ATOM 6037 O O . SER C 1 47 ? 71.136 42.410 27.826 1.00 51.55 65 SER D O 1
ATOM 6045 N N . LEU C 1 48 ? 70.460 42.877 29.919 1.00 44.99 66 LEU D N 1
ATOM 6046 C CA . LEU C 1 48 ? 70.129 41.491 30.230 1.00 41.04 66 LEU D CA 1
ATOM 6047 C C . LEU C 1 48 ? 68.706 41.169 29.812 1.00 41.31 66 LEU D C 1
ATOM 6048 O O . LEU C 1 48 ? 67.763 41.867 30.186 1.00 39.82 66 LEU D O 1
ATOM 6064 N N . GLY C 1 49 ? 68.563 40.107 29.029 1.00 38.50 67 GLY D N 1
ATOM 6065 C CA . GLY C 1 49 ? 67.259 39.650 28.599 1.00 40.81 67 GLY D CA 1
ATOM 6066 C C . GLY C 1 49 ? 66.879 38.364 29.298 1.00 38.32 67 GLY D C 1
ATOM 6067 O O . GLY C 1 49 ? 67.696 37.453 29.416 1.00 35.37 67 GLY D O 1
ATOM 6071 N N . VAL C 1 50 ? 65.639 38.293 29.767 1.00 34.33 68 VAL D N 1
ATOM 6072 C CA . VAL C 1 50 ? 65.168 37.117 30.484 1.00 32.73 68 VAL D CA 1
ATOM 6073 C C . VAL C 1 50 ? 64.955 35.963 29.513 1.00 32.57 68 VAL D C 1
ATOM 6074 O O . VAL C 1 50 ? 64.321 36.124 28.471 1.00 30.56 68 VAL D O 1
ATOM 6087 N N . ILE C 1 51 ? 65.481 34.799 29.879 1.00 29.84 69 ILE D N 1
ATOM 6088 C CA . ILE C 1 51 ? 65.525 33.644 28.993 1.00 31.88 69 ILE D CA 1
ATOM 6089 C C . ILE C 1 51 ? 65.132 32.360 29.703 1.00 35.37 69 ILE D C 1
ATOM 6090 O O . ILE C 1 51 ? 65.132 32.294 30.933 1.00 34.23 69 ILE D O 1
ATOM 6106 N N . GLN C 1 52 ? 64.806 31.346 28.910 1.00 28.62 70 GLN D N 1
ATOM 6107 C CA . GLN C 1 52 ? 64.690 29.981 29.397 1.00 31.86 70 GLN D CA 1
ATOM 6108 C C . GLN C 1 52 ? 65.835 29.171 28.801 1.00 37.46 70 GLN D C 1
ATOM 6109 O O . GLN C 1 52 ? 66.070 29.231 27.596 1.00 38.88 70 GLN D O 1
ATOM 6123 N N . HIS C 1 53 ? 66.552 28.427 29.640 1.00 33.94 71 HIS D N 1
ATOM 6124 C CA . HIS C 1 53 ? 67.711 27.664 29.178 1.00 36.99 71 HIS D CA 1
ATOM 6125 C C . HIS C 1 53 ? 67.696 26.241 29.721 1.00 39.39 71 HIS D C 1
ATOM 6126 O O . HIS C 1 53 ? 67.646 26.022 30.932 1.00 35.12 71 HIS D O 1
ATOM 6139 N N . GLU C 1 54 ? 67.765 25.282 28.805 1.00 42.32 72 GLU D N 1
ATOM 6140 C CA . GLU C 1 54 ? 67.590 23.868 29.119 1.00 46.66 72 GLU D CA 1
ATOM 6141 C C . GLU C 1 54 ? 68.598 23.311 30.123 1.00 45.03 72 GLU D C 1
ATOM 6142 O O . GLU C 1 54 ? 68.308 22.327 30.806 1.00 47.28 72 GLU D O 1
ATOM 6154 N N . SER C 1 55 ? 69.769 23.933 30.216 1.00 35.34 73 SER D N 1
ATOM 6155 C CA . SER C 1 55 ? 70.856 23.381 31.024 1.00 50.01 73 SER D CA 1
ATOM 6156 C C . SER C 1 55 ? 71.094 24.155 32.321 1.00 47.05 73 SER D C 1
ATOM 6157 O O . SER C 1 55 ? 72.172 24.063 32.914 1.00 43.97 73 SER D O 1
ATOM 6165 N N . TYR C 1 56 ? 70.085 24.898 32.770 1.00 40.76 74 TYR D N 1
ATOM 6166 C CA . TYR C 1 56 ? 70.215 25.715 33.974 1.00 37.35 74 TYR D CA 1
ATOM 6167 C C . TYR C 1 56 ? 69.007 25.610 34.901 1.00 36.28 74 TYR D C 1
ATOM 6168 O O . TYR C 1 56 ? 67.868 25.461 34.456 1.00 36.92 74 TYR D O 1
ATOM 6186 N N . THR C 1 57 ? 69.279 25.693 36.199 1.00 36.20 75 THR D N 1
ATOM 6187 C CA . THR C 1 57 ? 68.241 25.696 37.221 1.00 35.03 75 THR D CA 1
ATOM 6188 C C . THR C 1 57 ? 67.431 26.985 37.150 1.00 32.52 75 THR D C 1
ATOM 6189 O O . THR C 1 57 ? 66.220 26.985 37.375 1.00 34.47 75 THR D O 1
ATOM 6200 N N . GLY C 1 58 ? 68.112 28.083 36.837 1.00 31.03 76 GLY D N 1
ATOM 6201 C CA . GLY C 1 58 ? 67.485 29.393 36.785 1.00 34.16 76 GLY D CA 1
ATOM 6202 C C . GLY C 1 58 ? 67.748 30.179 38.056 1.00 36.99 76 GLY D C 1
ATOM 6203 O O . GLY C 1 58 ? 68.370 29.667 38.990 1.00 32.89 76 GLY D O 1
ATOM 6207 N N . TRP C 1 59 ? 67.278 31.424 38.084 1.00 30.77 77 TRP D N 1
ATOM 6208 C CA . TRP C 1 59 ? 67.483 32.313 39.222 1.00 30.15 77 TRP D CA 1
ATOM 6209 C C . TRP C 1 59 ? 66.159 32.564 39.946 1.00 33.41 77 TRP D C 1
ATOM 6210 O O . TRP C 1 59 ? 65.141 32.808 39.292 1.00 31.84 77 TRP D O 1
ATOM 6231 N N . PRO C 1 60 ? 66.163 32.512 41.294 1.00 33.65 78 PRO D N 1
ATOM 6232 C CA . PRO C 1 60 ? 64.935 32.788 42.051 1.00 30.78 78 PRO D CA 1
ATOM 6233 C C . PRO C 1 60 ? 64.332 34.157 41.742 1.00 29.14 78 PRO D C 1
ATOM 6234 O O . PRO C 1 60 ? 65.068 35.113 41.495 1.00 29.31 78 PRO D O 1
ATOM 6245 N N . VAL C 1 61 ? 63.003 34.232 41.770 1.00 30.58 79 VAL D N 1
ATOM 6246 C CA . VAL C 1 61 ? 62.269 35.452 41.448 1.00 29.32 79 VAL D CA 1
ATOM 6247 C C . VAL C 1 61 ? 61.412 35.898 42.634 1.00 26.75 79 VAL D C 1
ATOM 6248 O O . VAL C 1 61 ? 60.668 35.102 43.202 1.00 28.69 79 VAL D O 1
ATOM 6261 N N . THR C 1 62 ? 61.528 37.171 42.999 1.00 28.44 80 THR D N 1
ATOM 6262 C CA . THR C 1 62 ? 60.699 37.760 44.044 1.00 29.47 80 THR D CA 1
ATOM 6263 C C . THR C 1 62 ? 59.405 38.296 43.432 1.00 27.14 80 THR D C 1
ATOM 6264 O O . THR C 1 62 ? 59.438 39.057 42.464 1.00 29.96 80 THR D O 1
ATOM 6275 N N . ILE C 1 63 ? 58.270 37.889 43.996 1.00 25.94 81 ILE D N 1
ATOM 6276 C CA . ILE C 1 63 ? 56.957 38.270 43.478 1.00 25.76 81 ILE D CA 1
ATOM 6277 C C . ILE C 1 63 ? 56.238 39.173 44.482 1.00 28.80 81 ILE D C 1
ATOM 6278 O O . ILE C 1 63 ? 55.860 38.726 45.565 1.00 31.04 81 ILE D O 1
ATOM 6294 N N . SER C 1 64 ? 56.058 40.442 44.114 1.00 26.80 82 SER D N 1
ATOM 6295 C CA . SER C 1 64 ? 55.423 41.428 44.992 1.00 29.35 82 SER D CA 1
ATOM 6296 C C . SER C 1 64 ? 54.249 42.123 44.314 1.00 28.94 82 SER D C 1
ATOM 6297 O O . SER C 1 64 ? 54.391 42.695 43.232 1.00 29.39 82 SER D O 1
ATOM 6305 N N . ALA C 1 65 ? 53.093 42.078 44.967 1.00 25.20 83 ALA D N 1
ATOM 6306 C CA . ALA C 1 65 ? 51.898 42.740 44.469 1.00 29.63 83 ALA D CA 1
ATOM 6307 C C . ALA C 1 65 ? 51.869 44.199 44.912 1.00 28.97 83 ALA D C 1
ATOM 6308 O O . ALA C 1 65 ? 52.513 44.572 45.892 1.00 25.64 83 ALA D O 1
ATOM 6315 N N . LEU C 1 66 ? 51.123 45.023 44.187 1.00 28.79 84 LEU D N 1
ATOM 6316 C CA . LEU C 1 66 ? 50.932 46.409 44.592 1.00 30.68 84 LEU D CA 1
ATOM 6317 C C . LEU C 1 66 ? 50.075 46.449 45.852 1.00 29.44 84 LEU D C 1
ATOM 6318 O O . LEU C 1 66 ? 50.352 47.222 46.767 1.00 31.79 84 LEU D O 1
ATOM 6334 N N . VAL C 1 67 ? 49.040 45.614 45.902 1.00 28.75 85 VAL D N 1
ATOM 6335 C CA . VAL C 1 67 ? 48.281 45.432 47.134 1.00 29.46 85 VAL D CA 1
ATOM 6336 C C . VAL C 1 67 ? 49.140 44.619 48.097 1.00 29.39 85 VAL D C 1
ATOM 6337 O O . VAL C 1 67 ? 49.933 43.786 47.667 1.00 30.23 85 VAL D O 1
ATOM 6350 N N . ARG C 1 68 ? 48.977 44.861 49.394 1.00 27.31 86 ARG D N 1
ATOM 6351 C CA . ARG C 1 68 ? 49.912 44.343 50.386 1.00 27.48 86 ARG D CA 1
ATOM 6352 C C . ARG C 1 68 ? 49.346 43.315 51.366 1.00 28.05 86 ARG D C 1
ATOM 6353 O O . ARG C 1 68 ? 49.754 43.295 52.529 1.00 25.44 86 ARG D O 1
ATOM 6374 N N . PRO C 1 69 ? 48.428 42.441 50.914 1.00 26.97 87 PRO D N 1
ATOM 6375 C CA . PRO C 1 69 ? 48.015 41.389 51.846 1.00 29.34 87 PRO D CA 1
ATOM 6376 C C . PRO C 1 69 ? 49.043 40.259 51.892 1.00 28.60 87 PRO D C 1
ATOM 6377 O O . PRO C 1 69 ? 50.010 40.288 51.132 1.00 25.71 87 PRO D O 1
ATOM 6388 N N . THR C 1 70 ? 48.823 39.276 52.759 1.00 28.90 88 THR D N 1
ATOM 6389 C CA . THR C 1 70 ? 49.752 38.161 52.923 1.00 26.24 88 THR D CA 1
ATOM 6390 C C . THR C 1 70 ? 49.857 37.267 51.681 1.00 26.94 88 THR D C 1
ATOM 6391 O O . THR C 1 70 ? 50.949 36.822 51.322 1.00 25.33 88 THR D O 1
ATOM 6402 N N . PHE C 1 71 ? 48.721 37.006 51.035 1.00 25.35 89 PHE D N 1
ATOM 6403 C CA . PHE C 1 71 ? 48.655 36.070 49.913 1.00 25.82 89 PHE D CA 1
ATOM 6404 C C . PHE C 1 71 ? 48.656 36.776 48.554 1.00 26.78 89 PHE D C 1
ATOM 6405 O O . PHE C 1 71 ? 48.723 38.008 48.475 1.00 26.71 89 PHE D O 1
ATOM 6422 N N . ILE C 1 72 ? 48.571 35.976 47.492 1.00 25.79 90 ILE D N 1
ATOM 6423 C CA . ILE C 1 72 ? 48.571 36.474 46.117 1.00 24.82 90 ILE D CA 1
ATOM 6424 C C . ILE C 1 72 ? 47.400 35.892 45.326 1.00 28.01 90 ILE D C 1
ATOM 6425 O O . ILE C 1 72 ? 47.164 34.682 45.340 1.00 29.30 90 ILE D O 1
ATOM 6441 N N . SER C 1 73 ? 46.682 36.771 44.633 1.00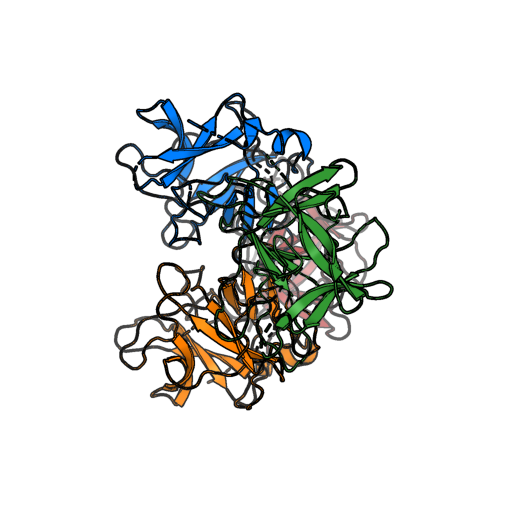 30.97 91 SER D N 1
ATOM 6442 C CA . SER C 1 73 ? 45.558 36.388 43.789 1.00 28.75 91 SER D CA 1
ATOM 6443 C C . SER C 1 73 ? 45.860 36.671 42.322 1.00 29.32 91 SER D C 1
ATOM 6444 O O . SER C 1 73 ? 46.697 37.512 41.997 1.00 26.78 91 SER D O 1
ATOM 6452 N N . THR C 1 74 ? 45.153 35.980 41.438 1.00 28.01 92 THR D N 1
ATOM 6453 C CA . THR C 1 74 ? 45.358 36.134 40.005 1.00 30.59 92 THR D CA 1
ATOM 6454 C C . THR C 1 74 ? 44.869 37.491 39.487 1.00 32.83 92 THR D C 1
ATOM 6455 O O . THR C 1 74 ? 45.080 37.826 38.322 1.00 33.41 92 THR D O 1
ATOM 6466 N N . SER C 1 75 ? 44.221 38.268 40.351 1.00 29.21 93 SER D N 1
ATOM 6467 C CA . SER C 1 75 ? 43.732 39.591 39.973 1.00 32.12 93 SER D CA 1
ATOM 6468 C C . SER C 1 75 ? 44.664 40.704 40.450 1.00 30.77 93 SER D C 1
ATOM 6469 O O . SER C 1 75 ? 44.369 41.883 40.268 1.00 33.41 93 SER D O 1
ATOM 6477 N N . PHE C 1 76 ? 45.787 40.328 41.056 1.00 28.50 94 PHE D N 1
ATOM 6478 C CA . PHE C 1 76 ? 46.756 41.299 41.565 1.00 29.10 94 PHE D CA 1
ATOM 6479 C C . PHE C 1 76 ? 47.788 41.689 40.517 1.00 31.95 94 PHE D C 1
ATOM 6480 O O . PHE C 1 76 ? 48.443 40.825 39.935 1.00 30.84 94 PHE D O 1
ATOM 6497 N N . GLN C 1 77 ? 47.945 42.990 40.293 1.00 28.23 95 GLN D N 1
ATOM 6498 C CA . GLN C 1 77 ? 49.088 43.501 39.550 1.00 30.23 95 GLN D CA 1
ATOM 6499 C C . GLN C 1 77 ? 50.359 43.194 40.332 1.00 30.69 95 GLN D C 1
ATOM 6500 O O . GLN C 1 77 ? 50.407 43.414 41.544 1.00 27.63 95 GLN D O 1
ATOM 6514 N N . LEU C 1 78 ? 51.379 42.692 39.637 1.00 27.55 96 LEU D N 1
ATOM 6515 C CA . LEU C 1 78 ? 52.605 42.214 40.280 1.00 29.12 96 LEU D CA 1
ATOM 6516 C C . LEU C 1 78 ? 53.868 42.816 39.684 1.00 29.52 96 LEU D C 1
ATOM 6517 O O . LEU C 1 78 ? 53.946 43.059 38.479 1.00 28.29 96 LEU D O 1
ATOM 6533 N N . LEU C 1 79 ? 54.856 43.036 40.547 1.00 27.38 97 LEU D N 1
ATOM 6534 C CA . LEU C 1 79 ? 56.210 43.364 40.128 1.00 27.27 97 LEU D CA 1
ATOM 6535 C C . LEU C 1 79 ? 57.077 42.125 40.297 1.00 28.48 97 LEU D C 1
ATOM 6536 O O . LEU C 1 79 ? 57.063 41.491 41.352 1.00 31.50 97 LEU D O 1
ATOM 6552 N N . LEU C 1 80 ? 57.811 41.770 39.248 1.00 28.61 98 LEU D N 1
ATOM 6553 C CA . LEU C 1 80 ? 58.687 40.602 39.271 1.00 26.26 98 LEU D CA 1
ATOM 6554 C C . LEU C 1 80 ? 60.141 41.033 39.180 1.00 29.80 98 LEU D C 1
ATOM 6555 O O . LEU C 1 80 ? 60.497 41.861 38.340 1.00 30.61 98 LEU D O 1
ATOM 6571 N N . SER C 1 81 ? 60.972 40.463 40.048 1.00 28.59 99 SER D N 1
ATOM 6572 C CA . SER C 1 81 ? 62.400 40.760 40.075 1.00 32.31 99 SER D CA 1
ATOM 6573 C C . SER C 1 81 ? 63.195 39.524 40.468 1.00 32.49 99 SER D C 1
ATOM 6574 O O . SER C 1 81 ? 62.766 38.754 41.331 1.00 29.56 99 SER D O 1
ATOM 6582 N N . PHE C 1 82 ? 64.346 39.323 39.832 1.00 29.10 100 PHE D N 1
ATOM 6583 C CA . PHE C 1 82 ? 65.275 38.301 40.290 1.00 30.73 100 PHE D CA 1
ATOM 6584 C C . PHE C 1 82 ? 65.752 38.689 41.685 1.00 27.43 100 PHE D C 1
ATOM 6585 O O . PHE C 1 82 ? 66.036 39.857 41.941 1.00 33.06 100 PHE D O 1
ATOM 6602 N N . ALA C 1 83 ? 65.818 37.712 42.587 1.00 28.68 101 ALA D N 1
ATOM 6603 C CA . ALA C 1 83 ? 66.307 37.946 43.941 1.00 27.63 101 ALA D CA 1
ATOM 6604 C C . ALA C 1 83 ? 67.737 38.457 43.910 1.00 32.79 101 ALA D C 1
ATOM 6605 O O . ALA C 1 83 ? 68.135 39.282 44.733 1.00 32.01 101 ALA D O 1
ATOM 6612 N N . TYR C 1 84 ? 68.494 37.955 42.942 1.00 34.05 102 TYR D N 1
ATOM 6613 C CA . TYR C 1 84 ? 69.910 38.249 42.812 1.00 39.27 102 TYR D CA 1
ATOM 6614 C C . TYR C 1 84 ? 70.332 38.082 41.357 1.00 39.27 102 TYR D C 1
ATOM 6615 O O . TYR C 1 84 ? 69.855 37.178 40.674 1.00 38.00 102 TYR D O 1
ATOM 6633 N N . ILE C 1 85 ? 71.204 38.963 40.879 1.00 40.53 103 ILE D N 1
ATOM 6634 C CA . ILE C 1 85 ? 71.805 38.793 39.560 1.00 52.37 103 ILE D CA 1
ATOM 6635 C C . ILE C 1 85 ? 73.326 38.754 39.698 1.00 50.08 103 ILE D C 1
ATOM 6636 O O . ILE C 1 85 ? 73.894 39.498 40.500 1.00 44.33 103 ILE D O 1
ATOM 6652 N N . PRO C 1 86 ? 73.992 37.871 38.932 1.00 48.48 104 PRO D N 1
ATOM 6653 C CA . PRO C 1 86 ? 75.458 37.842 38.989 1.00 51.53 104 PRO D CA 1
ATOM 6654 C C . PRO C 1 86 ? 76.075 39.178 38.588 1.00 51.30 104 PRO D C 1
ATOM 6655 O O . PRO C 1 86 ? 75.426 39.955 37.887 1.00 49.97 104 PRO D O 1
ATOM 6666 N N . PRO C 1 87 ? 77.309 39.454 39.043 1.00 61.45 105 PRO D N 1
ATOM 6667 C CA . PRO C 1 87 ? 77.996 40.678 38.614 1.00 68.36 105 PRO D CA 1
ATOM 6668 C C . PRO C 1 87 ? 78.177 40.730 37.098 1.00 57.44 105 PRO D C 1
ATOM 6669 O O . PRO C 1 87 ? 78.728 39.795 36.511 1.00 55.17 105 PRO D O 1
ATOM 6680 N N . ASN C 1 88 ? 77.712 41.811 36.480 1.00 53.52 106 ASN D N 1
ATOM 6681 C CA . ASN C 1 88 ? 77.775 41.954 35.031 1.00 57.92 106 ASN D CA 1
ATOM 6682 C C . ASN C 1 88 ? 77.975 43.406 34.617 1.00 63.12 106 ASN D C 1
ATOM 6683 O O . ASN C 1 88 ? 77.855 44.318 35.436 1.00 65.36 106 ASN D O 1
ATOM 6694 N N . VAL C 1 89 ? 78.272 43.610 33.337 1.00 65.74 107 VAL D N 1
ATOM 6695 C CA . VAL C 1 89 ? 78.520 44.946 32.805 1.00 78.64 107 VAL D CA 1
ATOM 6696 C C . VAL C 1 89 ? 77.233 45.607 32.307 1.00 71.28 107 VAL D C 1
ATOM 6697 O O . VAL C 1 89 ? 77.170 46.828 32.160 1.00 70.29 107 VAL D O 1
ATOM 6710 N N . CYS C 1 90 ? 76.207 44.797 32.057 1.00 63.10 108 CYS D N 1
ATOM 6711 C CA . CYS C 1 90 ? 74.960 45.292 31.481 1.00 59.49 108 CYS D CA 1
ATOM 6712 C C . CYS C 1 90 ? 74.153 46.150 32.457 1.00 57.16 108 CYS D C 1
ATOM 6713 O O . CYS C 1 90 ? 73.771 47.274 32.131 1.00 58.90 108 CYS D O 1
ATOM 6720 N N . THR C 1 91 ? 73.884 45.618 33.646 1.00 52.57 109 THR D N 1
ATOM 6721 C CA . THR C 1 91 ? 73.041 46.313 34.617 1.00 57.23 109 THR D CA 1
ATOM 6722 C C . THR C 1 91 ? 73.249 45.793 36.035 1.00 50.42 109 THR D C 1
ATOM 6723 O O . THR C 1 91 ? 73.904 44.772 36.244 1.00 53.05 109 THR D O 1
ATOM 6734 N N . LYS C 1 92 ? 72.683 46.507 37.002 1.00 51.03 110 LYS D N 1
ATOM 6735 C CA . LYS C 1 92 ? 72.697 46.073 38.394 1.00 57.66 110 LYS D CA 1
ATOM 6736 C C . LYS C 1 92 ? 71.294 46.135 39.004 1.00 55.68 110 LYS D C 1
ATOM 6737 O O . LYS C 1 92 ? 71.129 46.021 40.218 1.00 54.84 110 LYS D O 1
ATOM 6756 N N . ASN C 1 93 ? 70.289 46.317 38.149 1.00 56.64 111 ASN D N 1
ATOM 6757 C CA . ASN C 1 93 ? 68.892 46.173 38.550 1.00 48.28 111 ASN D CA 1
ATOM 6758 C C . ASN C 1 93 ? 68.357 44.832 38.063 1.00 43.86 111 ASN D C 1
ATOM 6759 O O . ASN C 1 93 ? 68.835 44.293 37.063 1.00 39.67 111 ASN D O 1
ATOM 6770 N N . SER C 1 94 ? 67.366 44.301 38.772 1.00 38.65 112 SER D N 1
ATOM 6771 C CA . SER C 1 94 ? 66.873 42.952 38.519 1.00 36.20 112 SER D CA 1
ATOM 6772 C C . SER C 1 94 ? 65.385 42.919 38.184 1.00 33.39 112 SER D C 1
ATOM 6773 O O . SER C 1 94 ? 64.793 41.844 38.098 1.00 28.17 112 SER D O 1
ATOM 6781 N N . ASP C 1 95 ? 64.785 44.089 37.989 1.00 34.96 113 ASP D N 1
ATOM 6782 C CA . ASP C 1 95 ? 63.349 44.173 37.740 1.00 32.84 113 ASP D CA 1
ATOM 6783 C C . ASP C 1 95 ? 62.996 43.768 36.314 1.00 32.78 113 ASP D C 1
ATOM 6784 O O . ASP C 1 95 ? 63.609 44.231 35.355 1.00 30.86 113 ASP D O 1
ATOM 6793 N N . TRP C 1 96 ? 61.996 42.903 36.185 1.00 30.19 114 TRP D N 1
ATOM 6794 C CA . TRP C 1 96 ? 61.504 42.498 34.876 1.00 32.96 114 TRP D CA 1
ATOM 6795 C C . TRP C 1 96 ? 60.764 43.644 34.193 1.00 35.31 114 TRP D C 1
ATOM 6796 O O . TRP C 1 96 ? 59.849 44.238 34.771 1.00 32.26 114 TRP D O 1
ATOM 6817 N N . ILE C 1 97 ? 61.155 43.939 32.957 1.00 30.95 115 ILE D N 1
ATOM 6818 C CA . ILE C 1 97 ? 60.531 45.008 32.186 1.00 33.00 115 ILE D CA 1
ATOM 6819 C C . ILE C 1 97 ? 60.363 44.592 30.726 1.00 33.74 115 ILE D C 1
ATOM 6820 O O . ILE C 1 97 ? 61.242 43.953 30.145 1.00 36.07 115 ILE D O 1
ATOM 6836 N N . ILE C 1 98 ? 59.225 44.952 30.140 1.00 34.93 116 ILE D N 1
ATOM 6837 C CA . ILE C 1 98 ? 58.977 44.693 28.726 1.00 37.74 116 ILE D CA 1
ATOM 6838 C C . ILE C 1 98 ? 59.598 45.807 27.899 1.00 42.47 116 ILE D C 1
ATOM 6839 O O . ILE C 1 98 ? 59.295 46.985 28.108 1.00 39.13 116 ILE D O 1
ATOM 6855 N N . LYS C 1 99 ? 60.472 45.431 26.972 1.00 41.63 117 LYS D N 1
ATOM 6856 C CA . LYS C 1 99 ? 61.034 46.369 26.011 1.00 41.99 117 LYS D CA 1
ATOM 6857 C C . LYS C 1 99 ? 60.466 46.054 24.644 1.00 43.78 117 LYS D C 1
ATOM 6858 O O . LYS C 1 99 ? 60.633 44.947 24.132 1.00 41.48 117 LYS D O 1
ATOM 6877 N N . SER C 1 100 ? 59.782 47.032 24.065 1.00 46.14 118 SER D N 1
ATOM 6878 C CA . SER C 1 100 ? 59.087 46.840 22.805 1.00 56.84 118 SER D CA 1
ATOM 6879 C C . SER C 1 100 ? 59.840 47.493 21.655 1.00 56.07 118 SER D C 1
ATOM 6880 O O . SER C 1 100 ? 60.203 48.668 21.721 1.00 52.33 118 SER D O 1
ATOM 6888 N N . SER C 1 101 ? 60.081 46.714 20.607 1.00 59.89 119 SER D N 1
ATOM 6889 C CA . SER C 1 101 ? 60.668 47.231 19.378 1.00 67.70 119 SER D CA 1
ATOM 6890 C C . SER C 1 101 ? 59.567 47.833 18.511 1.00 68.00 119 SER D C 1
ATOM 6891 O O . SER C 1 101 ? 59.792 48.792 17.772 1.00 61.92 119 SER D O 1
ATOM 6896 N N . ASN C 1 102 ? 58.373 47.255 18.618 1.00 61.07 120 ASN D N 1
ATOM 6897 C CA . ASN C 1 102 ? 57.195 47.736 17.906 1.00 62.44 120 ASN D CA 1
ATOM 6898 C C . ASN C 1 102 ? 55.942 47.394 18.717 1.00 61.64 120 ASN D C 1
ATOM 6899 O O . ASN C 1 102 ? 56.044 47.117 19.911 1.00 56.81 120 ASN D O 1
ATOM 6910 N N . ASP C 1 103 ? 54.768 47.414 18.091 1.00 58.88 121 ASP D N 1
ATOM 6911 C CA . ASP C 1 103 ? 53.527 47.154 18.821 1.00 60.55 121 ASP D CA 1
ATOM 6912 C C . ASP C 1 103 ? 53.254 45.658 19.000 1.00 57.70 121 ASP D C 1
ATOM 6913 O O . ASP C 1 103 ? 52.341 45.278 19.734 1.00 54.38 121 ASP D O 1
ATOM 6922 N N . PHE C 1 104 ? 54.048 44.818 18.337 1.00 54.20 122 PHE D N 1
ATOM 6923 C CA . PHE C 1 104 ? 53.970 43.367 18.519 1.00 55.89 122 PHE D CA 1
ATOM 6924 C C . PHE C 1 104 ? 55.137 42.834 19.339 1.00 53.43 122 PHE D C 1
ATOM 6925 O O . PHE C 1 104 ? 54.943 42.215 20.385 1.00 56.39 122 PHE D O 1
ATOM 6942 N N . GLU C 1 105 ? 56.349 43.067 18.850 1.00 47.76 123 GLU D N 1
ATOM 6943 C CA . GLU C 1 105 ? 57.533 42.468 19.448 1.00 47.03 123 GLU D CA 1
ATOM 6944 C C . GLU C 1 105 ? 57.898 43.130 20.771 1.00 53.55 123 GLU D C 1
ATOM 6945 O O . GLU C 1 105 ? 58.577 44.156 20.802 1.00 58.60 123 GLU D O 1
ATOM 6957 N N . GLY C 1 106 ? 57.420 42.529 21.858 1.00 44.13 124 GLY D N 1
ATOM 6958 C CA . GLY C 1 106 ? 57.797 42.919 23.202 1.00 43.45 124 GLY D CA 1
ATOM 6959 C C . GLY C 1 106 ? 58.553 41.776 23.852 1.00 39.31 124 GLY D C 1
ATOM 6960 O O . GLY C 1 106 ? 58.128 40.622 23.782 1.00 36.13 124 GLY D O 1
ATOM 6964 N N . THR C 1 107 ? 59.680 42.099 24.477 1.00 39.25 125 THR D N 1
ATOM 6965 C CA . THR C 1 107 ? 60.542 41.093 25.083 1.00 38.49 125 THR D CA 1
ATOM 6966 C C . THR C 1 107 ? 60.830 41.459 26.537 1.00 35.63 125 THR D C 1
ATOM 6967 O O . THR C 1 107 ? 60.963 42.638 26.872 1.00 34.97 125 THR D O 1
ATOM 6978 N N . VAL C 1 108 ? 60.909 40.449 27.401 1.00 34.81 126 VAL D N 1
ATOM 6979 C CA . VAL C 1 108 ? 61.158 40.684 28.821 1.00 33.08 126 VAL D CA 1
ATOM 6980 C C . VAL C 1 108 ? 62.645 40.852 29.094 1.00 35.45 126 VAL D C 1
ATOM 6981 O O . VAL C 1 108 ? 63.428 39.920 28.912 1.00 32.37 126 VAL D O 1
ATOM 7011 N N . LEU C 1 110 ? 65.710 42.974 31.821 1.00 37.39 128 LEU D N 1
ATOM 7012 C CA . LEU C 1 110 ? 65.923 43.550 33.141 1.00 35.88 128 LEU D CA 1
ATOM 7013 C C . LEU C 1 110 ? 66.136 45.046 32.976 1.00 38.70 128 LEU D C 1
ATOM 7014 O O . LEU C 1 110 ? 66.603 45.496 31.932 1.00 37.69 128 LEU D O 1
ATOM 7030 N N . GLY C 1 111 ? 65.782 45.814 34.000 1.00 39.21 129 GLY D N 1
ATOM 7031 C CA . GLY C 1 111 ? 65.864 47.260 33.933 1.00 45.53 129 GLY D CA 1
ATOM 7032 C C . GLY C 1 111 ? 67.288 47.768 34.024 1.00 56.36 129 GLY D C 1
ATOM 7033 O O . GLY C 1 111 ? 68.172 47.073 34.524 1.00 48.05 129 GLY D O 1
ATOM 7037 N N . ASP C 1 112 ? 67.505 48.983 33.529 1.00 61.67 130 ASP D N 1
ATOM 7038 C CA . ASP C 1 112 ? 68.794 49.653 33.651 1.00 58.47 130 ASP D CA 1
ATOM 7039 C C . ASP C 1 112 ? 68.754 50.601 34.846 1.00 63.20 130 ASP D C 1
ATOM 7040 O O . ASP C 1 112 ? 67.812 50.564 35.640 1.00 57.76 130 ASP D O 1
ATOM 7049 N N . ASP C 1 113 ? 69.774 51.443 34.976 1.00 65.56 131 ASP D N 1
ATOM 7050 C CA . ASP C 1 113 ? 69.869 52.360 36.105 1.00 68.45 131 ASP D CA 1
ATOM 7051 C C . ASP C 1 113 ? 68.713 53.361 36.104 1.00 68.15 131 ASP D C 1
ATOM 7052 O O . ASP C 1 113 ? 68.282 53.826 37.161 1.00 66.37 131 ASP D O 1
ATOM 7061 N N . LYS C 1 114 ? 68.209 53.677 34.915 1.00 61.23 132 LYS D N 1
ATOM 7062 C CA . LYS C 1 114 ? 67.128 54.647 34.762 1.00 62.04 132 LYS D CA 1
ATOM 7063 C C . LYS C 1 114 ? 65.742 54.021 34.948 1.00 61.13 132 LYS D C 1
ATOM 7064 O O . LYS C 1 114 ? 64.735 54.734 34.943 1.00 60.94 132 LYS D O 1
ATOM 7083 N N . ASN C 1 115 ? 65.689 52.699 35.104 1.00 58.36 133 ASN D N 1
ATOM 7084 C CA . ASN C 1 115 ? 64.416 51.986 35.225 1.00 54.88 133 ASN D CA 1
ATOM 7085 C C . ASN C 1 115 ? 64.460 50.864 36.262 1.00 53.04 133 ASN D C 1
ATOM 7086 O O . ASN C 1 115 ? 64.436 49.684 35.906 1.00 46.86 133 ASN D O 1
ATOM 7097 N N . PRO C 1 116 ? 64.517 51.228 37.553 1.00 46.88 134 PRO D N 1
ATOM 7098 C CA . PRO C 1 116 ? 64.559 50.239 38.636 1.00 50.45 134 PRO D CA 1
ATOM 7099 C C . PRO C 1 116 ? 63.207 49.578 38.915 1.00 48.89 134 PRO D C 1
ATOM 7100 O O . PRO C 1 116 ? 63.175 48.492 39.494 1.00 43.21 134 PRO D O 1
ATOM 7111 N N . VAL C 1 117 ? 62.115 50.227 38.515 1.00 47.66 135 VAL D N 1
ATOM 7112 C CA . VAL C 1 117 ? 60.775 49.668 38.687 1.00 49.36 135 VAL D CA 1
ATOM 7113 C C . VAL C 1 117 ? 60.330 48.994 37.391 1.00 41.15 135 VAL D C 1
ATOM 7114 O O . VAL C 1 117 ? 60.379 49.592 36.318 1.00 42.05 135 VAL D O 1
ATOM 7127 N N . GLY C 1 118 ? 59.892 47.745 37.503 1.00 36.34 136 GLY D N 1
ATOM 7128 C CA . GLY C 1 118 ? 59.597 46.931 36.339 1.00 39.48 136 GLY D CA 1
ATOM 7129 C C . GLY C 1 118 ? 58.184 47.085 35.814 1.00 37.88 136 GLY D C 1
ATOM 7130 O O . GLY C 1 118 ? 57.453 47.994 36.205 1.00 34.33 136 GLY D O 1
ATOM 7134 N N . SER C 1 119 ? 57.807 46.184 34.912 1.00 35.39 137 SER D N 1
ATOM 7135 C CA . SER C 1 119 ? 56.462 46.159 34.359 1.00 35.99 137 SER D CA 1
ATOM 7136 C C . SER C 1 119 ? 55.499 45.449 35.299 1.00 33.44 137 SER D C 1
ATOM 7137 O O . SER C 1 119 ? 55.915 44.697 36.182 1.00 30.12 137 SER D O 1
ATOM 7145 N N . LEU C 1 120 ? 54.208 45.681 35.096 1.00 32.70 138 LEU D N 1
ATOM 7146 C CA . LEU C 1 120 ? 53.181 45.025 35.893 1.00 32.35 138 LEU D CA 1
ATOM 7147 C C . LEU C 1 120 ? 52.706 43.747 35.209 1.00 29.57 138 LEU D C 1
ATOM 7148 O O . LEU C 1 120 ? 52.272 43.773 34.057 1.00 32.32 138 LEU D O 1
ATOM 7164 N N . PHE C 1 121 ? 52.809 42.636 35.935 1.00 26.31 139 PHE D N 1
ATOM 7165 C CA . PHE C 1 121 ? 52.365 41.325 35.460 1.00 30.10 139 PHE D CA 1
ATOM 7166 C C . PHE C 1 121 ? 51.179 40.819 36.273 1.00 28.69 139 PHE D C 1
ATOM 7167 O O . PHE C 1 121 ? 50.923 41.295 37.377 1.00 29.72 139 PHE D O 1
ATOM 7184 N N . PHE C 1 122 ? 50.464 39.848 35.714 1.00 30.62 140 PHE D N 1
ATOM 7185 C CA . PHE C 1 122 ? 49.501 39.052 36.466 1.00 29.03 140 PHE D CA 1
ATOM 7186 C C . PHE C 1 122 ? 49.893 37.581 36.375 1.00 28.78 140 PHE D C 1
ATOM 7187 O O . PHE C 1 122 ? 50.416 37.139 35.352 1.00 29.63 140 PHE D O 1
ATOM 7204 N N . ILE C 1 123 ? 49.650 36.830 37.444 1.00 27.33 141 ILE D N 1
ATOM 7205 C CA . ILE C 1 123 ? 49.695 35.374 37.380 1.00 27.24 141 ILE D CA 1
ATOM 7206 C C . ILE C 1 123 ? 48.288 34.869 37.106 1.00 28.57 141 ILE D C 1
ATOM 7207 O O . ILE C 1 123 ? 47.362 35.184 37.845 1.00 30.59 141 ILE D O 1
ATOM 7223 N N . LYS C 1 124 ? 48.129 34.092 36.041 1.00 25.57 142 LYS D N 1
ATOM 7224 C CA . LYS C 1 124 ? 46.836 33.515 35.702 1.00 29.59 142 LYS D CA 1
ATOM 7225 C C . LYS C 1 124 ? 46.908 31.998 35.729 1.00 30.31 142 LYS D C 1
ATOM 7226 O O . LYS C 1 124 ? 47.961 31.410 35.484 1.00 29.87 142 LYS D O 1
ATOM 7245 N N . SER C 1 125 ? 45.783 31.365 36.038 1.00 30.19 143 SER D N 1
ATOM 7246 C CA . SER C 1 125 ? 45.721 29.913 36.061 1.00 33.18 143 SER D CA 1
ATOM 7247 C C . SER C 1 125 ? 45.878 29.382 34.648 1.00 36.35 143 SER D C 1
ATOM 7248 O O . SER C 1 125 ? 45.330 29.954 33.707 1.00 34.85 143 SER D O 1
ATOM 7256 N N . TYR C 1 126 ? 46.643 28.304 34.503 1.00 32.31 144 TYR D N 1
ATOM 7257 C CA . TYR C 1 126 ? 46.758 27.611 33.227 1.00 35.88 144 TYR D CA 1
ATOM 7258 C C . TYR C 1 126 ? 46.038 26.267 33.303 1.00 36.90 144 TYR D C 1
ATOM 7259 O O . TYR C 1 126 ? 45.262 25.916 32.419 1.00 43.05 144 TYR D O 1
ATOM 7277 N N . ASP C 1 127 ? 46.311 25.518 34.366 1.00 40.49 145 ASP D N 1
ATOM 7278 C CA . ASP C 1 127 ? 45.630 24.254 34.623 1.00 41.58 145 ASP D CA 1
ATOM 7279 C C . ASP C 1 127 ? 45.474 24.065 36.126 1.00 42.73 145 ASP D C 1
ATOM 7280 O O . ASP C 1 127 ? 46.422 23.692 36.815 1.00 44.32 145 ASP D O 1
ATOM 7289 N N . SER C 1 128 ? 44.271 24.334 36.626 1.00 43.21 146 SER D N 1
ATOM 7290 C CA . SER C 1 128 ? 44.006 24.326 38.062 1.00 46.11 146 SER D CA 1
ATOM 7291 C C . SER C 1 128 ? 44.123 22.932 38.669 1.00 46.51 146 SER D C 1
ATOM 7292 O O . SER C 1 128 ? 44.204 22.785 39.888 1.00 48.70 146 SER D O 1
ATOM 7300 N N . SER C 1 129 ? 44.131 21.910 37.821 1.00 48.21 147 SER D N 1
ATOM 7301 C CA . SER C 1 129 ? 44.261 20.536 38.292 1.00 54.55 147 SER D CA 1
ATOM 7302 C C . SER C 1 129 ? 45.639 20.256 38.884 1.00 58.80 147 SER D C 1
ATOM 7303 O O . SER C 1 129 ? 45.784 19.381 39.740 1.00 57.57 147 SER D O 1
ATOM 7311 N N . LYS C 1 130 ? 46.642 21.011 38.436 1.00 55.79 148 LYS D N 1
ATOM 7312 C CA . LYS C 1 130 ? 48.039 20.703 38.739 1.00 51.60 148 LYS D CA 1
ATOM 7313 C C . LYS C 1 130 ? 48.810 21.889 39.306 1.00 49.70 148 LYS D C 1
ATOM 7314 O O . LYS C 1 130 ? 50.037 21.840 39.401 1.00 48.11 148 LYS D O 1
ATOM 7333 N N . ASN C 1 131 ? 48.092 22.942 39.690 1.00 48.98 149 ASN D N 1
ATOM 7334 C CA . ASN C 1 131 ? 48.720 24.193 40.109 1.00 44.18 149 ASN D CA 1
ATOM 7335 C C . ASN C 1 131 ? 49.675 24.715 39.038 1.00 36.83 149 ASN D C 1
ATOM 7336 O O . ASN C 1 131 ? 50.778 25.160 39.351 1.00 37.22 149 ASN D O 1
ATOM 7347 N N . TYR C 1 132 ? 49.255 24.637 37.775 1.00 37.90 150 TYR D N 1
ATOM 7348 C CA . TYR C 1 132 ? 50.009 25.237 36.677 1.00 35.68 150 TYR D CA 1
ATOM 7349 C C . TYR C 1 132 ? 49.509 26.651 36.433 1.00 33.41 150 TYR D C 1
ATOM 7350 O O . TYR C 1 132 ? 48.303 26.899 36.457 1.00 34.90 150 TYR D O 1
ATOM 7368 N N . TYR C 1 133 ? 50.439 27.568 36.188 1.00 32.20 151 TYR D N 1
ATOM 7369 C CA . TYR C 1 133 ? 50.104 28.971 35.972 1.00 28.04 151 TYR D CA 1
ATOM 7370 C C . TYR C 1 133 ? 50.817 29.535 34.752 1.00 28.95 151 TYR D C 1
ATOM 7371 O O . TYR C 1 133 ? 51.642 28.865 34.129 1.00 28.43 151 TYR D O 1
ATOM 7389 N N . LYS C 1 134 ? 50.481 30.774 34.418 1.00 29.87 152 LYS D N 1
ATOM 7390 C CA . LYS C 1 134 ? 51.165 31.504 33.363 1.00 28.02 152 LYS D CA 1
ATOM 7391 C C . LYS C 1 134 ? 51.285 32.957 33.774 1.00 28.06 152 LYS D C 1
ATOM 7392 O O . LYS C 1 134 ? 50.577 33.412 34.674 1.00 27.85 152 LYS D O 1
ATOM 7411 N N . LEU C 1 135 ? 52.192 33.674 33.119 1.00 30.57 153 LEU D N 1
ATOM 7412 C CA . LEU C 1 135 ? 52.320 35.112 33.300 1.00 30.38 153 LEU D CA 1
ATOM 7413 C C . LEU C 1 135 ? 51.643 35.820 32.141 1.00 30.85 153 LEU D C 1
ATOM 7414 O O . LEU C 1 135 ? 51.698 35.352 31.004 1.00 33.10 153 LEU D O 1
ATOM 7430 N N . VAL C 1 136 ? 50.997 36.942 32.440 1.00 29.99 154 VAL D N 1
ATOM 7431 C CA . VAL C 1 136 ? 50.392 37.785 31.416 1.00 29.38 154 VAL D CA 1
ATOM 7432 C C . VAL C 1 136 ? 50.608 39.252 31.752 1.00 32.24 154 VAL D C 1
ATOM 7433 O O . VAL C 1 136 ? 50.897 39.602 32.897 1.00 33.69 154 VAL D O 1
ATOM 7446 N N . VAL C 1 137 ? 50.479 40.098 30.737 1.00 30.79 155 VAL D N 1
ATOM 7447 C CA . VAL C 1 137 ? 50.432 41.542 30.912 1.00 36.27 155 VAL D CA 1
ATOM 7448 C C . VAL C 1 137 ? 49.088 42.024 30.382 1.00 39.26 155 VAL D C 1
ATOM 7449 O O . VAL C 1 137 ? 48.595 41.505 29.382 1.00 35.32 155 VAL D O 1
ATOM 7462 N N . CYS C 1 138 ? 48.497 43.005 31.056 1.00 40.27 156 CYS D N 1
ATOM 7463 C CA . CYS C 1 138 ? 47.140 43.437 30.744 1.00 45.03 156 CYS D CA 1
ATOM 7464 C C . CYS C 1 138 ? 47.066 44.939 30.501 1.00 50.94 156 CYS D C 1
ATOM 7465 O O . CYS C 1 138 ? 47.970 45.688 30.875 1.00 44.64 156 CYS D O 1
ATOM 7472 N N . GLY C 1 139 ? 45.984 45.366 29.860 1.00 50.27 157 GLY D N 1
ATOM 7473 C CA . GLY C 1 139 ? 45.786 46.766 29.540 1.00 55.39 157 GLY D CA 1
ATOM 7474 C C . GLY C 1 139 ? 45.170 47.526 30.695 1.00 59.30 157 GLY D C 1
ATOM 7475 O O . GLY C 1 139 ? 44.055 47.230 31.125 1.00 55.75 157 GLY D O 1
ATOM 7478 N N . GLY C 1 140 ? 45.906 48.509 31.203 1.00 59.25 158 GLY D N 1
ATOM 7479 C CA . GLY C 1 140 ? 45.428 49.330 32.299 1.00 65.48 158 GLY D CA 1
ATOM 7480 C C . GLY C 1 140 ? 45.437 48.608 33.634 1.00 63.25 158 GLY D C 1
ATOM 7481 O O . GLY C 1 140 ? 46.172 47.639 33.836 1.00 65.21 158 GLY D O 1
ATOM 7485 N N . ARG C 1 141 ? 44.602 49.090 34.548 1.00 58.40 159 ARG D N 1
ATOM 7486 C CA . ARG C 1 141 ? 44.535 48.560 35.906 1.00 59.94 159 ARG D CA 1
ATOM 7487 C C . ARG C 1 141 ? 43.853 47.195 35.972 1.00 62.00 159 ARG D C 1
ATOM 7488 O O . ARG C 1 141 ? 44.116 46.403 36.880 1.00 60.78 159 ARG D O 1
ATOM 7509 N N . GLY C 1 142 ? 42.973 46.928 35.012 1.00 61.50 160 GLY D N 1
ATOM 7510 C CA . GLY C 1 142 ? 42.219 45.689 34.992 1.00 66.12 160 GLY D CA 1
ATOM 7511 C C . GLY C 1 142 ? 42.958 44.574 34.283 1.00 63.83 160 GLY D C 1
ATOM 7512 O O . GLY C 1 142 ? 44.052 44.778 33.757 1.00 58.58 160 GLY D O 1
ATOM 7516 N N . ASP C 1 143 ? 42.351 43.390 34.277 1.00 64.84 161 ASP D N 1
ATOM 7517 C CA . ASP C 1 143 ? 42.910 42.222 33.604 1.00 60.28 161 ASP D CA 1
ATOM 7518 C C . ASP C 1 143 ? 41.901 41.681 32.594 1.00 61.06 161 ASP D C 1
ATOM 7519 O O . ASP C 1 143 ? 41.738 40.471 32.439 1.00 58.05 161 ASP D O 1
ATOM 7528 N N . GLU C 1 144 ? 41.236 42.601 31.901 1.00 53.52 162 GLU D N 1
ATOM 7529 C CA . GLU C 1 144 ? 40.153 42.264 30.984 1.00 56.65 162 GLU D CA 1
ATOM 7530 C C . GLU C 1 144 ? 40.670 41.963 29.578 1.00 55.36 162 GLU D C 1
ATOM 7531 O O . GLU C 1 144 ? 40.043 41.224 28.818 1.00 53.47 162 GLU D O 1
ATOM 7543 N N . HIS C 1 145 ? 41.813 42.550 29.241 1.00 46.67 163 HIS D N 1
ATOM 7544 C CA . HIS C 1 145 ? 42.439 42.352 27.940 1.00 48.34 163 HIS D CA 1
ATOM 7545 C C . HIS C 1 145 ? 43.927 42.122 28.152 1.00 44.88 163 HIS D C 1
ATOM 7546 O O . HIS C 1 145 ? 44.656 43.045 28.513 1.00 45.50 163 HIS D O 1
ATOM 7559 N N . CYS C 1 146 ? 44.368 40.887 27.936 1.00 42.09 164 CYS D N 1
ATOM 7560 C CA . CYS C 1 146 ? 45.730 40.492 28.275 1.00 44.69 164 CYS D CA 1
ATOM 7561 C C . CYS C 1 146 ? 46.438 39.773 27.131 1.00 43.38 164 CYS D C 1
ATOM 7562 O O . CYS C 1 146 ? 45.807 39.282 26.195 1.00 37.32 164 CYS D O 1
ATOM 7569 N N . ARG C 1 147 ? 47.763 39.734 27.219 1.00 38.94 165 ARG D N 1
ATOM 7570 C CA . ARG C 1 147 ? 48.585 38.941 26.315 1.00 35.89 165 ARG D CA 1
ATOM 7571 C C . ARG C 1 147 ? 49.502 38.057 27.147 1.00 36.55 165 ARG D C 1
ATOM 7572 O O . ARG C 1 147 ? 49.953 38.458 28.221 1.00 31.61 165 ARG D O 1
ATOM 7593 N N . ASN C 1 148 ? 49.768 36.853 26.655 1.00 34.33 166 ASN D N 1
ATOM 7594 C CA . ASN C 1 148 ? 50.577 35.895 27.392 1.00 34.54 166 ASN D CA 1
ATOM 7595 C C . ASN C 1 148 ? 52.057 36.240 27.365 1.00 33.02 166 ASN D C 1
ATOM 7596 O O . ASN C 1 148 ? 52.529 36.936 26.465 1.00 32.13 166 ASN D O 1
ATOM 7607 N N . ILE C 1 149 ? 52.777 35.755 28.372 1.00 30.19 167 ILE D N 1
ATOM 7608 C CA . ILE C 1 149 ? 54.227 35.677 28.312 1.00 26.99 167 ILE D CA 1
ATOM 7609 C C . ILE C 1 149 ? 54.583 34.277 27.832 1.00 27.28 167 ILE D C 1
ATOM 7610 O O . ILE C 1 149 ? 54.196 33.281 28.447 1.00 28.62 167 ILE D O 1
ATOM 7626 N N . GLY C 1 150 ? 55.306 34.206 26.722 1.00 29.69 168 GLY D N 1
ATOM 7627 C CA . GLY C 1 150 ? 55.724 32.935 26.162 1.00 27.10 168 GLY D CA 1
ATOM 7628 C C . GLY C 1 150 ? 57.196 32.986 25.836 1.00 31.35 168 GLY D C 1
ATOM 7629 O O . GLY C 1 150 ? 57.895 33.899 26.278 1.00 30.79 168 GLY D O 1
ATOM 7633 N N . VAL C 1 151 ? 57.663 32.009 25.064 1.00 32.03 169 VAL D N 1
ATOM 7634 C CA . VAL C 1 151 ? 59.056 31.967 24.652 1.00 32.33 169 VAL D CA 1
ATOM 7635 C C . VAL C 1 151 ? 59.167 31.947 23.135 1.00 34.30 169 VAL D C 1
ATOM 7636 O O . VAL C 1 151 ? 58.310 31.402 22.445 1.00 32.81 169 VAL D O 1
ATOM 7649 N N . ASP C 1 152 ? 60.228 32.562 22.627 1.00 37.53 170 ASP D N 1
ATOM 7650 C CA . ASP C 1 152 ? 60.510 32.569 21.198 1.00 40.36 170 ASP D CA 1
ATOM 7651 C C . ASP C 1 152 ? 62.018 32.655 20.996 1.00 39.43 170 ASP D C 1
ATOM 7652 O O . ASP C 1 152 ? 62.694 33.462 21.639 1.00 35.90 170 ASP D O 1
ATOM 7661 N N . LYS C 1 153 ? 62.539 31.816 20.109 1.00 40.83 171 LYS D N 1
ATOM 7662 C CA . LYS C 1 153 ? 63.973 31.768 19.847 1.00 44.10 171 LYS D CA 1
ATOM 7663 C C . LYS C 1 153 ? 64.415 33.004 19.070 1.00 42.27 171 LYS D C 1
ATOM 7664 O O . LYS C 1 153 ? 63.767 33.392 18.101 1.00 45.47 171 LYS D O 1
ATOM 7683 N N . ASP C 1 154 ? 65.509 33.629 19.500 1.00 38.05 172 ASP D N 1
ATOM 7684 C CA . ASP C 1 154 ? 66.011 34.819 18.821 1.00 40.72 172 ASP D CA 1
ATOM 7685 C C . ASP C 1 154 ? 67.129 34.454 17.846 1.00 41.43 172 ASP D C 1
ATOM 7686 O O . ASP C 1 154 ? 67.420 33.278 17.641 1.00 40.04 172 ASP D O 1
ATOM 7695 N N . GLU C 1 155 ? 67.752 35.466 17.254 1.00 43.56 173 GLU D N 1
ATOM 7696 C CA . GLU C 1 155 ? 68.780 35.253 16.240 1.00 48.16 173 GLU D CA 1
ATOM 7697 C C . GLU C 1 155 ? 69.968 34.462 16.787 1.00 51.34 173 GLU D C 1
ATOM 7698 O O . GLU C 1 155 ? 70.577 33.668 16.071 1.00 51.22 173 GLU D O 1
ATOM 7710 N N . ASN C 1 156 ? 70.286 34.681 18.059 1.00 46.14 174 ASN D N 1
ATOM 7711 C CA . ASN C 1 156 ? 71.439 34.047 18.692 1.00 48.38 174 ASN D CA 1
ATOM 7712 C C . ASN C 1 156 ? 71.107 32.714 19.368 1.00 49.23 174 ASN D C 1
ATOM 7713 O O . ASN C 1 156 ? 71.940 32.148 20.076 1.00 47.81 174 ASN D O 1
ATOM 7724 N N . GLY C 1 157 ? 69.891 32.221 19.157 1.00 41.96 175 GLY D N 1
ATOM 7725 C CA .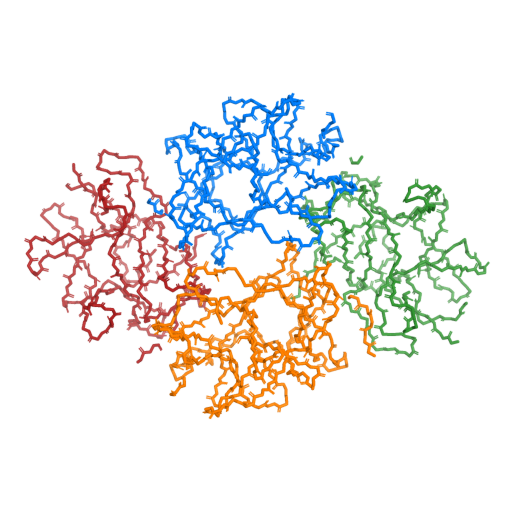 GLY C 1 157 ? 69.493 30.925 19.677 1.00 42.75 175 GLY D CA 1
ATOM 7726 C C . GLY C 1 157 ? 68.970 30.950 21.105 1.00 46.32 175 GLY D C 1
ATOM 7727 O O . GLY C 1 157 ? 68.674 29.902 21.678 1.00 44.42 175 GLY D O 1
ATOM 7731 N N . TYR C 1 158 ? 68.856 32.141 21.682 1.00 45.78 176 TYR D N 1
ATOM 7732 C CA . TYR C 1 158 ? 68.309 32.283 23.029 1.00 45.11 176 TYR D CA 1
ATOM 7733 C C . TYR C 1 158 ? 66.790 32.165 23.021 1.00 42.74 176 TYR D C 1
ATOM 7734 O O . TYR C 1 158 ? 66.119 32.768 22.181 1.00 40.40 176 TYR D O 1
ATOM 7752 N N . LYS C 1 159 ? 66.255 31.387 23.957 1.00 37.71 177 LYS D N 1
ATOM 7753 C CA . LYS C 1 159 ? 64.813 31.275 24.126 1.00 36.71 177 LYS D CA 1
ATOM 7754 C C . LYS C 1 159 ? 64.336 32.433 24.996 1.00 40.34 177 LYS D C 1
ATOM 7755 O O . LYS C 1 159 ? 64.289 32.334 26.223 1.00 33.83 177 LYS D O 1
ATOM 7774 N N . ARG C 1 160 ? 63.997 33.535 24.337 1.00 33.94 178 ARG D N 1
ATOM 7775 C CA . ARG C 1 160 ? 63.650 34.776 25.010 1.00 32.96 178 ARG D CA 1
ATOM 7776 C C . ARG C 1 160 ? 62.207 34.761 25.503 1.00 34.23 178 ARG D C 1
ATOM 7777 O O . ARG C 1 160 ? 61.320 34.257 24.820 1.00 31.40 178 ARG D O 1
ATOM 7798 N N . LEU C 1 161 ? 61.972 35.315 26.689 1.00 29.89 179 LEU D N 1
ATOM 7799 C CA . LEU C 1 161 ? 60.606 35.520 27.154 1.00 32.26 179 LEU D CA 1
ATOM 7800 C C . LEU C 1 161 ? 60.015 36.714 26.417 1.00 32.66 179 LEU D C 1
ATOM 7801 O O . LEU C 1 161 ? 60.620 37.787 26.387 1.00 30.34 179 LEU D O 1
ATOM 7817 N N . VAL C 1 162 ? 58.840 36.517 25.822 1.00 30.97 180 VAL D N 1
ATOM 7818 C CA . VAL C 1 162 ? 58.222 37.529 24.968 1.00 33.08 180 VAL D CA 1
ATOM 7819 C C . VAL C 1 162 ? 56.719 37.644 25.204 1.00 32.44 180 VAL D C 1
ATOM 7820 O O . VAL C 1 162 ? 56.090 36.726 25.725 1.00 34.00 180 VAL D O 1
ATOM 7833 N N . VAL C 1 163 ? 56.153 38.782 24.811 1.00 37.64 181 VAL D N 1
ATOM 7834 C CA . VAL C 1 163 ? 54.706 38.967 24.811 1.00 32.49 181 VAL D CA 1
ATOM 7835 C C . VAL C 1 163 ? 54.132 38.357 23.542 1.00 34.89 181 VAL D C 1
ATOM 7836 O O . VAL C 1 163 ? 54.602 38.651 22.443 1.00 35.78 181 VAL D O 1
ATOM 7849 N N . THR C 1 164 ? 53.113 37.515 23.693 1.00 34.20 182 THR D N 1
ATOM 7850 C CA . THR C 1 164 ? 52.540 36.805 22.555 1.00 38.80 182 THR D CA 1
ATOM 7851 C C . THR C 1 164 ? 51.067 36.474 22.754 1.00 41.88 182 THR D C 1
ATOM 7852 O O . THR C 1 164 ? 50.593 36.356 23.886 1.00 41.92 182 THR D O 1
ATOM 7863 N N . GLU C 1 165 ? 50.349 36.328 21.644 1.00 43.58 183 GLU D N 1
ATOM 7864 C CA . GLU C 1 165 ? 48.996 35.784 21.668 1.00 47.70 183 GLU D CA 1
ATOM 7865 C C . GLU C 1 165 ? 49.055 34.261 21.653 1.00 43.65 183 GLU D C 1
ATOM 7866 O O . GLU C 1 165 ? 48.045 33.586 21.852 1.00 48.69 183 GLU D O 1
ATOM 7878 N N . GLY C 1 166 ? 50.247 33.725 21.412 1.00 43.38 184 GLY D N 1
ATOM 7879 C CA . GLY C 1 166 ? 50.432 32.291 21.301 1.00 46.91 184 GLY D CA 1
ATOM 7880 C C . GLY C 1 166 ? 50.435 31.594 22.644 1.00 45.15 184 GLY D C 1
ATOM 7881 O O . GLY C 1 166 ? 50.124 32.200 23.671 1.00 39.67 184 GLY D O 1
ATOM 7885 N N . GLU C 1 167 ? 50.785 30.312 22.625 1.00 42.60 185 GLU D N 1
ATOM 7886 C CA . GLU C 1 167 ? 50.830 29.502 23.833 1.00 45.92 185 GLU D CA 1
ATOM 7887 C C . GLU C 1 167 ? 51.753 30.139 24.873 1.00 41.66 185 GLU D C 1
ATOM 7888 O O . GLU C 1 167 ? 52.813 30.666 24.531 1.00 36.12 185 GLU D O 1
ATOM 7900 N N . PRO C 1 168 ? 51.346 30.109 26.150 1.00 35.83 186 PRO D N 1
ATOM 7901 C CA . PRO C 1 168 ? 52.159 30.754 27.183 1.00 34.86 186 PRO D CA 1
ATOM 7902 C C . PRO C 1 168 ? 53.260 29.854 27.719 1.00 32.56 186 PRO D C 1
ATOM 7903 O O . PRO C 1 168 ? 53.247 28.648 27.472 1.00 34.54 186 PRO D O 1
ATOM 7908 N N . LEU C 1 169 ? 54.211 30.447 28.432 1.00 30.88 187 LEU D N 1
ATOM 7909 C CA . LEU C 1 169 ? 55.169 29.682 29.212 1.00 30.21 187 LEU D CA 1
ATOM 7910 C C . LEU C 1 169 ? 54.463 29.173 30.464 1.00 29.89 187 LEU D C 1
ATOM 7911 O O . LEU C 1 169 ? 54.081 29.960 31.326 1.00 32.21 187 LEU D O 1
ATOM 7927 N N . VAL C 1 170 ? 54.267 27.862 30.549 1.00 32.03 188 VAL D N 1
ATOM 7928 C CA . VAL C 1 170 ? 53.586 27.270 31.693 1.00 34.48 188 VAL D CA 1
ATOM 7929 C C . VAL C 1 170 ? 54.558 27.175 32.858 1.00 33.40 188 VAL D C 1
ATOM 7930 O O . VAL C 1 170 ? 55.716 26.795 32.681 1.00 30.04 188 VAL D O 1
ATOM 7943 N N . LEU C 1 171 ? 54.079 27.520 34.049 1.00 31.82 189 LEU D N 1
ATOM 7944 C CA . LEU C 1 171 ? 54.944 27.626 35.216 1.00 30.61 189 LEU D CA 1
ATOM 7945 C C . LEU C 1 171 ? 54.346 27.023 36.479 1.00 30.15 189 LEU D C 1
ATOM 7946 O O . LEU C 1 171 ? 53.129 26.950 36.643 1.00 30.59 189 LEU D O 1
ATOM 7962 N N . GLN C 1 172 ? 55.243 26.582 37.353 1.00 29.02 190 GLN D N 1
ATOM 7963 C CA . GLN C 1 172 ? 54.937 26.312 38.750 1.00 32.53 190 GLN D CA 1
ATOM 7964 C C . GLN C 1 172 ? 55.907 27.137 39.580 1.00 33.53 190 GLN D C 1
ATOM 7965 O O . GLN C 1 172 ? 56.962 27.540 39.084 1.00 30.61 190 GLN D O 1
ATOM 7979 N N . PHE C 1 173 ? 55.550 27.387 40.834 1.00 29.33 191 PHE D N 1
ATOM 7980 C CA . PHE C 1 173 ? 56.384 28.180 41.728 1.00 31.10 191 PHE D CA 1
ATOM 7981 C C . PHE C 1 173 ? 56.891 27.303 42.864 1.00 32.74 191 PHE D C 1
ATOM 7982 O O . PHE C 1 173 ? 56.102 26.816 43.673 1.00 32.04 191 PHE D O 1
ATOM 7999 N N . ASP C 1 174 ? 58.204 27.092 42.913 1.00 31.08 192 ASP D N 1
ATOM 8000 C CA . ASP C 1 174 ? 58.816 26.263 43.951 1.00 33.69 192 ASP D CA 1
ATOM 8001 C C . ASP C 1 174 ? 59.415 27.119 45.056 1.00 31.92 192 ASP D C 1
ATOM 8002 O O . ASP C 1 174 ? 60.058 28.130 44.781 1.00 31.04 192 ASP D O 1
ATOM 8011 N N . LYS C 1 175 ? 59.208 26.707 46.306 1.00 35.35 193 LYS D N 1
ATOM 8012 C CA . LYS C 1 175 ? 59.888 27.331 47.436 1.00 33.68 193 LYS D CA 1
ATOM 8013 C C . LYS C 1 175 ? 61.397 27.285 47.224 1.00 34.80 193 LYS D C 1
ATOM 8014 O O . LYS C 1 175 ? 61.906 26.357 46.598 1.00 33.46 193 LYS D O 1
ATOM 8033 N N . VAL C 1 176 ? 62.103 28.286 47.742 1.00 37.41 194 VAL D N 1
ATOM 8034 C CA . VAL C 1 176 ? 63.564 28.264 47.773 1.00 38.68 194 VAL D CA 1
ATOM 8035 C C . VAL C 1 176 ? 64.047 28.153 49.217 1.00 39.37 194 VAL D C 1
ATOM 8036 O O . VAL C 1 176 ? 64.587 27.126 49.624 1.00 51.08 194 VAL D O 1
ATOM 8049 N N . SER D 1 5 ? 75.221 37.685 84.300 1.00 61.00 23 SER C N 1
ATOM 8050 C CA . SER D 1 5 ? 74.066 37.501 83.431 1.00 49.68 23 SER C CA 1
ATOM 8051 C C . SER D 1 5 ? 74.441 36.659 82.220 1.00 52.58 23 SER C C 1
ATOM 8052 O O . SER D 1 5 ? 75.612 36.571 81.853 1.00 52.72 23 SER C O 1
ATOM 8064 N N . ILE D 1 7 ? 72.498 34.464 78.492 1.00 36.77 25 ILE C N 1
ATOM 8065 C CA . ILE D 1 7 ? 71.328 34.214 77.658 1.00 35.95 25 ILE C CA 1
ATOM 8066 C C . ILE D 1 7 ? 70.887 32.758 77.787 1.00 35.40 25 ILE C C 1
ATOM 8067 O O . ILE D 1 7 ? 71.711 31.846 77.759 1.00 35.41 25 ILE C O 1
ATOM 8083 N N . VAL D 1 8 ? 69.581 32.552 77.932 1.00 30.56 26 VAL C N 1
ATOM 8084 C CA . VAL D 1 8 ? 69.032 31.215 78.130 1.00 28.96 26 VAL C CA 1
ATOM 8085 C C . VAL D 1 8 ? 68.774 30.525 76.794 1.00 31.11 26 VAL C C 1
ATOM 8086 O O . VAL D 1 8 ? 68.331 31.159 75.835 1.00 30.56 26 VAL C O 1
ATOM 8099 N N . PHE D 1 9 ? 69.054 29.223 76.749 1.00 30.60 27 PHE C N 1
ATOM 8100 C CA . PHE D 1 9 ? 68.827 28.402 75.560 1.00 29.73 27 PHE C CA 1
ATOM 8101 C C . PHE D 1 9 ? 67.801 27.309 75.847 1.00 31.21 27 PHE C C 1
ATOM 8102 O O . PHE D 1 9 ? 67.647 26.884 76.992 1.00 30.94 27 PHE C O 1
ATOM 8119 N N . ASP D 1 10 ? 67.104 26.857 74.806 1.00 30.85 28 ASP C N 1
ATOM 8120 C CA . ASP D 1 10 ? 66.209 25.712 74.931 1.00 29.79 28 ASP C CA 1
ATOM 8121 C C . ASP D 1 10 ? 67.019 24.423 74.807 1.00 31.19 28 ASP C C 1
ATOM 8122 O O . ASP D 1 10 ? 68.240 24.468 74.669 1.00 29.90 28 ASP C O 1
ATOM 8131 N N . SER D 1 11 ? 66.340 23.280 74.841 1.00 30.20 29 SER C N 1
ATOM 8132 C CA . SER D 1 11 ? 67.023 21.987 74.885 1.00 33.67 29 SER C CA 1
ATOM 8133 C C . SER D 1 11 ? 67.751 21.644 73.580 1.00 38.05 29 SER C C 1
ATOM 8134 O O . SER D 1 11 ? 68.551 20.704 73.545 1.00 35.85 29 SER C O 1
ATOM 8142 N N . ASP D 1 12 ? 67.474 22.396 72.517 1.00 33.03 30 ASP C N 1
ATOM 8143 C CA . ASP D 1 12 ? 68.138 22.183 71.231 1.00 32.25 30 ASP C CA 1
ATOM 8144 C C . ASP D 1 12 ? 69.336 23.108 71.043 1.00 32.80 30 ASP C C 1
ATOM 8145 O O . ASP D 1 12 ? 70.014 23.045 70.018 1.00 36.86 30 ASP C O 1
ATOM 8154 N N . GLY D 1 13 ? 69.592 23.967 72.022 1.00 32.47 31 GLY C N 1
ATOM 8155 C CA . GLY D 1 13 ? 70.676 24.932 71.930 1.00 31.57 31 GLY C CA 1
ATOM 8156 C C . GLY D 1 13 ? 70.293 26.199 71.182 1.00 35.15 31 GLY C C 1
ATOM 8157 O O . GLY D 1 13 ? 71.153 27.011 70.850 1.00 38.42 31 GLY C O 1
ATOM 8161 N N . ASP D 1 14 ? 69.002 26.368 70.912 1.00 35.35 32 ASP C N 1
ATOM 8162 C CA . ASP D 1 14 ? 68.506 27.586 70.281 1.00 33.21 32 ASP C CA 1
ATOM 8163 C C . ASP D 1 14 ? 68.121 28.601 71.354 1.00 33.00 32 ASP C C 1
ATOM 8164 O O . ASP D 1 14 ? 67.750 28.224 72.469 1.00 30.27 32 ASP C O 1
ATOM 8173 N N . PHE D 1 15 ? 68.223 29.886 71.025 1.00 31.73 33 PHE C N 1
ATOM 8174 C CA . PHE D 1 15 ? 67.842 30.938 71.960 1.00 33.55 33 PHE C CA 1
ATOM 8175 C C . PHE D 1 15 ? 66.419 30.720 72.467 1.00 29.18 33 PHE C C 1
ATOM 8176 O O . PHE D 1 15 ? 65.504 30.462 71.688 1.00 27.15 33 PHE C O 1
ATOM 8193 N N . LEU D 1 16 ? 66.247 30.804 73.779 1.00 27.94 34 LEU C N 1
ATOM 8194 C CA . LEU D 1 16 ? 64.919 30.789 74.368 1.00 29.97 34 LEU C CA 1
ATOM 8195 C C . LEU D 1 16 ? 64.215 32.070 73.947 1.00 30.67 34 LEU C C 1
ATOM 8196 O O . LEU D 1 16 ? 64.814 33.146 73.971 1.00 29.03 34 LEU C O 1
ATOM 8212 N N . ARG D 1 17 ? 62.952 31.956 73.551 1.00 26.38 35 ARG C N 1
ATOM 8213 C CA . ARG D 1 17 ? 62.212 33.109 73.057 1.00 25.93 35 ARG C CA 1
ATOM 8214 C C . ARG D 1 17 ? 61.282 33.674 74.121 1.00 29.21 35 ARG C C 1
ATOM 8215 O O . ARG D 1 17 ? 60.541 32.939 74.774 1.00 28.28 35 ARG C O 1
ATOM 8236 N N . ASN D 1 18 ? 61.344 34.991 74.290 1.00 29.10 36 ASN C N 1
ATOM 8237 C CA . ASN D 1 18 ? 60.471 35.707 75.208 1.00 27.05 36 ASN C CA 1
ATOM 8238 C C . ASN D 1 18 ? 59.012 35.496 74.823 1.00 29.25 36 ASN C C 1
ATOM 8239 O O . ASN D 1 18 ? 58.623 35.746 73.681 1.00 24.19 36 ASN C O 1
ATOM 8250 N N . GLY D 1 19 ? 58.215 35.022 75.774 1.00 26.45 37 GLY C N 1
ATOM 8251 C CA . GLY D 1 19 ? 56.823 34.701 75.517 1.00 26.13 37 GLY C CA 1
ATOM 8252 C C . GLY D 1 19 ? 56.662 33.290 74.988 1.00 29.34 37 GLY C C 1
ATOM 8253 O O . GLY D 1 19 ? 55.559 32.873 74.631 1.00 26.75 37 GLY C O 1
ATOM 8257 N N . GLY D 1 20 ? 57.766 32.548 74.948 1.00 27.63 38 GLY C N 1
ATOM 8258 C CA . GLY D 1 20 ? 57.762 31.201 74.415 1.00 25.93 38 GLY C CA 1
ATOM 8259 C C . GLY D 1 20 ? 57.086 30.198 75.332 1.00 28.48 38 GLY C C 1
ATOM 8260 O O . GLY D 1 20 ? 57.122 30.329 76.557 1.00 26.50 38 GLY C O 1
ATOM 8264 N N . THR D 1 21 ? 56.470 29.192 74.720 1.00 29.58 39 THR C N 1
ATOM 8265 C CA . THR D 1 21 ? 55.809 28.118 75.448 1.00 26.47 39 THR C CA 1
ATOM 8266 C C . THR D 1 21 ? 56.631 26.842 75.332 1.00 29.16 39 THR C C 1
ATOM 8267 O O . THR D 1 21 ? 56.845 26.329 74.231 1.00 28.05 39 THR C O 1
ATOM 8278 N N . TYR D 1 22 ? 57.084 26.336 76.476 1.00 27.60 40 TYR C N 1
ATOM 8279 C CA . TYR D 1 22 ? 57.994 25.197 76.514 1.00 27.38 40 TYR C CA 1
ATOM 8280 C C . TYR D 1 22 ? 57.512 24.106 77.456 1.00 30.70 40 TYR C C 1
ATOM 8281 O O . TYR D 1 22 ? 56.808 24.369 78.431 1.00 26.01 40 TYR C O 1
ATOM 8316 N N . LEU D 1 24 ? 58.577 21.848 80.309 1.00 32.63 42 LEU C N 1
ATOM 8317 C CA . LEU D 1 24 ? 59.616 21.738 81.323 1.00 30.22 42 LEU C CA 1
ATOM 8318 C C . LEU D 1 24 ? 60.033 20.278 81.440 1.00 34.12 42 LEU C C 1
ATOM 8319 O O . LEU D 1 24 ? 59.225 19.415 81.785 1.00 35.21 42 LEU C O 1
ATOM 8335 N N . SER D 1 25 ? 61.302 20.016 81.147 1.00 33.65 43 SER C N 1
ATOM 8336 C CA . SER D 1 25 ? 61.807 18.654 81.012 1.00 33.15 43 SER C CA 1
ATOM 8337 C C . SER D 1 25 ? 62.966 18.419 81.980 1.00 32.03 43 SER C C 1
ATOM 8338 O O . SER D 1 25 ? 64.095 18.825 81.700 1.00 33.10 43 SER C O 1
ATOM 8346 N N . PRO D 1 26 ? 62.686 17.791 83.141 1.00 31.58 44 PRO C N 1
ATOM 8347 C CA . PRO D 1 26 ? 63.744 17.587 84.141 1.00 35.75 44 PRO C CA 1
ATOM 8348 C C . PRO D 1 26 ? 64.665 16.407 83.813 1.00 36.97 44 PRO C C 1
ATOM 8349 O O . PRO D 1 26 ? 64.187 15.273 83.737 1.00 33.90 44 PRO C O 1
ATOM 8360 N N . PRO D 1 27 ? 65.974 16.667 83.631 1.00 32.79 45 PRO C N 1
ATOM 8361 C CA . PRO D 1 27 ? 66.886 15.568 83.285 1.00 36.37 45 PRO C CA 1
ATOM 8362 C C . PRO D 1 27 ? 67.047 14.518 84.386 1.00 39.61 45 PRO C C 1
ATOM 8363 O O . PRO D 1 27 ? 67.574 13.446 84.099 1.00 39.73 45 PRO C O 1
ATOM 8374 N N . ASN D 1 28 ? 66.592 14.803 85.605 1.00 43.10 46 ASN C N 1
ATOM 8375 C CA . ASN D 1 28 ? 66.703 13.841 86.703 1.00 45.85 46 ASN C CA 1
ATOM 8376 C C . ASN D 1 28 ? 65.790 12.627 86.519 1.00 45.00 46 ASN C C 1
ATOM 8377 O O . ASN D 1 28 ? 65.910 11.640 87.240 1.00 50.49 46 ASN C O 1
ATOM 8388 N N . GLY D 1 29 ? 64.870 12.713 85.563 1.00 42.81 47 GLY C N 1
ATOM 8389 C CA . GLY D 1 29 ? 63.968 11.614 85.264 1.00 45.74 47 GLY C CA 1
ATOM 8390 C C . GLY D 1 29 ? 62.836 11.463 86.265 1.00 53.69 47 GLY C C 1
ATOM 8391 O O . GLY D 1 29 ? 62.208 10.405 86.343 1.00 61.94 47 GLY C O 1
ATOM 8395 N N . GLY D 1 30 ? 62.568 12.519 87.026 1.00 48.18 48 GLY C N 1
ATOM 8396 C CA . GLY D 1 30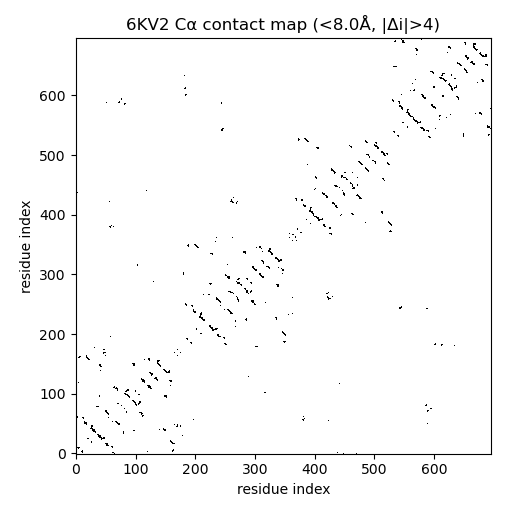 ? 61.529 12.481 88.041 1.00 50.54 48 GLY C CA 1
ATOM 8397 C C . GLY D 1 30 ? 60.128 12.642 87.477 1.00 51.90 48 GLY C C 1
ATOM 8398 O O . GLY D 1 30 ? 59.145 12.502 88.206 1.00 52.45 48 GLY C O 1
ATOM 8402 N N . GLY D 1 31 ? 60.037 12.943 86.184 1.00 48.44 49 GLY C N 1
ATOM 8403 C CA . GLY D 1 31 ? 58.755 13.080 85.510 1.00 52.22 49 GLY C CA 1
ATOM 8404 C C . GLY D 1 31 ? 58.427 14.509 85.112 1.00 44.08 49 GLY C C 1
ATOM 8405 O O . GLY D 1 31 ? 59.195 15.434 85.382 1.00 42.73 49 GLY C O 1
ATOM 8409 N N . GLY D 1 32 ? 57.272 14.684 84.476 1.00 41.82 50 GLY C N 1
ATOM 8410 C CA . GLY D 1 32 ? 56.861 15.981 83.968 1.00 38.94 50 GLY C CA 1
ATOM 8411 C C . GLY D 1 32 ? 56.301 16.907 85.031 1.00 35.66 50 GLY C C 1
ATOM 8412 O O . GLY D 1 32 ? 56.058 16.494 86.165 1.00 36.98 50 GLY C O 1
ATOM 8416 N N . ILE D 1 33 ? 56.093 18.165 84.652 1.00 35.41 51 ILE C N 1
ATOM 8417 C CA . ILE D 1 33 ? 55.571 19.179 85.561 1.00 29.78 51 ILE C CA 1
ATOM 8418 C C . ILE D 1 33 ? 54.116 19.493 85.234 1.00 30.81 51 ILE C C 1
ATOM 8419 O O . ILE D 1 33 ? 53.775 19.794 84.089 1.00 31.34 51 ILE C O 1
ATOM 8435 N N . LEU D 1 34 ? 53.267 19.419 86.253 1.00 32.08 52 LEU C N 1
ATOM 8436 C CA . LEU D 1 34 ? 51.850 19.730 86.116 1.00 31.49 52 LEU C CA 1
ATOM 8437 C C . LEU D 1 34 ? 51.337 20.268 87.451 1.00 30.48 52 LEU C C 1
ATOM 8438 O O . LEU D 1 34 ? 52.097 20.875 88.207 1.00 31.96 52 LEU C O 1
ATOM 8454 N N . ALA D 1 35 ? 50.058 20.053 87.740 1.00 32.99 53 ALA C N 1
ATOM 8455 C CA . ALA D 1 35 ? 49.472 20.514 88.992 1.00 31.26 53 ALA C CA 1
ATOM 8456 C C . ALA D 1 35 ? 48.454 19.507 89.507 1.00 33.15 53 ALA C C 1
ATOM 8457 O O . ALA D 1 35 ? 47.896 18.731 88.732 1.00 35.75 53 ALA C O 1
ATOM 8464 N N . ALA D 1 36 ? 48.224 19.528 90.817 1.00 33.55 54 ALA C N 1
ATOM 8465 C CA . ALA D 1 36 ? 47.289 18.611 91.459 1.00 35.37 54 ALA C CA 1
ATOM 8466 C C . ALA D 1 36 ? 46.437 19.337 92.497 1.00 37.30 54 ALA C C 1
ATOM 8467 O O . ALA D 1 36 ? 46.897 20.278 93.148 1.00 33.68 54 ALA C O 1
ATOM 8474 N N . ALA D 1 37 ? 45.192 18.891 92.637 1.00 33.42 55 ALA C N 1
ATOM 8475 C CA . ALA D 1 37 ? 44.270 19.459 93.613 1.00 37.57 55 ALA C CA 1
ATOM 8476 C C . ALA D 1 37 ? 44.787 19.230 95.031 1.00 40.06 55 ALA C C 1
ATOM 8477 O O . ALA D 1 37 ? 45.123 18.107 95.412 1.00 39.72 55 ALA C O 1
ATOM 8484 N N . ILE D 1 38 ? 44.850 20.308 95.802 1.00 42.16 56 ILE C N 1
ATOM 8485 C CA . ILE D 1 38 ? 45.456 20.283 97.127 1.00 42.95 56 ILE C CA 1
ATOM 8486 C C . ILE D 1 38 ? 44.694 21.199 98.073 1.00 48.36 56 ILE C C 1
ATOM 8487 O O . ILE D 1 38 ? 44.119 22.200 97.649 1.00 49.01 56 ILE C O 1
ATOM 8503 N N . LYS D 1 39 ? 44.682 20.837 99.351 1.00 54.99 57 LYS C N 1
ATOM 8504 C CA . LYS D 1 39 ? 44.212 21.728 100.407 1.00 59.01 57 LYS C CA 1
ATOM 8505 C C . LYS D 1 39 ? 45.334 21.955 101.412 1.00 57.07 57 LYS C C 1
ATOM 8506 O O . LYS D 1 39 ? 45.735 21.031 102.118 1.00 67.59 57 LYS C O 1
ATOM 8525 N N . GLN D 1 40 ? 45.845 23.181 101.469 1.00 63.96 58 GLN C N 1
ATOM 8526 C CA . GLN D 1 40 ? 46.890 23.521 102.431 1.00 80.65 58 GLN C CA 1
ATOM 8527 C C . GLN D 1 40 ? 46.813 24.990 102.828 1.00 67.80 58 GLN C C 1
ATOM 8528 O O . GLN D 1 40 ? 45.986 25.737 102.308 1.00 68.58 58 GLN C O 1
ATOM 8534 N N . ASP D 1 45 ? 38.875 25.954 100.777 1.00 56.51 63 ASP C N 1
ATOM 8535 C CA . ASP D 1 45 ? 38.727 25.391 99.439 1.00 66.05 63 ASP C CA 1
ATOM 8536 C C . ASP D 1 45 ? 40.070 24.896 98.906 1.00 66.12 63 ASP C C 1
ATOM 8537 O O . ASP D 1 45 ? 41.116 25.139 99.509 1.00 61.08 63 ASP C O 1
ATOM 8545 N N . CYS D 1 46 ? 40.034 24.203 97.771 1.00 62.06 64 CYS C N 1
ATOM 8546 C CA . CYS D 1 46 ? 41.238 23.599 97.211 1.00 56.96 64 CYS C CA 1
ATOM 8547 C C . CYS D 1 46 ? 41.981 24.549 96.273 1.00 50.23 64 CYS C C 1
ATOM 8548 O O . CYS D 1 46 ? 41.395 25.456 95.680 1.00 40.93 64 CYS C O 1
ATOM 8554 N N . SER D 1 47 ? 43.286 24.330 96.167 1.00 48.83 65 SER C N 1
ATOM 8555 C CA . SER D 1 47 ? 44.133 25.056 95.232 1.00 46.40 65 SER C CA 1
ATOM 8556 C C . SER D 1 47 ? 44.944 24.049 94.435 1.00 43.55 65 SER C C 1
ATOM 8557 O O . SER D 1 47 ? 45.189 22.938 94.909 1.00 40.77 65 SER C O 1
ATOM 8565 N N . LEU D 1 48 ? 45.349 24.428 93.226 1.00 39.22 66 LEU C N 1
ATOM 8566 C CA . LEU D 1 48 ? 46.245 23.592 92.434 1.00 35.88 66 LEU C CA 1
ATOM 8567 C C . LEU D 1 48 ? 47.695 23.911 92.772 1.00 35.78 66 LEU C C 1
ATOM 8568 O O . LEU D 1 48 ? 48.149 25.046 92.611 1.00 33.50 66 LEU C O 1
ATOM 8584 N N . GLY D 1 49 ? 48.412 22.902 93.253 1.00 35.20 67 GLY C N 1
ATOM 8585 C CA . GLY D 1 49 ? 49.824 23.037 93.555 1.00 37.41 67 GLY C CA 1
ATOM 8586 C C . GLY D 1 49 ? 50.653 22.411 92.456 1.00 32.57 67 GLY C C 1
ATOM 8587 O O . GLY D 1 49 ? 50.361 21.307 92.006 1.00 33.81 67 GLY C O 1
ATOM 8591 N N . VAL D 1 50 ? 51.685 23.120 92.015 1.00 35.77 68 VAL C N 1
ATOM 8592 C CA . VAL D 1 50 ? 52.547 22.620 90.954 1.00 30.56 68 VAL C CA 1
ATOM 8593 C C . VAL D 1 50 ? 53.385 21.465 91.484 1.00 28.93 68 VAL C C 1
ATOM 8594 O O . VAL D 1 50 ? 53.945 21.546 92.579 1.00 32.33 68 VAL C O 1
ATOM 8607 N N . ILE D 1 51 ? 53.456 20.390 90.705 1.00 29.65 69 ILE C N 1
ATOM 8608 C CA . ILE D 1 51 ? 54.136 19.170 91.123 1.00 32.86 69 ILE C CA 1
ATOM 8609 C C . ILE D 1 51 ? 54.963 18.551 90.002 1.00 35.09 69 ILE C C 1
ATOM 8610 O O . ILE D 1 51 ? 54.794 18.883 88.825 1.00 32.98 69 ILE C O 1
ATOM 8626 N N . GLN D 1 52 ? 55.859 17.651 90.393 1.00 35.68 70 GLN C N 1
ATOM 8627 C CA . GLN D 1 52 ? 56.530 16.758 89.462 1.00 36.82 70 GLN C CA 1
ATOM 8628 C C . GLN D 1 52 ? 55.939 15.367 89.662 1.00 41.02 70 GLN C C 1
ATOM 8629 O O . GLN D 1 52 ? 55.721 14.949 90.797 1.00 43.49 70 GLN C O 1
ATOM 8643 N N . HIS D 1 53 ? 55.662 14.657 88.574 1.00 38.11 71 HIS C N 1
ATOM 8644 C CA . HIS D 1 53 ? 55.078 13.322 88.684 1.00 47.05 71 HIS C CA 1
ATOM 8645 C C . HIS D 1 53 ? 55.598 12.394 87.599 1.00 50.12 71 HIS C C 1
ATOM 8646 O O . HIS D 1 53 ? 55.551 12.722 86.415 1.00 47.86 71 HIS C O 1
ATOM 8659 N N . GLU D 1 54 ? 56.086 11.229 88.015 1.00 54.24 72 GLU C N 1
ATOM 8660 C CA . GLU D 1 54 ? 56.607 10.234 87.084 1.00 62.83 72 GLU C CA 1
ATOM 8661 C C . GLU D 1 54 ? 55.511 9.736 86.148 1.00 56.17 72 GLU C C 1
ATOM 8662 O O . GLU D 1 54 ? 54.340 9.679 86.525 1.00 56.69 72 GLU C O 1
ATOM 8674 N N . SER D 1 55 ? 55.905 9.393 84.925 1.00 61.51 73 SER C N 1
ATOM 8675 C CA . SER D 1 55 ? 54.987 8.872 83.914 1.00 73.65 73 SER C CA 1
ATOM 8676 C C . SER D 1 55 ? 53.899 9.885 83.541 1.00 75.11 73 SER C C 1
ATOM 8677 O O . SER D 1 55 ? 52.851 9.515 83.011 1.00 71.35 73 SER C O 1
ATOM 8685 N N . TYR D 1 56 ? 54.158 11.157 83.830 1.00 79.87 74 TYR C N 1
ATOM 8686 C CA . TYR D 1 56 ? 53.341 12.257 83.325 1.00 59.45 74 TYR C CA 1
ATOM 8687 C C . TYR D 1 56 ? 54.208 13.129 82.425 1.00 56.45 74 TYR C C 1
ATOM 8688 O O . TYR D 1 56 ? 55.333 13.474 82.785 1.00 53.07 74 TYR C O 1
ATOM 8706 N N . THR D 1 57 ? 53.691 13.474 81.252 1.00 53.79 75 THR C N 1
ATOM 8707 C CA . THR D 1 57 ? 54.441 14.296 80.309 1.00 58.16 75 THR C CA 1
ATOM 8708 C C . THR D 1 57 ? 54.551 15.735 80.809 1.00 51.68 75 THR C C 1
ATOM 8709 O O . THR D 1 57 ? 55.572 16.400 80.614 1.00 47.67 75 THR C O 1
ATOM 8720 N N . GLY D 1 58 ? 53.491 16.206 81.458 1.00 43.51 76 GLY C N 1
ATOM 8721 C CA . GLY D 1 58 ? 53.454 17.556 81.991 1.00 41.19 76 GLY C CA 1
ATOM 8722 C C . GLY D 1 58 ? 52.716 18.513 81.075 1.00 36.50 76 GLY C C 1
ATOM 8723 O O . GLY D 1 58 ? 52.365 18.162 79.948 1.00 39.37 76 GLY C O 1
ATOM 8727 N N . TRP D 1 59 ? 52.474 19.724 81.568 1.00 33.92 77 TRP C N 1
ATOM 8728 C CA . TRP D 1 59 ? 51.769 20.750 80.808 1.00 35.55 77 TRP C CA 1
ATOM 8729 C C . TRP D 1 59 ? 52.738 21.851 80.388 1.00 28.51 77 TRP C C 1
ATOM 8730 O O . TRP D 1 59 ? 53.524 22.312 81.211 1.00 27.77 77 TRP C O 1
ATOM 8751 N N . PRO D 1 60 ? 52.679 22.285 79.115 1.00 28.55 78 PRO C N 1
ATOM 8752 C CA . PRO D 1 60 ? 53.572 23.356 78.649 1.00 34.74 78 PRO C CA 1
ATOM 8753 C C . PRO D 1 60 ? 53.455 24.653 79.460 1.00 31.42 78 PRO C C 1
ATOM 8754 O O . PRO D 1 60 ? 52.360 25.026 79.897 1.00 26.77 78 PRO C O 1
ATOM 8765 N N . VAL D 1 61 ? 54.585 25.332 79.635 1.00 27.30 79 VAL C N 1
ATOM 8766 C CA . VAL D 1 61 ? 54.653 26.567 80.409 1.00 28.74 79 VAL C CA 1
ATOM 8767 C C . VAL D 1 61 ? 55.086 27.732 79.526 1.00 29.37 79 VAL C C 1
ATOM 8768 O O . VAL D 1 61 ? 56.061 27.627 78.782 1.00 32.22 79 VAL C O 1
ATOM 8781 N N . THR D 1 62 ? 54.347 28.835 79.609 1.00 27.80 80 THR C N 1
ATOM 8782 C CA . THR D 1 62 ? 54.687 30.052 78.883 1.00 27.69 80 THR C CA 1
ATOM 8783 C C . THR D 1 62 ? 55.571 30.937 79.760 1.00 27.42 80 THR C C 1
ATOM 8784 O O . THR D 1 62 ? 55.257 31.192 80.924 1.00 27.15 80 THR C O 1
ATOM 8795 N N . ILE D 1 63 ? 56.678 31.392 79.185 1.00 28.71 81 ILE C N 1
ATOM 8796 C CA . ILE D 1 63 ? 57.677 32.178 79.901 1.00 32.62 81 ILE C CA 1
ATOM 8797 C C . ILE D 1 63 ? 57.751 33.587 79.312 1.00 30.60 81 ILE C C 1
ATOM 8798 O O . ILE D 1 63 ? 58.212 33.774 78.185 1.00 27.38 81 ILE C O 1
ATOM 8814 N N . SER D 1 64 ? 57.291 34.572 80.082 1.00 23.99 82 SER C N 1
ATOM 8815 C CA . SER D 1 64 ? 57.276 35.963 79.637 1.00 26.97 82 SER C CA 1
ATOM 8816 C C . SER D 1 64 ? 58.025 36.874 80.598 1.00 29.68 82 SER C C 1
ATOM 8817 O O . SER D 1 64 ? 57.728 36.909 81.798 1.00 25.80 82 SER C O 1
ATOM 8825 N N . ALA D 1 65 ? 58.991 37.615 80.063 1.00 27.39 83 ALA C N 1
ATOM 8826 C CA . ALA D 1 65 ? 59.733 38.589 80.854 1.00 26.49 83 ALA C CA 1
ATOM 8827 C C . ALA D 1 65 ? 58.948 39.890 80.946 1.00 30.03 83 ALA C C 1
ATOM 8828 O O . ALA D 1 65 ? 58.072 40.156 80.119 1.00 26.54 83 ALA C O 1
ATOM 8835 N N . LEU D 1 66 ? 59.255 40.695 81.959 1.00 28.16 84 LEU C N 1
ATOM 8836 C CA . LEU D 1 66 ? 58.666 42.021 82.080 1.00 29.90 84 LEU C CA 1
ATOM 8837 C C . LEU D 1 66 ? 59.194 42.925 80.974 1.00 28.62 84 LEU C C 1
ATOM 8838 O O . LEU D 1 66 ? 58.438 43.688 80.383 1.00 32.90 84 LEU C O 1
ATOM 8854 N N . VAL D 1 67 ? 60.491 42.844 80.695 1.00 26.51 85 VAL C N 1
ATOM 8855 C CA . VAL D 1 67 ? 61.044 43.500 79.515 1.00 25.95 85 VAL C CA 1
ATOM 8856 C C . VAL D 1 67 ? 60.656 42.680 78.289 1.00 29.54 85 VAL C C 1
ATOM 8857 O O . VAL D 1 67 ? 60.430 41.471 78.399 1.00 31.75 85 VAL C O 1
ATOM 8870 N N . ARG D 1 68 ? 60.581 43.330 77.128 1.00 27.44 86 ARG C N 1
ATOM 8871 C CA . ARG D 1 68 ? 60.008 42.697 75.936 1.00 28.36 86 ARG C CA 1
ATOM 8872 C C . ARG D 1 68 ? 60.948 42.569 74.731 1.00 29.05 86 ARG C C 1
ATOM 8873 O O . ARG D 1 68 ? 60.519 42.758 73.594 1.00 30.91 86 ARG C O 1
ATOM 8894 N N . PRO D 1 69 ? 62.224 42.225 74.963 1.00 23.94 87 PRO C N 1
ATOM 8895 C CA . PRO D 1 69 ? 63.042 41.891 73.795 1.00 25.81 87 PRO C CA 1
ATOM 8896 C C . PRO D 1 69 ? 62.735 40.484 73.290 1.00 27.04 87 PRO C C 1
ATOM 8897 O O . PRO D 1 69 ? 61.936 39.774 73.903 1.00 22.98 87 PRO C O 1
ATOM 8908 N N . THR D 1 70 ? 63.373 40.082 72.198 1.00 25.54 88 THR C N 1
ATOM 8909 C CA . THR D 1 70 ? 63.108 38.781 71.592 1.00 27.78 88 THR C CA 1
ATOM 8910 C C . THR D 1 70 ? 63.574 37.617 72.462 1.00 25.44 88 THR C C 1
ATOM 8911 O O . THR D 1 70 ? 62.896 36.592 72.547 1.00 24.76 88 THR C O 1
ATOM 8922 N N . PHE D 1 71 ? 64.734 37.779 73.095 1.00 26.05 89 PHE C N 1
ATOM 8923 C CA . PHE D 1 71 ? 65.360 36.704 73.866 1.00 24.57 89 PHE C CA 1
ATOM 8924 C C . PHE D 1 71 ? 65.151 36.873 75.374 1.00 29.51 89 PHE C C 1
ATOM 8925 O O . PHE D 1 71 ? 64.542 37.848 75.823 1.00 27.15 89 PHE C O 1
ATOM 8942 N N . ILE D 1 72 ? 65.673 35.917 76.142 1.00 26.80 90 ILE C N 1
ATOM 8943 C CA . ILE D 1 72 ? 65.569 35.926 77.601 1.00 25.88 90 ILE C CA 1
ATOM 8944 C C . ILE D 1 72 ? 66.937 35.756 78.250 1.00 29.46 90 ILE C C 1
ATOM 8945 O O . ILE D 1 72 ? 67.694 34.847 77.904 1.00 28.57 90 ILE C O 1
ATOM 8961 N N . SER D 1 73 ? 67.235 36.640 79.198 1.00 27.46 91 SER C N 1
ATOM 8962 C CA . SER D 1 73 ? 68.466 36.578 79.971 1.00 31.08 91 SER C CA 1
ATOM 8963 C C . SER D 1 73 ? 68.181 36.087 81.386 1.00 30.61 91 SER C C 1
ATOM 8964 O O . SER D 1 73 ? 67.061 36.212 81.883 1.00 27.57 91 SER C O 1
ATOM 8972 N N . THR D 1 74 ? 69.200 35.533 82.035 1.00 28.48 92 THR C N 1
ATOM 8973 C CA . THR D 1 74 ? 69.064 35.069 83.410 1.00 29.76 92 THR C CA 1
ATOM 8974 C C . THR D 1 74 ? 68.832 36.223 84.389 1.00 27.36 92 THR C C 1
ATOM 8975 O O . THR D 1 74 ? 68.528 35.993 85.558 1.00 30.30 92 THR C O 1
ATOM 8986 N N . SER D 1 75 ? 68.978 37.457 83.915 1.00 28.01 93 SER C N 1
ATOM 8987 C CA . SER D 1 75 ? 68.773 38.634 84.761 1.00 29.58 93 SER C CA 1
ATOM 8988 C C . SER D 1 75 ? 67.344 39.169 84.699 1.00 29.48 93 SER C C 1
ATOM 8989 O O . SER D 1 75 ? 67.002 40.112 85.415 1.00 28.30 93 SER C O 1
ATOM 8997 N N . PHE D 1 76 ? 66.517 38.571 83.845 1.00 28.28 94 PHE C N 1
ATOM 8998 C CA . PHE D 1 76 ? 65.149 39.046 83.625 1.00 28.71 94 PHE C CA 1
ATOM 8999 C C . PHE D 1 76 ? 64.171 38.493 84.651 1.00 29.51 94 PHE C C 1
ATOM 9000 O O . PHE D 1 76 ? 64.129 37.286 84.884 1.00 28.99 94 PHE C O 1
ATOM 9017 N N . GLN D 1 77 ? 63.370 39.370 85.246 1.00 28.89 95 GLN C N 1
ATOM 9018 C CA . GLN D 1 77 ? 62.217 38.926 86.019 1.00 32.45 95 GLN C CA 1
ATOM 9019 C C . GLN D 1 77 ? 61.201 38.326 85.056 1.00 26.64 95 GLN C C 1
ATOM 9020 O O . GLN D 1 77 ? 60.937 38.894 83.993 1.00 29.53 95 GLN C O 1
ATOM 9034 N N . LEU D 1 78 ? 60.642 37.179 85.429 1.00 27.12 96 LEU C N 1
ATOM 9035 C CA . LEU D 1 78 ? 59.779 36.409 84.539 1.00 25.73 96 LEU C CA 1
ATOM 9036 C C . LEU D 1 78 ? 58.442 36.071 85.171 1.00 25.18 96 LEU C C 1
ATOM 9037 O O . LEU D 1 78 ? 58.354 35.838 86.378 1.00 28.22 96 LEU C O 1
ATOM 9053 N N . LEU D 1 79 ? 57.411 36.034 84.335 1.00 25.78 97 LEU C N 1
ATOM 9054 C CA . LEU D 1 79 ? 56.108 35.502 84.710 1.00 24.45 97 LEU C CA 1
ATOM 9055 C C . LEU D 1 79 ? 55.947 34.123 84.079 1.00 31.86 97 LEU C C 1
ATOM 9056 O O . LEU D 1 79 ? 56.248 33.934 82.896 1.00 30.31 97 LEU C O 1
ATOM 9072 N N . LEU D 1 80 ? 55.490 33.165 84.878 1.00 28.37 98 LEU C N 1
ATOM 9073 C CA . LEU D 1 80 ? 55.302 31.792 84.423 1.00 28.34 98 LEU C CA 1
ATOM 9074 C C . LEU D 1 80 ? 53.830 31.415 84.485 1.00 27.49 98 LEU C C 1
ATOM 9075 O O . LEU D 1 80 ? 53.153 31.682 85.480 1.00 29.75 98 LEU C O 1
ATOM 9091 N N . SER D 1 81 ? 53.346 30.798 83.413 1.00 27.38 99 SER C N 1
ATOM 9092 C CA . SER D 1 81 ? 51.959 30.362 83.318 1.00 29.27 99 SER C CA 1
ATOM 9093 C C . SER D 1 81 ? 51.853 29.092 82.490 1.00 28.88 99 SER C C 1
ATOM 9094 O O . SER D 1 81 ? 52.522 28.953 81.466 1.00 31.56 99 SER C O 1
ATOM 9102 N N . PHE D 1 82 ? 51.013 28.161 82.927 1.00 26.91 100 PHE C N 1
ATOM 9103 C CA . PHE D 1 82 ? 50.697 27.013 82.094 1.00 27.89 100 PHE C CA 1
ATOM 9104 C C . PHE D 1 82 ? 49.984 27.507 80.844 1.00 29.54 100 PHE C C 1
ATOM 9105 O O . PHE D 1 82 ? 49.187 28.442 80.906 1.00 28.95 100 PHE C O 1
ATOM 9122 N N . ALA D 1 83 ? 50.288 26.896 79.705 1.00 29.84 101 ALA C N 1
ATOM 9123 C CA . ALA D 1 83 ? 49.639 27.270 78.456 1.00 32.69 101 ALA C CA 1
ATOM 9124 C C . ALA D 1 83 ? 48.152 26.959 78.543 1.00 31.65 101 ALA C C 1
ATOM 9125 O O . ALA D 1 83 ? 47.328 27.613 77.907 1.00 33.45 101 ALA C O 1
ATOM 9132 N N . TYR D 1 84 ? 47.825 25.953 79.345 1.00 35.79 102 TYR C N 1
ATOM 9133 C CA . TYR D 1 84 ? 46.446 25.548 79.567 1.00 39.38 102 TYR C CA 1
ATOM 9134 C C . TYR D 1 84 ? 46.382 24.706 80.831 1.00 39.47 102 TYR C C 1
ATOM 9135 O O . TYR D 1 84 ? 47.385 24.125 81.246 1.00 35.90 102 TYR C O 1
ATOM 9153 N N . ILE D 1 85 ? 45.202 24.632 81.432 1.00 36.25 103 ILE C N 1
ATOM 9154 C CA . ILE D 1 85 ? 44.984 23.749 82.568 1.00 45.84 103 ILE C CA 1
ATOM 9155 C C . ILE D 1 85 ? 43.701 22.952 82.347 1.00 39.86 103 ILE C C 1
ATOM 9156 O O . ILE D 1 85 ? 42.715 23.494 81.845 1.00 34.02 103 ILE C O 1
ATOM 9172 N N . PRO D 1 86 ? 43.711 21.655 82.706 1.00 38.99 104 PRO C N 1
ATOM 9173 C CA . PRO D 1 86 ? 42.486 20.864 82.540 1.00 35.54 104 PRO C CA 1
ATOM 9174 C C . PRO D 1 86 ? 41.338 21.397 83.388 1.00 36.52 104 PRO C C 1
ATOM 9175 O O . PRO D 1 86 ? 41.584 22.120 84.355 1.00 35.11 104 PRO C O 1
ATOM 9186 N N . PRO D 1 87 ? 40.093 21.053 83.027 1.00 41.05 105 PRO C N 1
ATOM 9187 C CA . PRO D 1 87 ? 38.960 21.381 83.895 1.00 45.85 105 PRO C CA 1
ATOM 9188 C C . PRO D 1 87 ? 39.172 20.855 85.312 1.00 37.44 105 PRO C C 1
ATOM 9189 O O . PRO D 1 87 ? 39.641 19.730 85.494 1.00 36.81 105 PRO C O 1
ATOM 9200 N N . ASN D 1 88 ? 38.840 21.673 86.301 1.00 38.12 106 ASN C N 1
ATOM 9201 C CA . ASN D 1 88 ? 38.994 21.289 87.695 1.00 38.54 106 ASN C CA 1
ATOM 9202 C C . ASN D 1 88 ? 38.121 22.173 88.570 1.00 35.86 106 ASN C C 1
ATOM 9203 O O . ASN D 1 88 ? 37.565 23.160 88.097 1.00 36.96 106 ASN C O 1
ATOM 9214 N N . VAL D 1 89 ? 38.009 21.823 89.846 1.00 35.67 107 VAL C N 1
ATOM 9215 C CA . VAL D 1 89 ? 37.101 22.524 90.752 1.00 45.29 107 VAL C CA 1
ATOM 9216 C C . VAL D 1 89 ? 37.830 23.517 91.658 1.00 41.37 107 VAL C C 1
ATOM 9217 O O . VAL D 1 89 ? 37.229 24.092 92.564 1.00 42.32 107 VAL C O 1
ATOM 9230 N N . CYS D 1 90 ? 39.118 23.727 91.400 1.00 38.63 108 CYS C N 1
ATOM 9231 C CA . CYS D 1 90 ? 39.945 24.583 92.247 1.00 37.12 108 CYS C CA 1
ATOM 9232 C C . CYS D 1 90 ? 40.151 25.972 91.646 1.00 38.75 108 CYS C C 1
ATOM 9233 O O . CYS D 1 90 ? 39.976 26.982 92.330 1.00 35.45 108 CYS C O 1
ATOM 9240 N N . THR D 1 91 ? 40.531 26.025 90.373 1.00 35.35 109 THR C N 1
ATOM 9241 C CA . THR D 1 91 ? 40.819 27.302 89.730 1.00 37.18 109 THR C CA 1
ATOM 9242 C C . THR D 1 91 ? 40.777 27.235 88.206 1.00 33.44 109 THR C C 1
ATOM 9243 O O . THR D 1 91 ? 40.910 26.165 87.609 1.00 34.86 109 THR C O 1
ATOM 9254 N N . LYS D 1 92 ? 40.594 28.401 87.595 1.00 35.61 110 LYS C N 1
ATOM 9255 C CA . LYS D 1 92 ? 40.692 28.560 86.150 1.00 38.79 110 LYS C CA 1
ATOM 9256 C C . LYS D 1 92 ? 41.905 29.426 85.804 1.00 39.66 110 LYS C C 1
ATOM 9257 O O . LYS D 1 92 ? 42.127 29.769 84.643 1.00 39.61 110 LYS C O 1
ATOM 9276 N N . ASN D 1 93 ? 42.687 29.764 86.826 1.00 37.10 111 ASN C N 1
ATOM 9277 C CA . ASN D 1 93 ? 43.863 30.618 86.677 1.00 35.83 111 ASN C CA 1
ATOM 9278 C C . ASN D 1 93 ? 45.121 29.780 86.461 1.00 31.90 111 ASN C C 1
ATOM 9279 O O . ASN D 1 93 ? 45.415 28.883 87.242 1.00 29.81 111 ASN C O 1
ATOM 9290 N N . SER D 1 94 ? 45.868 30.092 85.406 1.00 34.57 112 SER C N 1
ATOM 9291 C CA . SER D 1 94 ? 47.038 29.307 85.021 1.00 33.83 112 SER C CA 1
ATOM 9292 C C . SER D 1 94 ? 48.364 29.922 85.462 1.00 29.99 112 SER C C 1
ATOM 9293 O O . SER D 1 94 ? 49.423 29.377 85.168 1.00 30.58 112 SER C O 1
ATOM 9301 N N . ASP D 1 95 ? 48.311 31.051 86.160 1.00 32.14 113 ASP C N 1
ATOM 9302 C CA . ASP D 1 95 ? 49.524 31.764 86.551 1.00 30.52 113 ASP C CA 1
ATOM 9303 C C . ASP D 1 95 ? 50.192 31.134 87.771 1.00 33.16 113 ASP C C 1
ATOM 9304 O O . ASP D 1 95 ? 49.535 30.821 88.765 1.00 30.12 113 ASP C O 1
ATOM 9313 N N . TRP D 1 96 ? 51.507 30.961 87.685 1.00 29.54 114 TRP C N 1
ATOM 9314 C CA . TRP D 1 96 ? 52.294 30.452 88.801 1.00 29.46 114 TRP C CA 1
ATOM 9315 C C . TRP D 1 96 ? 52.471 31.520 89.870 1.00 30.02 114 TRP C C 1
ATOM 9316 O O . TRP D 1 96 ? 52.811 32.665 89.564 1.00 28.93 114 TRP C O 1
ATOM 9337 N N . ILE D 1 97 ? 52.251 31.138 91.124 1.00 31.63 115 ILE C N 1
ATOM 9338 C CA . ILE D 1 97 ? 52.495 32.030 92.250 1.00 27.94 115 ILE C CA 1
ATOM 9339 C C . ILE D 1 97 ? 53.231 31.294 93.360 1.00 31.95 115 ILE C C 1
ATOM 9340 O O . ILE D 1 97 ? 53.291 30.065 93.375 1.00 33.73 115 ILE C O 1
ATOM 9356 N N . ILE D 1 98 ? 53.792 32.069 94.281 1.00 33.09 116 ILE C N 1
ATOM 9357 C CA . ILE D 1 98 ? 54.439 31.543 95.472 1.00 33.41 116 ILE C CA 1
ATOM 9358 C C . ILE D 1 98 ? 53.522 31.811 96.658 1.00 37.70 116 ILE C C 1
ATOM 9359 O O . ILE D 1 98 ? 53.049 32.932 96.838 1.00 37.81 116 ILE C O 1
ATOM 9375 N N . LYS D 1 99 ? 53.263 30.775 97.450 1.00 40.02 117 LYS C N 1
ATOM 9376 C CA . LYS D 1 99 ? 52.419 30.895 98.635 1.00 38.20 117 LYS C CA 1
ATOM 9377 C C . LYS D 1 99 ? 53.154 30.393 99.864 1.00 44.46 117 LYS C C 1
ATOM 9378 O O . LYS D 1 99 ? 54.133 29.655 99.756 1.00 42.50 117 LYS C O 1
ATOM 9397 N N . SER D 1 100 ? 52.677 30.802 101.034 1.00 48.86 118 SER C N 1
ATOM 9398 C CA . SER D 1 100 ? 53.210 30.301 102.290 1.00 51.17 118 SER C CA 1
ATOM 9399 C C . SER D 1 100 ? 52.675 28.898 102.538 1.00 50.18 118 SER C C 1
ATOM 9400 O O . SER D 1 100 ? 51.589 28.547 102.073 1.00 49.80 118 SER C O 1
ATOM 9408 N N . SER D 1 101 ? 53.449 28.099 103.265 1.00 53.55 119 SER C N 1
ATOM 9409 C CA . SER D 1 101 ? 53.095 26.713 103.529 1.00 59.80 119 SER C CA 1
ATOM 9410 C C . SER D 1 101 ? 53.435 26.333 104.963 1.00 67.95 119 SER C C 1
ATOM 9411 O O . SER D 1 101 ? 54.392 26.847 105.543 1.00 60.08 119 SER C O 1
ATOM 9419 N N . ASN D 1 102 ? 52.643 25.433 105.533 1.00 71.93 120 ASN C N 1
ATOM 9420 C CA . ASN D 1 102 ? 52.920 24.918 106.864 1.00 79.83 120 ASN C CA 1
ATOM 9421 C C . ASN D 1 102 ? 54.239 24.154 106.892 1.00 70.31 120 ASN C C 1
ATOM 9422 O O . ASN D 1 102 ? 55.091 24.388 107.751 1.00 65.29 120 ASN C O 1
ATOM 9433 N N . ASP D 1 103 ? 54.402 23.249 105.932 1.00 66.19 121 ASP C N 1
ATOM 9434 C CA . ASP D 1 103 ? 55.553 22.353 105.903 1.00 71.23 121 ASP C CA 1
ATOM 9435 C C . ASP D 1 103 ? 56.721 22.891 105.076 1.00 63.85 121 ASP C C 1
ATOM 9436 O O . ASP D 1 103 ? 57.824 22.354 105.148 1.00 56.13 121 ASP C O 1
ATOM 9445 N N . PHE D 1 104 ? 56.485 23.945 104.297 1.00 61.08 122 PHE C N 1
ATOM 9446 C CA . PHE D 1 104 ? 57.515 24.473 103.403 1.00 55.71 122 PHE C CA 1
ATOM 9447 C C . PHE D 1 104 ? 57.746 25.970 103.594 1.00 51.59 122 PHE C C 1
ATOM 9448 O O . PHE D 1 104 ? 56.835 26.714 103.959 1.00 51.72 122 PHE C O 1
ATOM 9465 N N . GLU D 1 105 ? 58.982 26.395 103.345 1.00 49.84 123 GLU C N 1
ATOM 9466 C CA . GLU D 1 105 ? 59.343 27.809 103.346 1.00 56.75 123 GLU C CA 1
ATOM 9467 C C . GLU D 1 105 ? 58.438 28.569 102.384 1.00 56.38 123 GLU C C 1
ATOM 9468 O O . GLU D 1 105 ? 57.985 29.678 102.673 1.00 54.00 123 GLU C O 1
ATOM 9480 N N . GLY D 1 106 ? 58.184 27.948 101.237 1.00 48.11 124 GLY C N 1
ATOM 9481 C CA . GLY D 1 106 ? 57.271 28.478 100.244 1.00 41.01 124 GLY C CA 1
ATOM 9482 C C . GLY D 1 106 ? 56.919 27.381 99.261 1.00 37.13 124 GLY C C 1
ATOM 9483 O O . GLY D 1 106 ? 57.665 26.412 99.117 1.00 32.08 124 GLY C O 1
ATOM 9487 N N . THR D 1 107 ? 55.782 27.527 98.589 1.00 36.41 125 THR C N 1
ATOM 9488 C CA . THR D 1 107 ? 55.320 26.523 97.637 1.00 34.62 125 THR C CA 1
ATOM 9489 C C . THR D 1 107 ? 54.823 27.172 96.352 1.00 34.24 125 THR C C 1
ATOM 9490 O O . THR D 1 107 ? 54.204 28.235 96.381 1.00 36.29 125 THR C O 1
ATOM 9501 N N . VAL D 1 108 ? 55.104 26.525 95.226 1.00 34.55 126 VAL C N 1
ATOM 9502 C CA . VAL D 1 108 ? 54.635 27.000 93.934 1.00 32.60 126 VAL C CA 1
ATOM 9503 C C . VAL D 1 108 ? 53.205 26.520 93.692 1.00 33.25 126 VAL C C 1
ATOM 9504 O O . VAL D 1 108 ? 52.955 25.320 93.577 1.00 32.67 126 VAL C O 1
ATOM 9534 N N . LEU D 1 110 ? 49.220 27.554 91.634 1.00 30.32 128 LEU C N 1
ATOM 9535 C CA . LEU D 1 110 ? 48.553 28.347 90.616 1.00 30.59 128 LEU C CA 1
ATOM 9536 C C . LEU D 1 110 ? 47.665 29.359 91.321 1.00 32.06 128 LEU C C 1
ATOM 9537 O O . LEU D 1 110 ? 47.161 29.091 92.415 1.00 32.29 128 LEU C O 1
ATOM 9553 N N . GLY D 1 111 ? 47.492 30.522 90.703 1.00 31.78 129 GLY C N 1
ATOM 9554 C CA . GLY D 1 111 ? 46.659 31.564 91.268 1.00 35.70 129 GLY C CA 1
ATOM 9555 C C . GLY D 1 111 ? 45.242 31.064 91.447 1.00 36.38 129 GLY C C 1
ATOM 9556 O O . GLY D 1 111 ? 44.833 30.112 90.788 1.00 34.18 129 GLY C O 1
ATOM 9560 N N . ASP D 1 112 ? 44.502 31.685 92.359 1.00 43.60 130 ASP C N 1
ATOM 9561 C CA . ASP D 1 112 ? 43.080 31.399 92.499 1.00 47.75 130 ASP C CA 1
ATOM 9562 C C . ASP D 1 112 ? 42.288 32.328 91.591 1.00 45.83 130 ASP C C 1
ATOM 9563 O O . ASP D 1 112 ? 42.852 33.219 90.952 1.00 45.22 130 ASP C O 1
ATOM 9572 N N . ASP D 1 113 ? 40.979 32.120 91.538 1.00 44.90 131 ASP C N 1
ATOM 9573 C CA . ASP D 1 113 ? 40.100 32.981 90.760 1.00 50.73 131 ASP C CA 1
ATOM 9574 C C . ASP D 1 113 ? 39.909 34.338 91.442 1.00 49.63 131 ASP C C 1
ATOM 9575 O O . ASP D 1 113 ? 39.278 35.234 90.886 1.00 58.91 131 ASP C O 1
ATOM 9584 N N . LYS D 1 114 ? 40.463 34.479 92.644 1.00 50.72 132 LYS C N 1
ATOM 9585 C CA . LYS D 1 114 ? 40.317 35.696 93.440 1.00 50.55 132 LYS C CA 1
ATOM 9586 C C . LYS D 1 114 ? 41.460 36.683 93.235 1.00 45.58 132 LYS C C 1
ATOM 9587 O O . LYS D 1 114 ? 41.256 37.895 93.277 1.00 44.68 132 LYS C O 1
ATOM 9606 N N . ASN D 1 115 ? 42.662 36.150 93.042 1.00 47.70 133 ASN C N 1
ATOM 9607 C CA . ASN D 1 115 ? 43.869 36.960 92.918 1.00 51.42 133 ASN C CA 1
ATOM 9608 C C . ASN D 1 115 ? 44.616 36.589 91.641 1.00 44.04 133 ASN C C 1
ATOM 9609 O O . ASN D 1 115 ? 45.420 35.660 91.640 1.00 44.22 133 ASN C O 1
ATOM 9620 N N . PRO D 1 116 ? 44.344 37.319 90.545 1.00 43.52 134 PRO C N 1
ATOM 9621 C CA . PRO D 1 116 ? 44.775 36.910 89.202 1.00 53.41 134 PRO C CA 1
ATOM 9622 C C . PRO D 1 116 ? 46.222 37.251 88.836 1.00 52.64 134 PRO C C 1
ATOM 9623 O O . PRO D 1 116 ? 46.638 36.937 87.720 1.00 64.62 134 PRO C O 1
ATOM 9634 N N . VAL D 1 117 ? 46.973 37.865 89.744 1.00 41.46 135 VAL C N 1
ATOM 9635 C CA . VAL D 1 117 ? 48.341 38.280 89.438 1.00 48.12 135 VAL C CA 1
ATOM 9636 C C . VAL D 1 117 ? 49.343 37.154 89.712 1.00 42.72 135 VAL C C 1
ATOM 9637 O O . VAL D 1 117 ? 49.210 36.418 90.689 1.00 42.63 135 VAL C O 1
ATOM 9650 N N . GLY D 1 118 ? 50.344 37.032 88.844 1.00 37.56 136 GLY C N 1
ATOM 9651 C CA . GLY D 1 118 ? 51.362 36.001 88.973 1.00 34.82 136 GLY C CA 1
ATOM 9652 C C . GLY D 1 118 ? 52.590 36.501 89.710 1.00 34.65 136 GLY C C 1
ATOM 9653 O O . GLY D 1 118 ? 52.814 37.710 89.802 1.00 33.02 136 GLY C O 1
ATOM 9657 N N . SER D 1 119 ? 53.384 35.574 90.243 1.00 31.96 137 SER C N 1
ATOM 9658 C CA . SER D 1 119 ? 54.621 35.931 90.937 1.00 32.08 137 SER C CA 1
ATOM 9659 C C . SER D 1 119 ? 55.788 36.014 89.957 1.00 31.27 137 SER C C 1
ATOM 9660 O O . SER D 1 119 ? 55.689 35.539 88.827 1.00 27.79 137 SER C O 1
ATOM 9668 N N . LEU D 1 120 ? 56.894 36.608 90.400 1.00 29.65 138 LEU C N 1
ATOM 9669 C CA . LEU D 1 120 ? 58.067 36.790 89.545 1.00 30.07 138 LEU C CA 1
ATOM 9670 C C . LEU D 1 120 ? 59.129 35.728 89.812 1.00 27.99 138 LEU C C 1
ATOM 9671 O O . LEU D 1 120 ? 59.428 35.409 90.964 1.00 26.31 138 LEU C O 1
ATOM 9687 N N . PHE D 1 121 ? 59.685 35.192 88.729 1.00 29.26 139 PHE C N 1
ATOM 9688 C CA . PHE D 1 121 ? 60.739 34.178 88.780 1.00 29.40 139 PHE C CA 1
ATOM 9689 C C . PHE D 1 121 ? 61.960 34.631 87.987 1.00 27.39 139 PHE C C 1
ATOM 9690 O O . PHE D 1 121 ? 61.864 35.523 87.146 1.00 24.19 139 PHE C O 1
ATOM 9707 N N . PHE D 1 122 ? 63.101 34.006 88.261 1.00 28.99 140 PHE C N 1
ATOM 9708 C CA . PHE D 1 122 ? 64.276 34.105 87.402 1.00 28.32 140 PHE C CA 1
ATOM 9709 C C . PHE D 1 122 ? 64.657 32.708 86.907 1.00 28.18 140 PHE C C 1
ATOM 9710 O O . PHE D 1 122 ? 64.554 31.731 87.649 1.00 26.80 140 PHE C O 1
ATOM 9727 N N . ILE D 1 123 ? 65.093 32.616 85.656 1.00 29.49 141 ILE C N 1
ATOM 9728 C CA . ILE D 1 123 ? 65.782 31.424 85.186 1.00 27.16 141 ILE C CA 1
ATOM 9729 C C . ILE D 1 123 ? 67.272 31.652 85.402 1.00 29.86 141 ILE C C 1
ATOM 9730 O O . ILE D 1 123 ? 67.813 32.669 84.977 1.00 27.45 141 ILE C O 1
ATOM 9746 N N . LYS D 1 124 ? 67.924 30.716 86.081 1.00 30.16 142 LYS C N 1
ATOM 9747 C CA . LYS D 1 124 ? 69.357 30.812 86.345 1.00 30.83 142 LYS C CA 1
ATOM 9748 C C . LYS D 1 124 ? 70.074 29.594 85.778 1.00 29.79 142 LYS C C 1
ATOM 9749 O O . LYS D 1 124 ? 69.502 28.510 85.687 1.00 30.99 142 LYS C O 1
ATOM 9768 N N . SER D 1 125 ? 71.328 29.780 85.394 1.00 30.54 143 SER C N 1
ATOM 9769 C CA . SER D 1 125 ? 72.112 28.692 84.829 1.00 38.76 143 SER C CA 1
ATOM 9770 C C . SER D 1 125 ? 72.400 27.623 85.876 1.00 35.32 143 SER C C 1
ATOM 9771 O O . SER D 1 125 ? 72.585 27.928 87.055 1.00 35.11 143 SER C O 1
ATOM 9779 N N . TYR D 1 126 ? 72.417 26.370 85.436 1.00 39.09 144 TYR C N 1
ATOM 9780 C CA . TYR D 1 126 ? 72.853 25.260 86.275 1.00 41.22 144 TYR C CA 1
ATOM 9781 C C . TYR D 1 126 ? 74.031 24.566 85.598 1.00 38.27 144 TYR C C 1
ATOM 9782 O O . TYR D 1 126 ? 75.078 24.367 86.209 1.00 39.04 144 TYR C O 1
ATOM 9800 N N . ASP D 1 127 ? 73.845 24.207 84.331 1.00 40.32 145 ASP C N 1
ATOM 9801 C CA . ASP D 1 127 ? 74.920 23.671 83.499 1.00 41.62 145 ASP C CA 1
ATOM 9802 C C . ASP D 1 127 ? 74.712 24.165 82.070 1.00 40.00 145 ASP C C 1
ATOM 9803 O O . ASP D 1 127 ? 73.940 23.584 81.307 1.00 37.72 145 ASP C O 1
ATOM 9812 N N . SER D 1 128 ? 75.406 25.243 81.720 1.00 44.38 146 SER C N 1
ATOM 9813 C CA . SER D 1 128 ? 75.215 25.902 80.432 1.00 45.52 146 SER C CA 1
ATOM 9814 C C . SER D 1 128 ? 75.533 24.987 79.251 1.00 48.05 146 SER C C 1
ATOM 9815 O O . SER D 1 128 ? 74.865 25.042 78.219 1.00 46.69 146 SER C O 1
ATOM 9823 N N . SER D 1 129 ? 76.551 24.148 79.408 1.00 47.20 147 SER C N 1
ATOM 9824 C CA . SER D 1 129 ? 76.971 23.240 78.346 1.00 43.73 147 SER C CA 1
ATOM 9825 C C . SER D 1 129 ? 75.854 22.283 77.943 1.00 47.16 147 SER C C 1
ATOM 9826 O O . SER D 1 129 ? 75.716 21.937 76.767 1.00 49.22 147 SER C O 1
ATOM 9834 N N . LYS D 1 130 ? 75.060 21.859 78.924 1.00 40.21 148 LYS C N 1
ATOM 9835 C CA . LYS D 1 130 ? 73.982 20.903 78.692 1.00 41.77 148 LYS C CA 1
ATOM 9836 C C . LYS D 1 130 ? 72.623 21.592 78.583 1.00 38.83 148 LYS C C 1
ATOM 9837 O O . LYS D 1 130 ? 71.587 20.926 78.519 1.00 35.90 148 LYS C O 1
ATOM 9856 N N . ASN D 1 131 ? 72.638 22.922 78.556 1.00 35.44 149 ASN C N 1
ATOM 9857 C CA . ASN D 1 131 ? 71.409 23.712 78.544 1.00 37.57 149 ASN C CA 1
ATOM 9858 C C . ASN D 1 131 ? 70.505 23.353 79.719 1.00 33.94 149 ASN C C 1
ATOM 9859 O O . ASN D 1 131 ? 69.288 23.247 79.565 1.00 33.75 149 ASN C O 1
ATOM 9870 N N . TYR D 1 132 ? 71.121 23.154 80.883 1.00 32.58 150 TYR C N 1
ATOM 9871 C CA . TYR D 1 132 ? 70.398 22.871 82.120 1.00 35.74 150 TYR C CA 1
ATOM 9872 C C . TYR D 1 132 ? 70.252 24.145 82.939 1.00 33.09 150 TYR C C 1
ATOM 9873 O O . TYR D 1 132 ? 71.219 24.886 83.126 1.00 32.43 150 TYR C O 1
ATOM 9891 N N . TYR D 1 133 ? 69.047 24.380 83.444 1.00 30.53 151 TYR C N 1
ATOM 9892 C CA . TYR D 1 133 ? 68.756 25.588 84.201 1.00 30.27 151 TYR C CA 1
ATOM 9893 C C . TYR D 1 133 ? 67.950 25.287 85.454 1.00 30.39 151 TYR C C 1
ATOM 9894 O O . TYR D 1 133 ? 67.534 24.149 85.688 1.00 31.96 151 TYR C O 1
ATOM 9912 N N . LYS D 1 134 ? 67.745 26.321 86.260 1.00 27.77 152 LYS C N 1
ATOM 9913 C CA . LYS D 1 134 ? 66.896 26.222 87.434 1.00 34.30 152 LYS C CA 1
ATOM 9914 C C . LYS D 1 134 ? 66.050 27.477 87.569 1.00 29.46 152 LYS C C 1
ATOM 9915 O O . LYS D 1 134 ? 66.356 28.511 86.975 1.00 30.83 152 LYS C O 1
ATOM 9934 N N . LEU D 1 135 ? 64.983 27.371 88.351 1.00 31.44 153 LEU C N 1
ATOM 9935 C CA . LEU D 1 135 ? 64.160 28.519 88.694 1.00 29.59 153 LEU C CA 1
ATOM 9936 C C . LEU D 1 135 ? 64.536 29.026 90.074 1.00 29.82 153 LEU C C 1
ATOM 9937 O O . LEU D 1 135 ? 64.785 28.237 90.985 1.00 31.99 153 LEU C O 1
ATOM 9953 N N . VAL D 1 136 ? 64.587 30.345 90.223 1.00 31.25 154 VAL C N 1
ATOM 9954 C CA . VAL D 1 136 ? 64.798 30.950 91.531 1.00 30.58 154 VAL C CA 1
ATOM 9955 C C . VAL D 1 136 ? 63.822 32.096 91.739 1.00 31.07 154 VAL C C 1
ATOM 9956 O O . VAL D 1 136 ? 63.365 32.725 90.781 1.00 29.60 154 VAL C O 1
ATOM 9969 N N . VAL D 1 137 ? 63.492 32.346 92.999 1.00 26.87 155 VAL C N 1
ATOM 9970 C CA . VAL D 1 137 ? 62.668 33.485 93.365 1.00 31.64 155 VAL C CA 1
ATOM 9971 C C . VAL D 1 137 ? 63.440 34.362 94.337 1.00 41.03 155 VAL C C 1
ATOM 9972 O O . VAL D 1 137 ? 64.196 33.863 95.172 1.00 40.79 155 VAL C O 1
ATOM 9985 N N . CYS D 1 138 ? 63.255 35.669 94.203 1.00 46.73 156 CYS C N 1
ATOM 9986 C CA . CYS D 1 138 ? 63.902 36.646 95.068 1.00 55.03 156 CYS C CA 1
ATOM 9987 C C . CYS D 1 138 ? 62.838 37.538 95.692 1.00 59.20 156 CYS C C 1
ATOM 9988 O O . CYS D 1 138 ? 61.656 37.425 95.362 1.00 69.48 156 CYS C O 1
ATOM 9995 N N . GLY D 1 139 ? 63.254 38.423 96.592 1.00 66.05 157 GLY C N 1
ATOM 9996 C CA . GLY D 1 139 ? 62.318 39.279 97.298 1.00 85.33 157 GLY C CA 1
ATOM 9997 C C . GLY D 1 139 ? 62.825 40.694 97.491 1.00 90.71 157 GLY C C 1
ATOM 9998 O O . GLY D 1 139 ? 63.894 41.057 97.000 1.00 82.79 157 GLY C O 1
ATOM 10002 N N . GLY D 1 140 ? 62.042 41.493 98.209 1.00 92.58 158 GLY C N 1
ATOM 10003 C CA . GLY D 1 140 ? 62.410 42.863 98.510 1.00 86.28 158 GLY C CA 1
ATOM 10004 C C . GLY D 1 140 ? 62.415 43.757 97.284 1.00 92.77 158 GLY C C 1
ATOM 10005 O O . GLY D 1 140 ? 61.359 44.094 96.746 1.00 99.38 158 GLY C O 1
ATOM 10009 N N . ARG D 1 141 ? 63.609 44.139 96.841 1.00 87.29 159 ARG C N 1
ATOM 10010 C CA . ARG D 1 141 ? 63.753 45.062 95.720 1.00 87.58 159 ARG C CA 1
ATOM 10011 C C . ARG D 1 141 ? 63.593 44.339 94.385 1.00 105.47 159 ARG C C 1
ATOM 10012 O O . ARG D 1 141 ? 63.111 44.919 93.411 1.00 101.74 159 ARG C O 1
ATOM 10033 N N . GLY D 1 142 ? 64.001 43.072 94.345 1.00 94.02 160 GLY C N 1
ATOM 10034 C CA . GLY D 1 142 ? 63.905 42.283 93.131 1.00 77.68 160 GLY C CA 1
ATOM 10035 C C . GLY D 1 142 ? 64.910 41.150 93.068 1.00 73.45 160 GLY C C 1
ATOM 10036 O O . GLY D 1 142 ? 64.671 40.142 92.402 1.00 62.72 160 GLY C O 1
ATOM 10040 N N . ASP D 1 143 ? 66.034 41.315 93.761 1.00 83.97 161 ASP C N 1
ATOM 10041 C CA . ASP D 1 143 ? 67.120 40.339 93.717 1.00 84.68 161 ASP C CA 1
ATOM 10042 C C . ASP D 1 143 ? 67.764 40.154 95.091 1.00 82.87 161 ASP C C 1
ATOM 10043 O O . ASP D 1 143 ? 68.970 39.926 95.198 1.00 82.89 161 ASP C O 1
ATOM 10052 N N . GLU D 1 144 ? 66.947 40.250 96.137 1.00 82.54 162 GLU C N 1
ATOM 10053 C CA . GLU D 1 144 ? 67.407 40.057 97.509 1.00 89.84 162 GLU C CA 1
ATOM 10054 C C . GLU D 1 144 ? 66.903 38.730 98.071 1.00 83.52 162 GLU C C 1
ATOM 10055 O O . GLU D 1 144 ? 65.752 38.351 97.849 1.00 75.67 162 GLU C O 1
ATOM 10067 N N . HIS D 1 145 ? 67.776 38.031 98.793 1.00 72.03 163 HIS C N 1
ATOM 10068 C CA . HIS D 1 145 ? 67.419 36.788 99.475 1.00 66.69 163 HIS C CA 1
ATOM 10069 C C . HIS D 1 145 ? 66.874 35.745 98.505 1.00 61.96 163 HIS C C 1
ATOM 10070 O O . HIS D 1 145 ? 65.772 35.229 98.694 1.00 59.15 163 HIS C O 1
ATOM 10083 N N . CYS D 1 146 ? 67.647 35.434 97.470 1.00 59.44 164 CYS C N 1
ATOM 10084 C CA . CYS D 1 146 ? 67.200 34.501 96.441 1.00 55.78 164 CYS C CA 1
ATOM 10085 C C . CYS D 1 146 ? 67.170 33.061 96.950 1.00 47.37 164 CYS C C 1
ATOM 10086 O O . CYS D 1 146 ? 67.974 32.667 97.796 1.00 44.51 164 CYS C O 1
ATOM 10093 N N . ARG D 1 147 ? 66.224 32.289 96.421 1.00 41.04 165 ARG C N 1
ATOM 10094 C CA . ARG D 1 147 ? 66.014 30.902 96.817 1.00 33.38 165 ARG C CA 1
ATOM 10095 C C . ARG D 1 147 ? 65.748 30.047 95.588 1.00 35.27 165 ARG C C 1
ATOM 10096 O O . ARG D 1 147 ? 65.092 30.492 94.647 1.00 33.47 165 ARG C O 1
ATOM 10117 N N . ASN D 1 148 ? 66.256 28.819 95.594 1.00 33.67 166 ASN C N 1
ATOM 10118 C CA . ASN D 1 148 ? 65.992 27.885 94.507 1.00 32.13 166 ASN C CA 1
ATOM 10119 C C . ASN D 1 148 ? 64.553 27.393 94.530 1.00 33.70 166 ASN C C 1
ATOM 10120 O O . ASN D 1 148 ? 63.901 27.400 95.575 1.00 32.88 166 ASN C O 1
ATOM 10131 N N . ILE D 1 149 ? 64.060 26.976 93.368 1.00 28.67 167 ILE C N 1
ATOM 10132 C CA . ILE D 1 149 ? 62.849 26.178 93.303 1.00 29.05 167 ILE C CA 1
ATOM 10133 C C . ILE D 1 149 ? 63.277 24.722 93.271 1.00 31.42 167 ILE C C 1
ATOM 10134 O O . ILE D 1 149 ? 63.945 24.284 92.334 1.00 33.73 167 ILE C O 1
ATOM 10150 N N . GLY D 1 150 ? 62.907 23.982 94.309 1.00 35.55 168 GLY C N 1
ATOM 10151 C CA . GLY D 1 150 ? 63.245 22.575 94.404 1.00 34.20 168 GLY C CA 1
ATOM 10152 C C . GLY D 1 150 ? 61.988 21.740 94.481 1.00 35.72 168 GLY C C 1
ATOM 10153 O O . GLY D 1 150 ? 60.883 22.257 94.307 1.00 33.65 168 GLY C O 1
ATOM 10157 N N . VAL D 1 151 ? 62.154 20.448 94.741 1.00 37.25 169 VAL C N 1
ATOM 10158 C CA . VAL D 1 151 ? 61.021 19.548 94.885 1.00 37.17 169 VAL C CA 1
ATOM 10159 C C . VAL D 1 151 ? 61.087 18.836 96.234 1.00 42.86 169 VAL C C 1
ATOM 10160 O O . VAL D 1 151 ? 62.163 18.458 96.698 1.00 43.15 169 VAL C O 1
ATOM 10173 N N . ASP D 1 152 ? 59.930 18.669 96.866 1.00 41.21 170 ASP C N 1
ATOM 10174 C CA . ASP D 1 152 ? 59.861 18.042 98.178 1.00 46.38 170 ASP C CA 1
ATOM 10175 C C . ASP D 1 152 ? 58.504 17.373 98.371 1.00 45.61 170 ASP C C 1
ATOM 10176 O O . ASP D 1 152 ? 57.486 17.881 97.904 1.00 45.36 170 ASP C O 1
ATOM 10185 N N . LYS D 1 153 ? 58.493 16.228 99.046 1.00 43.84 171 LYS C N 1
ATOM 10186 C CA . LYS D 1 153 ? 57.258 15.473 99.242 1.00 45.84 171 LYS C CA 1
ATOM 10187 C C . LYS D 1 153 ? 56.411 16.108 100.339 1.00 47.34 171 LYS C C 1
ATOM 10188 O O . LYS D 1 153 ? 56.944 16.614 101.326 1.00 49.75 171 LYS C O 1
ATOM 10207 N N . ASP D 1 154 ? 55.093 16.088 100.157 1.00 44.70 172 ASP C N 1
ATOM 10208 C CA . ASP D 1 154 ? 54.176 16.662 101.138 1.00 51.23 172 ASP C CA 1
ATOM 10209 C C . ASP D 1 154 ? 53.358 15.572 101.827 1.00 54.51 172 ASP C C 1
ATOM 10210 O O . ASP D 1 154 ? 53.621 14.384 101.647 1.00 52.34 172 ASP C O 1
ATOM 10219 N N . GLU D 1 155 ? 52.370 15.991 102.613 1.00 56.66 173 GLU C N 1
ATOM 10220 C CA . GLU D 1 155 ? 51.494 15.071 103.335 1.00 65.95 173 GLU C CA 1
ATOM 10221 C C . GLU D 1 155 ? 50.891 13.999 102.430 1.00 70.44 173 GLU C C 1
ATOM 10222 O O . GLU D 1 155 ? 50.836 12.826 102.796 1.00 72.84 173 GLU C O 1
ATOM 10234 N N . ASN D 1 156 ? 50.446 14.411 101.247 1.00 63.65 174 ASN C N 1
ATOM 10235 C CA . ASN D 1 156 ? 49.716 13.529 100.345 1.00 56.96 174 ASN C CA 1
ATOM 10236 C C . ASN D 1 156 ? 50.628 12.730 99.420 1.00 50.85 174 ASN C C 1
ATOM 10237 O O . ASN D 1 156 ? 50.153 12.040 98.519 1.00 54.39 174 ASN C O 1
ATOM 10248 N N . GLY D 1 157 ? 51.935 12.828 99.638 1.00 50.68 175 GLY C N 1
ATOM 10249 C CA . GLY D 1 157 ? 52.894 12.087 98.840 1.00 51.30 175 GLY C CA 1
ATOM 10250 C C . GLY D 1 157 ? 53.203 12.739 97.504 1.00 52.82 175 GLY C C 1
ATOM 10251 O O . GLY D 1 157 ? 53.951 12.185 96.698 1.00 53.05 175 GLY C O 1
ATOM 10255 N N . TYR D 1 158 ? 52.620 13.911 97.263 1.00 51.51 176 TYR C N 1
ATOM 10256 C CA . TYR D 1 158 ? 52.907 14.679 96.054 1.00 48.51 176 TYR C CA 1
ATOM 10257 C C . TYR D 1 158 ? 54.299 15.297 96.115 1.00 44.83 176 TYR C C 1
ATOM 10258 O O . TYR D 1 158 ? 54.710 15.827 97.146 1.00 45.08 176 TYR C O 1
ATOM 10276 N N . LYS D 1 159 ? 55.022 15.229 95.004 1.00 41.05 177 LYS C N 1
ATOM 10277 C CA . LYS D 1 159 ? 56.315 15.889 94.900 1.00 42.79 177 LYS C CA 1
ATOM 10278 C C . LYS D 1 159 ? 56.109 17.345 94.484 1.00 39.76 177 LYS C C 1
ATOM 10279 O O . LYS D 1 159 ? 56.009 17.666 93.298 1.00 35.50 177 LYS C O 1
ATOM 10298 N N . ARG D 1 160 ? 56.043 18.215 95.487 1.00 38.26 178 ARG C N 1
ATOM 10299 C CA . ARG D 1 160 ? 55.670 19.615 95.311 1.00 33.83 178 ARG C CA 1
ATOM 10300 C C . ARG D 1 160 ? 56.856 20.486 94.937 1.00 38.85 178 ARG C C 1
ATOM 10301 O O . ARG D 1 160 ? 57.952 20.291 95.453 1.00 34.72 178 ARG C O 1
ATOM 10322 N N . LEU D 1 161 ? 56.637 21.459 94.057 1.00 34.30 179 LEU C N 1
ATOM 10323 C CA . LEU D 1 161 ? 57.660 22.465 93.791 1.00 32.35 179 LEU C CA 1
ATOM 10324 C C . LEU D 1 161 ? 57.649 23.479 94.926 1.00 31.17 179 LEU C C 1
ATOM 10325 O O . LEU D 1 161 ? 56.612 24.078 95.225 1.00 32.22 179 LEU C O 1
ATOM 10341 N N . VAL D 1 162 ? 58.806 23.659 95.558 1.00 30.88 180 VAL C N 1
ATOM 10342 C CA . VAL D 1 162 ? 58.898 24.465 96.768 1.00 33.49 180 VAL C CA 1
ATOM 10343 C C . VAL D 1 162 ? 60.062 25.445 96.727 1.00 36.10 180 VAL C C 1
ATOM 10344 O O . VAL D 1 162 ? 61.001 25.288 95.947 1.00 35.97 180 VAL C O 1
ATOM 10357 N N . VAL D 1 163 ? 59.977 26.465 97.574 1.00 33.28 181 VAL C N 1
ATOM 10358 C CA . VAL D 1 163 ? 61.060 27.415 97.761 1.00 33.12 181 VAL C CA 1
ATOM 10359 C C . VAL D 1 163 ? 62.023 26.847 98.791 1.00 38.60 181 VAL C C 1
ATOM 10360 O O . VAL D 1 163 ? 61.619 26.527 99.909 1.00 41.90 181 VAL C O 1
ATOM 10373 N N . THR D 1 164 ? 63.293 26.721 98.419 1.00 36.92 182 THR C N 1
ATOM 10374 C CA . THR D 1 164 ? 64.270 26.078 99.291 1.00 38.46 182 THR C CA 1
ATOM 10375 C C . THR D 1 164 ? 65.688 26.604 99.105 1.00 42.31 182 THR C C 1
ATOM 10376 O O . THR D 1 164 ? 66.027 27.179 98.066 1.00 36.08 182 THR C O 1
ATOM 10387 N N . GLU D 1 165 ? 66.506 26.398 100.133 1.00 41.27 183 GLU C N 1
ATOM 10388 C CA . GLU D 1 165 ? 67.937 26.668 100.062 1.00 43.51 183 GLU C CA 1
ATOM 10389 C C . GLU D 1 165 ? 68.686 25.406 99.642 1.00 40.66 183 GLU C C 1
ATOM 10390 O O . GLU D 1 165 ? 69.896 25.436 99.426 1.00 43.81 183 GLU C O 1
ATOM 10402 N N . GLY D 1 166 ? 67.961 24.298 99.533 1.00 36.86 184 GLY C N 1
ATOM 10403 C CA . GLY D 1 166 ? 68.552 23.032 99.135 1.00 43.77 184 GLY C CA 1
ATOM 10404 C C . GLY D 1 166 ? 68.752 22.937 97.636 1.00 42.28 184 GLY C C 1
ATOM 10405 O O . GLY D 1 166 ? 68.691 23.941 96.927 1.00 41.01 184 GLY C O 1
ATOM 10409 N N . GLU D 1 167 ? 68.987 21.721 97.151 1.00 45.99 185 GLU C N 1
ATOM 10410 C CA . GLU D 1 167 ? 69.273 21.502 95.738 1.00 44.80 185 GLU C CA 1
ATOM 10411 C C . GLU D 1 167 ? 68.075 21.867 94.862 1.00 45.74 185 GLU C C 1
ATOM 10412 O O . GLU D 1 167 ? 66.930 21.582 95.217 1.00 36.73 185 GLU C O 1
ATOM 10424 N N . PRO D 1 168 ? 68.336 22.493 93.702 1.00 39.86 186 PRO C N 1
ATOM 10425 C CA . PRO D 1 168 ? 67.240 22.948 92.846 1.00 38.36 186 PRO C CA 1
ATOM 10426 C C . PRO D 1 168 ? 66.649 21.835 91.993 1.00 36.70 186 PRO C C 1
ATOM 10427 O O . PRO D 1 168 ? 67.258 20.775 91.850 1.00 38.38 186 PRO C O 1
ATOM 10438 N N . LEU D 1 169 ? 65.469 22.085 91.438 1.00 33.83 187 LEU C N 1
ATOM 10439 C CA . LEU D 1 169 ? 64.923 21.247 90.383 1.00 31.72 187 LEU C CA 1
ATOM 10440 C C . LEU D 1 169 ? 65.553 21.664 89.061 1.00 32.11 187 LEU C C 1
ATOM 10441 O O . LEU D 1 169 ? 65.271 22.745 88.548 1.00 33.70 187 LEU C O 1
ATOM 10457 N N . VAL D 1 170 ? 66.417 20.816 88.518 1.00 33.90 188 VAL C N 1
ATOM 10458 C CA . VAL D 1 170 ? 67.097 21.130 87.268 1.00 32.55 188 VAL C CA 1
ATOM 10459 C C . VAL D 1 170 ? 66.136 20.932 86.105 1.00 30.89 188 VAL C C 1
ATOM 10460 O O . VAL D 1 170 ? 65.337 19.995 86.105 1.00 30.98 188 VAL C O 1
ATOM 10473 N N . LEU D 1 171 ? 66.224 21.815 85.115 1.00 31.61 189 LEU C N 1
ATOM 10474 C CA . LEU D 1 171 ? 65.261 21.835 84.022 1.00 29.60 189 LEU C CA 1
ATOM 10475 C C . LEU D 1 171 ? 65.887 22.118 82.667 1.00 32.18 189 LEU C C 1
ATOM 10476 O O . LEU D 1 171 ? 66.852 22.876 82.556 1.00 33.04 189 LEU C O 1
ATOM 10492 N N . GLN D 1 172 ? 65.316 21.487 81.646 1.00 31.47 190 GLN C N 1
ATOM 10493 C CA . GLN D 1 172 ? 65.501 21.900 80.264 1.00 33.36 190 GLN C CA 1
ATOM 10494 C C . GLN D 1 172 ? 64.183 22.466 79.767 1.00 29.50 190 GLN C C 1
ATOM 10495 O O . GLN D 1 172 ? 63.123 22.145 80.308 1.00 29.71 190 GLN C O 1
ATOM 10509 N N . PHE D 1 173 ? 64.255 23.304 78.738 1.00 30.13 191 PHE C N 1
ATOM 10510 C CA . PHE D 1 173 ? 63.065 23.870 78.117 1.00 24.43 191 PHE C CA 1
ATOM 10511 C C . PHE D 1 173 ? 62.911 23.308 76.706 1.00 28.60 191 PHE C C 1
ATOM 10512 O O . PHE D 1 173 ? 63.661 23.671 75.807 1.00 31.21 191 PHE C O 1
ATOM 10529 N N . ASP D 1 174 ? 61.943 22.410 76.527 1.00 30.83 192 ASP C N 1
ATOM 10530 C CA . ASP D 1 174 ? 61.708 21.754 75.239 1.00 31.76 192 ASP C CA 1
ATOM 10531 C C . ASP D 1 174 ? 60.714 22.525 74.377 1.00 34.08 192 ASP C C 1
ATOM 10532 O O . ASP D 1 174 ? 59.671 22.959 74.865 1.00 29.43 192 ASP C O 1
ATOM 10541 N N . LYS D 1 175 ? 61.032 22.680 73.095 1.00 35.55 193 LYS C N 1
ATOM 10542 C CA . LYS D 1 175 ? 60.059 23.187 72.133 1.00 32.69 193 LYS C CA 1
ATOM 10543 C C . LYS D 1 175 ? 58.810 22.320 72.162 1.00 31.73 193 LYS C C 1
ATOM 10544 O O . LYS D 1 175 ? 58.892 21.110 72.376 1.00 35.27 193 LYS C O 1
ATOM 10563 N N . VAL D 1 176 ? 57.658 22.946 71.947 1.00 32.94 194 VAL C N 1
ATOM 10564 C CA . VAL D 1 176 ? 56.392 22.237 71.806 1.00 37.33 194 VAL C CA 1
ATOM 10565 C C . VAL D 1 176 ? 55.969 22.270 70.340 1.00 47.42 194 VAL C C 1
ATOM 10566 O O . VAL D 1 176 ? 56.146 23.282 69.662 1.00 49.12 194 VAL C O 1
ATOM 10579 N N . ASN D 1 177 ? 55.410 21.168 69.851 1.00 53.47 195 ASN C N 1
ATOM 10580 C CA . ASN D 1 177 ? 54.971 21.099 68.460 1.00 65.62 195 ASN C CA 1
ATOM 10581 C C . ASN D 1 177 ? 53.484 20.787 68.318 1.00 68.85 195 ASN C C 1
ATOM 10582 O O . ASN D 1 177 ? 53.097 19.635 68.120 1.00 81.50 195 ASN C O 1
ATOM 10587 N N . LYS D 1 178 ? 52.658 21.825 68.411 1.00 57.04 196 LYS C N 1
ATOM 10588 C CA . LYS D 1 178 ? 51.214 21.671 68.285 1.00 58.03 196 LYS C CA 1
ATOM 10589 C C . LYS D 1 178 ? 50.738 22.091 66.897 1.00 62.58 196 LYS C C 1
ATOM 10590 O O . LYS D 1 178 ? 50.489 23.274 66.644 1.00 56.89 196 LYS C O 1
#

Solvent-accessible surface area: 30037 Å² total

Foldseek 3Di:
DKFAAFQVRDTAFAQDKWWDQPVDQAEWEWDWDPVIAIFIFGHPPANYFIKGKHFPDDDGGDMLPTWIKIFTPAADDDDFAPEGTWAWDDDPVANTFITDHHVPNTHAIKGWAADDPVNSKTFIWAADDPGNHPIFTFAWDQDPVGTGTGGTHNDDHRITHIGDDDPVSHPPPVNRHHD/DDPDKFAAFQVRHTAFAQAKWWDQPVDQAEKEWDWADDDVDPATAIFIFGHPPANYFIKGKHFPDDDGGDMLLTWIKIFTPAADDDRFAPETTWAWDPDPVANIFITDHNVPNTHATKGWAQDDPVNSKTFIWHADDVGNHPIWTFAWDQDPVGTGTTTTHNDDHRITHIGRDPCVRCPPPVNRDPD/DKFAAFQVRHFDFAQAKWWDQPVAQAEWEWDPPVATFIFGHRVYNYFIKTWHFPDDDGGAMQWTWIWIFGPADPDDDHAGATTWAWDDPDPAWTFIGDHPVDNTHATKGWADDDPVRSKIFIWHDDPSGRPHIWTFAWDQDPVRTGTTTTHNDDHRITGIGHD/DFAAFQVRHFDFAQAKWWDFPVQQAEWEWDWDPLVTATFIFGHHPYNYFIKTWHFPDDDTGDDQPTWIWIFGPAHDDDDFARFGTKAWDPHPVANIFIGDHPVDRDHAIWGWADDDVVSSKIFIWAADDPGHHPIFTFAWDQDPVRTTTTGTHNDDHRITGTGHDDD

InterPro domains:
  IPR002160 Proteinase inhibitor I3, Kunitz legume [PF00197] (26-196)
  IPR002160 Proteinase inhibitor I3, Kunitz legume [PR00291] (25-54)
  IPR002160 Proteinase inhibitor I3, Kunitz legume [PR00291] (165-194)
  IPR002160 Proteinase inhibitor I3, Kunitz legume [PS00283] (26-42)
  IPR002160 Proteinase inhibitor I3, Kunitz legume [PTHR33107] (11-196)
  IPR002160 Proteinase inhibitor I3, Kunitz legume [SM00452] (25-198)
  IPR011065 Kunitz inhibitor STI-like superfamily [SSF50386] (22-198)

Nearest PDB structures (foldseek):
  6kv2-assembly3_D  TM=1.006E+00  e=2.953E-30  Senna obtusifolia
  6kv2-assembly2_B  TM=9.766E-01  e=3.031E-25  Senna obtusifolia
  6kv2-assembly4_C  TM=9.659E-01  e=2.738E-25  Senna obtusifolia
  6kv2-assembly1_A  TM=9.720E-01  e=1.196E-24  Senna obtusifolia
  2beb-assembly1_A  TM=8.034E-01  e=3.067E-09  Psophocarpus tetragonolobus

Secondary structure (DSSP, 8-state):
----B-TTSPBPBTTEE--B-TT-S-EEEEEEE---EEEEEEETT--B--EEEEESS--SB--TTS-EEEEES-----SS-S--B---B--SSSSEE----TT--S--EEEEEEEETTTTEEEEEEEETTTTEEEEEEEEEE-TTS-EEEEEESS----BB-PPP-HHHHH-TTTT---/-------B-TTSPBPBTT-B--B-TT-S-EEEEEEE--TT-SS-EEEEEEETT-----EEEEESS--SB--TTS-EEEEES-----SS-S--B---B--SSSSEE----TT--S--EEEEEEEETTTTEEEEEEEETTTTEEEEEEEEEE-TTS-EEEEEESS----BB-PPP-HHHHT-GGG----/---B-TTSPBPBTTEE--B-TT---EEEEEEE----EEEEEEETT-----EEEEESS--SB--TTS-EEEEES-----SS-S--B---B--SSSSEE----SS--PPPEEEEEEEEGGGTEEEEEEEETTTTEEEEEEEEEE-TTS-EEEEEESS----BB------/----B-TTSPBPBTTEE--B-TTSS-EEEEEE---EEEEEETT--B--EEEEESS--SB--TTS-EEEEES-----SS-S--B---EESSSS-EE----TT--S--EEEEEEEETTTTEEEEEEESTTSSSSEEEEEEEE-TTS-EEEEEESS----BB----

Sequence (696 aa):
GSIVFDSDGDFLRNGGTYLSPPNGGGGILAAAIKDCSLGVIQHESYTGWPVTISALVRPTFISTSFQLLLSFAYIPPNVCTKNSDWIIKSSNDFEGTVLGDDKNPVGSLFFIKSYDSSKNYYKLVVCGGRGDEHCRNIGVDKDENGYKRLVVTEGEPLVLQFDKVNKGNFAFESNLSVVGASGSIVFDSDGDFLRNGGTYLSPPNGGGGILAAAIKQGSDRDCSLGVIQHESYTGWPVTISALVRPTFISTSFQLLLSFAYIPPNVCTKNSDWIIKSSNDFEGTVLGDDKNPVGSLFFIKSYDSSKNYYKLVVCGGRGDEHCRNIGVDKDENGYKRLVVTEGEPLVLQFDKVNKGNFAFESNLSVVGSIVFDSDGDFLRNGGTYLSPPNGGGGILAAAICSLGVIQHESYTGWPVTISALVRPTFISTSFQLLLSFAYIPPNVCTKNSDWIIKSSNDFEGTVLGDDKNPVGSLFFIKSYDSSKNYYKLVVCGGRGDEHCRNIGVDKDENGYKRLVVTEGEPLVLQFDKVSIVFDSDGDFLRNGGTYLSPPNGGGGILAAAIKQDCSLGVIQHESYTGWPVTISALVRPTFISTSFQLLLSFAYIPPNVCTKNSDWIIKSSNDFEGTVLGDDKNPVGSLFFIKSYDSSKNYYKLVVCGGRGDEHCRNIGVDKDENGYKRLVVTEGEPLVLQFDKVNK

B-factor: mean 43.0, std 15.8, range [20.79, 163.95]

Organism: NCBI:txid346985

Radius of gyration: 27.35 Å; Cα contacts (8 Å, |Δi|>4): 1911; chains: 4; bounding box: 62×61×91 Å